Protein AF-0000000074451518 (afdb_homodimer)

Nearest PDB structures (foldseek):
  4xdj-assembly2_D  TM=7.785E-01  e=5.731E-07  Homo sapiens
  7ljb-assembly1_B  TM=7.697E-01  e=3.589E-07  Homo sapiens
  8uec-assembly1_B  TM=7.132E-01  e=6.293E-07  Mus musculus
  6w83-assembly1_B  TM=6.451E-01  e=1.935E-06  Mus musculus
  6w85-assembly1_B  TM=6.442E-01  e=3.725E-06  Mus musculus

Sequence (444 aa):
MVLLTEKAKLLLILFISWCGYLSLGMLVFTAVESKDKVEEYEAKWNYGDSLWFSFVLVTTVGYGDVTPWTGLGKGLCVLYATFGIPLTFLLLRLIGLEMLHGERRLINTIEERYLGRNGPPYHLHHKCFLLAISFWLLLFLVGAAVQMLVEDWEYGDSLYFYAITFMTVGFGDLIPLARYISVPFTMLGLAAVSNILHATASLPLIRRITAGSLRDEELAQVMVLLTEKAKLLLILFISWCGYLSLGMLVFTAVESKDKVEEYEAKWNYGDSLWFSFVLVTTVGYGDVTPWTGLGKGLCVLYATFGIPLTFLLLRLIGLEMLHGERRLINTIEERYLGRNGPPYHLHHKCFLLAISFWLLLFLVGAAVQMLVEDWEYGDSLYFYAITFMTVGFGDLIPLARYISVPFTMLGLAAVSNILHATASLPLIRRITAGSLRDEELAQV

Structure (mmCIF, N/CA/C/O backbone):
data_AF-0000000074451518-model_v1
#
loop_
_entity.id
_entity.type
_entity.pdbx_description
1 polymer 'Two pore potassium channel protein sup-9'
#
loop_
_atom_site.group_PDB
_atom_site.id
_atom_site.type_symbol
_atom_site.label_atom_id
_atom_site.label_alt_id
_atom_site.label_comp_id
_atom_site.label_asym_id
_atom_site.label_entity_id
_atom_site.label_seq_id
_atom_site.pdbx_PDB_ins_code
_atom_site.Cartn_x
_atom_site.Cartn_y
_atom_site.Cartn_z
_atom_site.occupancy
_atom_site.B_iso_or_equiv
_atom_site.auth_seq_id
_atom_site.auth_comp_id
_atom_site.auth_asym_id
_atom_site.auth_atom_id
_atom_site.pdbx_PDB_model_num
ATOM 1 N N . MET A 1 1 ? 21.609 21.016 14.242 1 47.72 1 MET A N 1
ATOM 2 C CA . MET A 1 1 ? 22.5 19.859 14.25 1 47.72 1 MET A CA 1
ATOM 3 C C . MET A 1 1 ? 21.938 18.734 15.117 1 47.72 1 MET A C 1
ATOM 5 O O . MET A 1 1 ? 21.938 17.578 14.703 1 47.72 1 MET A O 1
ATOM 9 N N . VAL A 1 2 ? 21.469 19.125 16.328 1 49.28 2 VAL A N 1
ATOM 10 C CA . VAL A 1 2 ? 20.953 18.172 17.297 1 49.28 2 VAL A CA 1
ATOM 11 C C . VAL A 1 2 ? 19.703 17.5 16.75 1 49.28 2 VAL A C 1
ATOM 13 O O . VAL A 1 2 ? 19.547 16.281 16.859 1 49.28 2 VAL A O 1
ATOM 16 N N . LEU A 1 3 ? 18.984 18.234 15.992 1 54.31 3 LEU A N 1
ATOM 17 C CA . LEU A 1 3 ? 17.75 17.703 15.43 1 54.31 3 LEU A CA 1
ATOM 18 C C . LEU A 1 3 ? 18.031 16.703 14.312 1 54.31 3 LEU A C 1
ATOM 20 O O . LEU A 1 3 ? 17.359 15.688 14.188 1 54.31 3 LEU A O 1
ATOM 24 N N . LEU A 1 4 ? 19.156 17.047 13.617 1 59.75 4 LEU A N 1
ATOM 25 C CA . LEU A 1 4 ? 19.547 16.141 12.547 1 59.75 4 LEU A CA 1
ATOM 26 C C . LEU A 1 4 ? 20.062 14.82 13.125 1 59.75 4 LEU A C 1
ATOM 28 O O . LEU A 1 4 ? 19.797 13.758 12.57 1 59.75 4 LEU A O 1
ATOM 32 N N . THR A 1 5 ? 20.531 15.07 14.141 1 68.44 5 THR A N 1
ATOM 33 C CA . THR A 1 5 ? 21.109 13.898 14.797 1 68.44 5 THR A CA 1
ATOM 34 C C . THR A 1 5 ? 20 13.023 15.391 1 68.44 5 THR A C 1
ATOM 36 O O . THR A 1 5 ? 20.078 11.797 15.328 1 68.44 5 THR A O 1
ATOM 39 N N . GLU A 1 6 ? 19.062 13.672 15.828 1 79.25 6 GLU A N 1
ATOM 40 C CA . GLU A 1 6 ? 17.969 12.922 16.438 1 79.25 6 GLU A CA 1
ATOM 41 C C . GLU A 1 6 ? 17.156 12.164 15.383 1 79.25 6 GLU A C 1
ATOM 43 O O . GLU A 1 6 ? 16.766 11.016 15.609 1 79.25 6 GLU A O 1
ATOM 48 N N . LYS A 1 7 ? 17.078 12.773 14.305 1 82.06 7 LYS A N 1
ATOM 49 C CA . LYS A 1 7 ? 16.344 12.125 13.219 1 82.06 7 LYS A CA 1
ATOM 50 C C . LYS A 1 7 ? 17.141 10.945 12.656 1 82.06 7 LYS A C 1
ATOM 52 O O . LYS A 1 7 ? 16.562 9.898 12.352 1 82.06 7 LYS A O 1
ATOM 57 N N . ALA A 1 8 ? 18.375 11.18 12.555 1 85.31 8 ALA A N 1
ATOM 58 C CA . ALA A 1 8 ? 19.25 10.125 12.055 1 85.31 8 ALA A CA 1
ATOM 59 C C . ALA A 1 8 ? 19.266 8.93 13.008 1 85.31 8 ALA A C 1
ATOM 61 O O . ALA A 1 8 ? 19.281 7.777 12.562 1 85.31 8 ALA A O 1
ATOM 62 N N . LYS A 1 9 ? 19.266 9.281 14.227 1 89.62 9 LYS A N 1
ATOM 63 C CA . LYS A 1 9 ? 19.219 8.211 15.227 1 89.62 9 LYS A CA 1
ATOM 64 C C . LYS A 1 9 ? 17.922 7.43 15.156 1 89.62 9 LYS A C 1
ATOM 66 O O . LYS A 1 9 ? 17.922 6.199 15.234 1 89.62 9 LYS A O 1
ATOM 71 N N . LEU A 1 10 ? 16.812 8.133 14.938 1 89.38 10 LEU A N 1
ATOM 72 C CA . LEU A 1 10 ? 15.508 7.492 14.82 1 89.38 10 LEU A CA 1
ATOM 73 C C . LEU A 1 10 ? 15.453 6.594 13.586 1 89.38 10 LEU A C 1
ATOM 75 O O . LEU A 1 10 ? 14.953 5.465 13.656 1 89.38 10 LEU A O 1
ATOM 79 N N . LEU A 1 11 ? 15.992 7.051 12.523 1 92.19 11 LEU A N 1
ATOM 80 C CA . LEU A 1 11 ? 16 6.281 11.281 1 92.19 11 LEU A CA 1
ATOM 81 C C . LEU A 1 11 ? 16.844 5.02 11.438 1 92.19 11 LEU A C 1
ATOM 83 O O . LEU A 1 11 ? 16.453 3.947 10.961 1 92.19 11 LEU A O 1
ATOM 87 N N . LEU A 1 12 ? 17.969 5.207 12.133 1 93.38 12 LEU A N 1
ATOM 88 C CA . LEU A 1 12 ? 18.844 4.062 12.344 1 93.38 12 LEU A CA 1
ATOM 89 C C . LEU A 1 12 ? 18.188 3.025 13.242 1 93.38 12 LEU A C 1
ATOM 91 O O . LEU A 1 12 ? 18.25 1.825 12.977 1 93.38 12 LEU A O 1
ATOM 95 N N . ILE A 1 13 ? 17.547 3.473 14.234 1 95 13 ILE A N 1
ATOM 96 C CA . ILE A 1 13 ? 16.859 2.58 15.164 1 95 13 ILE A CA 1
ATOM 97 C C . ILE A 1 13 ? 15.742 1.836 14.438 1 95 13 ILE A C 1
ATOM 99 O O . ILE A 1 13 ? 15.586 0.624 14.602 1 95 13 ILE A O 1
ATOM 103 N N . LEU A 1 14 ? 15.016 2.541 13.641 1 95.25 14 LEU A N 1
ATOM 104 C CA . LEU A 1 14 ? 13.914 1.935 12.891 1 95.25 14 LEU A CA 1
ATOM 105 C C . LEU A 1 14 ? 14.438 0.917 11.883 1 95.25 14 LEU A C 1
ATOM 107 O O . LEU A 1 14 ? 13.836 -0.144 11.703 1 95.25 14 LEU A O 1
ATOM 111 N N . PHE A 1 15 ? 15.523 1.262 11.266 1 96.25 15 PHE A N 1
ATOM 112 C CA . PHE A 1 15 ? 16.109 0.367 10.281 1 96.25 15 PHE A CA 1
ATOM 113 C C . PHE A 1 15 ? 16.625 -0.907 10.938 1 96.25 15 PHE A C 1
ATOM 115 O O . PHE A 1 15 ? 16.406 -2.01 10.438 1 96.25 15 PHE A O 1
ATOM 122 N N . ILE A 1 16 ? 17.266 -0.784 12.039 1 97 16 ILE A N 1
ATOM 123 C CA . ILE A 1 16 ? 17.797 -1.936 12.766 1 97 16 ILE A CA 1
ATOM 124 C C . ILE A 1 16 ? 16.641 -2.801 13.266 1 97 16 ILE A C 1
ATOM 126 O O . ILE A 1 16 ? 16.688 -4.031 13.172 1 97 16 ILE A O 1
ATOM 130 N N . SER A 1 17 ? 15.633 -2.135 13.805 1 97.88 17 SER A N 1
ATOM 131 C CA . SER A 1 17 ? 14.453 -2.867 14.242 1 97.88 17 SER A CA 1
ATOM 132 C C . SER A 1 17 ? 13.805 -3.617 13.086 1 97.88 17 SER A C 1
ATOM 134 O O . SER A 1 17 ? 13.32 -4.738 13.258 1 97.88 17 SER A O 1
ATOM 136 N N . TRP A 1 18 ? 13.75 -2.977 11.977 1 98 18 TRP A N 1
ATOM 137 C CA . TRP A 1 18 ? 13.172 -3.586 10.781 1 98 18 TRP A CA 1
ATOM 138 C C . TRP A 1 18 ? 13.977 -4.809 10.352 1 98 18 TRP A C 1
ATOM 140 O O . TRP A 1 18 ? 13.406 -5.852 10.031 1 98 18 TRP A O 1
ATOM 150 N N . CYS A 1 19 ? 15.312 -4.73 10.367 1 97.88 19 CYS A N 1
ATOM 151 C CA . CYS A 1 19 ? 16.188 -5.859 10.039 1 97.88 19 CYS A CA 1
ATOM 152 C C . CYS A 1 19 ? 16.016 -6.988 11.047 1 97.88 19 CYS A C 1
ATOM 154 O O . CYS A 1 19 ? 15.977 -8.164 10.672 1 97.88 19 CYS A O 1
ATOM 156 N N . GLY A 1 20 ? 15.961 -6.594 12.281 1 98.31 20 GLY A N 1
ATOM 157 C CA . GLY A 1 20 ? 15.695 -7.59 13.305 1 98.31 20 GLY A CA 1
ATOM 158 C C . GLY A 1 20 ? 14.367 -8.289 13.125 1 98.31 20 GLY A C 1
ATOM 159 O O . GLY A 1 20 ? 14.266 -9.5 13.312 1 98.31 20 GLY A O 1
ATOM 160 N N . TYR A 1 21 ? 13.383 -7.5 12.805 1 98.5 21 TYR A N 1
ATOM 161 C CA . TYR A 1 21 ? 12.055 -8.062 12.57 1 98.5 21 TYR A CA 1
ATOM 162 C C . TYR A 1 21 ? 12.07 -9.039 11.406 1 98.5 21 TYR A C 1
ATOM 164 O O . TYR A 1 21 ? 11.414 -10.086 11.461 1 98.5 21 TYR A O 1
ATOM 172 N N . LEU A 1 22 ? 12.773 -8.719 10.32 1 98.31 22 LEU A N 1
ATOM 173 C CA . LEU A 1 22 ? 12.914 -9.625 9.188 1 98.31 22 LEU A CA 1
ATOM 174 C C . LEU A 1 22 ? 13.609 -10.922 9.609 1 98.31 22 LEU A C 1
ATOM 176 O O . LEU A 1 22 ? 13.211 -12.008 9.195 1 98.31 22 LEU A O 1
ATOM 180 N N . SER A 1 23 ? 14.641 -10.797 10.43 1 98.12 23 SER A N 1
ATOM 181 C CA . SER A 1 23 ? 15.367 -11.961 10.914 1 98.12 23 SER A CA 1
ATOM 182 C C . SER A 1 23 ? 14.477 -12.852 11.773 1 98.12 23 SER A C 1
ATOM 184 O O . SER A 1 23 ? 14.578 -14.078 11.719 1 98.12 23 SER A O 1
ATOM 186 N N . LEU A 1 24 ? 13.672 -12.219 12.555 1 98.25 24 LEU A N 1
ATOM 187 C CA . LEU A 1 24 ? 12.719 -12.977 13.359 1 98.25 24 LEU A CA 1
ATOM 188 C C . LEU A 1 24 ? 11.781 -13.773 12.469 1 98.25 24 LEU A C 1
ATOM 190 O O . LEU A 1 24 ? 11.469 -14.93 12.766 1 98.25 24 LEU A O 1
ATOM 194 N N . GLY A 1 25 ? 11.25 -13.125 11.422 1 98.06 25 GLY A N 1
ATOM 195 C CA . GLY A 1 25 ? 10.414 -13.852 10.484 1 98.06 25 GLY A CA 1
ATOM 196 C C . GLY A 1 25 ? 11.125 -15.016 9.82 1 98.06 25 GLY A C 1
ATOM 197 O O . GLY A 1 25 ? 10.547 -16.078 9.633 1 98.06 25 GLY A O 1
ATOM 198 N N . MET A 1 26 ? 12.391 -14.781 9.422 1 97.06 26 MET A N 1
ATOM 199 C CA . MET A 1 26 ? 13.195 -15.836 8.82 1 97.06 26 MET A CA 1
ATOM 200 C C . MET A 1 26 ? 13.266 -17.062 9.727 1 97.06 26 MET A C 1
ATOM 202 O O . MET A 1 26 ? 13.039 -18.188 9.273 1 97.06 26 MET A O 1
ATOM 206 N N . LEU A 1 27 ? 13.5 -16.875 11 1 96.62 27 LEU A N 1
ATOM 207 C CA . LEU A 1 27 ? 13.664 -17.969 11.961 1 96.62 27 LEU A CA 1
ATOM 208 C C . LEU A 1 27 ? 12.328 -18.641 12.242 1 96.62 27 LEU A C 1
ATOM 210 O O . LEU A 1 27 ? 12.234 -19.875 12.234 1 96.62 27 LEU A O 1
ATOM 214 N N . VAL A 1 28 ? 11.32 -17.875 12.445 1 96.06 28 VAL A N 1
ATOM 215 C CA . VAL A 1 28 ? 10.016 -18.391 12.836 1 96.06 28 VAL A CA 1
ATOM 216 C C . VAL A 1 28 ? 9.422 -19.203 11.688 1 96.06 28 VAL A C 1
ATOM 218 O O . VAL A 1 28 ? 8.961 -20.328 11.898 1 96.06 28 VAL A O 1
ATOM 221 N N . PHE A 1 29 ? 9.461 -18.703 10.477 1 96 29 PHE A N 1
ATOM 222 C CA . PHE A 1 29 ? 8.805 -19.375 9.367 1 96 29 PHE A CA 1
ATOM 223 C C . PHE A 1 29 ? 9.609 -20.594 8.922 1 96 29 PHE A C 1
ATOM 225 O O . PHE A 1 29 ? 9.047 -21.578 8.445 1 96 29 PHE A O 1
ATOM 232 N N . THR A 1 30 ? 10.961 -20.516 9.062 1 94.19 30 THR A N 1
ATOM 233 C CA . THR A 1 30 ? 11.75 -21.703 8.789 1 94.19 30 THR A CA 1
ATOM 234 C C . THR A 1 30 ? 11.422 -22.812 9.773 1 94.19 30 THR A C 1
ATOM 236 O O . THR A 1 30 ? 11.297 -23.984 9.391 1 94.19 30 THR A O 1
ATOM 239 N N . ALA A 1 31 ? 11.25 -22.5 11.039 1 92.62 31 ALA A N 1
ATOM 240 C CA . ALA A 1 31 ? 10.961 -23.469 12.078 1 92.62 31 ALA A CA 1
ATOM 241 C C . ALA A 1 31 ? 9.586 -24.109 11.875 1 92.62 31 ALA A C 1
ATOM 243 O O . ALA A 1 31 ? 9.406 -25.297 12.094 1 92.62 31 ALA A O 1
ATOM 244 N N . VAL A 1 32 ? 8.617 -23.344 11.43 1 92 32 VAL A N 1
ATOM 245 C CA . VAL A 1 32 ? 7.23 -23.797 11.352 1 92 32 VAL A CA 1
ATOM 246 C C . VAL A 1 32 ? 6.996 -24.516 10.023 1 92 32 VAL A C 1
ATOM 248 O O . VAL A 1 32 ? 6.285 -25.516 9.961 1 92 32 VAL A O 1
ATOM 251 N N . GLU A 1 33 ? 7.531 -23.953 8.977 1 88.31 33 GLU A N 1
ATOM 252 C CA . GLU A 1 33 ? 7.211 -24.438 7.645 1 88.31 33 GLU A CA 1
ATOM 253 C C . GLU A 1 33 ? 8.258 -25.438 7.152 1 88.31 33 GLU A C 1
ATOM 255 O O . GLU A 1 33 ? 8.102 -26.031 6.09 1 88.31 33 GLU A O 1
ATOM 260 N N . SER A 1 34 ? 9.359 -25.656 7.879 1 80.31 34 SER A N 1
ATOM 261 C CA . SER A 1 34 ? 10.383 -26.625 7.484 1 80.31 34 SER A CA 1
ATOM 262 C C . SER A 1 34 ? 10.008 -28.031 7.934 1 80.31 34 SER A C 1
ATOM 264 O O . SER A 1 34 ? 10.562 -29.016 7.438 1 80.31 34 SER A O 1
ATOM 266 N N . LYS A 1 35 ? 9.305 -28.234 9.047 1 66.69 35 LYS A N 1
ATOM 267 C CA . LYS A 1 35 ? 9.07 -29.547 9.656 1 66.69 35 LYS A CA 1
ATOM 268 C C . LYS A 1 35 ? 8.164 -30.406 8.773 1 66.69 35 LYS A C 1
ATOM 270 O O . LYS A 1 35 ? 8.352 -31.625 8.688 1 66.69 35 LYS A O 1
ATOM 275 N N . ASP A 1 36 ? 6.965 -29.938 8.547 1 54.12 36 ASP A N 1
ATOM 276 C CA . ASP A 1 36 ? 5.934 -30.859 8.07 1 54.12 36 ASP A CA 1
ATOM 277 C C . ASP A 1 36 ? 6.133 -31.172 6.59 1 54.12 36 ASP A C 1
ATOM 279 O O . ASP A 1 36 ? 6.156 -30.281 5.75 1 54.12 36 ASP A O 1
ATOM 283 N N . LYS A 1 37 ? 7.016 -32.281 6.434 1 51.03 37 LYS A N 1
ATOM 284 C CA . LYS A 1 37 ? 7.043 -32.906 5.109 1 51.03 37 LYS A CA 1
ATOM 285 C C . LYS A 1 37 ? 5.633 -33.125 4.57 1 51.03 37 LYS A C 1
ATOM 287 O O . LYS A 1 37 ? 4.848 -33.875 5.141 1 51.03 37 LYS A O 1
ATOM 292 N N . VAL A 1 38 ? 4.844 -32.219 4.371 1 48.78 38 VAL A N 1
ATOM 293 C CA . VAL A 1 38 ? 3.662 -32.75 3.709 1 48.78 38 VAL A CA 1
ATOM 294 C C . VAL A 1 38 ? 4.082 -33.562 2.479 1 48.78 38 VAL A C 1
ATOM 296 O O . VAL A 1 38 ? 5.047 -33.188 1.797 1 48.78 38 VAL A O 1
ATOM 299 N N . GLU A 1 39 ? 3.779 -34.75 2.32 1 46.28 39 GLU A N 1
ATOM 300 C CA . GLU A 1 39 ? 4.098 -35.719 1.25 1 46.28 39 GLU A CA 1
ATOM 301 C C . GLU A 1 39 ? 4.473 -34.969 -0.034 1 46.28 39 GLU A C 1
ATOM 303 O O . GLU A 1 39 ? 5.508 -35.25 -0.638 1 46.28 39 GLU A O 1
ATOM 308 N N . GLU A 1 40 ? 3.463 -34.781 -0.927 1 45.91 40 GLU A N 1
ATOM 309 C CA . GLU A 1 40 ? 3.551 -34.531 -2.365 1 45.91 40 GLU A CA 1
ATOM 310 C C . GLU A 1 40 ? 4.328 -33.25 -2.664 1 45.91 40 GLU A C 1
ATOM 312 O O . GLU A 1 40 ? 5.023 -33.188 -3.678 1 45.91 40 GLU A O 1
ATOM 317 N N . TYR A 1 41 ? 3.893 -31.969 -2.516 1 45.59 41 TYR A N 1
ATOM 318 C CA . TYR A 1 41 ? 4.23 -30.781 -3.281 1 45.59 41 TYR A CA 1
ATOM 319 C C . TYR A 1 41 ? 5.367 -30 -2.621 1 45.59 41 TYR A C 1
ATOM 321 O O . TYR A 1 41 ? 6.277 -29.531 -3.301 1 45.59 41 TYR A O 1
ATOM 329 N N . GLU A 1 42 ? 5.191 -29.266 -1.362 1 52.06 42 GLU A N 1
ATOM 330 C CA . GLU A 1 42 ? 5.824 -27.969 -1.112 1 52.06 42 GLU A CA 1
ATOM 331 C C . GLU A 1 42 ? 7.168 -28.141 -0.409 1 52.06 42 GLU A C 1
ATOM 333 O O . GLU A 1 42 ? 7.277 -28.891 0.563 1 52.06 42 GLU A O 1
ATOM 338 N N . ALA A 1 43 ? 8.297 -27.969 -1.191 1 57.78 43 ALA A N 1
ATOM 339 C CA . ALA A 1 43 ? 9.703 -27.859 -0.803 1 57.78 43 ALA A CA 1
ATOM 340 C C . ALA A 1 43 ? 9.852 -27.141 0.532 1 57.78 43 ALA A C 1
ATOM 342 O O . ALA A 1 43 ? 9.094 -26.219 0.832 1 57.78 43 ALA A O 1
ATOM 343 N N . LYS A 1 44 ? 10.539 -27.781 1.531 1 74.06 44 LYS A N 1
ATOM 344 C CA . LYS A 1 44 ? 10.977 -27.203 2.803 1 74.06 44 LYS A CA 1
ATOM 345 C C . LYS A 1 44 ? 11.562 -25.812 2.604 1 74.06 44 LYS A C 1
ATOM 347 O O . LYS A 1 44 ? 12.359 -25.594 1.694 1 74.06 44 LYS A O 1
ATOM 352 N N . TRP A 1 45 ? 10.914 -24.906 3.326 1 86.94 45 TRP A N 1
ATOM 353 C CA . TRP A 1 45 ? 11.453 -23.547 3.271 1 86.94 45 TRP A CA 1
ATOM 354 C C . TRP A 1 45 ? 12.875 -23.516 3.82 1 86.94 45 TRP A C 1
ATOM 356 O O . TRP A 1 45 ? 13.156 -24.078 4.879 1 86.94 45 TRP A O 1
ATOM 366 N N . ASN A 1 46 ? 13.82 -23.062 3.059 1 90.12 46 ASN A N 1
ATOM 367 C CA . ASN A 1 46 ? 15.141 -22.734 3.6 1 90.12 46 ASN A CA 1
ATOM 368 C C . ASN A 1 46 ? 15.164 -21.312 4.18 1 90.12 46 ASN A C 1
ATOM 370 O O . ASN A 1 46 ? 14.164 -20.609 4.141 1 90.12 46 ASN A O 1
ATOM 374 N N . TYR A 1 47 ? 16.25 -20.938 4.82 1 93.19 47 TYR A N 1
ATOM 375 C CA . TYR A 1 47 ? 16.391 -19.641 5.449 1 93.19 47 TYR A CA 1
ATOM 376 C C . TYR A 1 47 ? 16.203 -18.516 4.43 1 93.19 47 TYR A C 1
ATOM 378 O O . TYR A 1 47 ? 15.602 -17.484 4.73 1 93.19 47 TYR A O 1
ATOM 386 N N . GLY A 1 48 ? 16.734 -18.734 3.242 1 93.12 48 GLY A N 1
ATOM 387 C CA . GLY A 1 48 ? 16.594 -17.75 2.188 1 93.12 48 GLY A CA 1
ATOM 388 C C . GLY A 1 48 ? 15.156 -17.547 1.745 1 93.12 48 GLY A C 1
ATOM 389 O O . GLY A 1 48 ? 14.719 -16.422 1.528 1 93.12 48 GLY A O 1
ATOM 390 N N . ASP A 1 49 ? 14.453 -18.609 1.647 1 93.12 49 ASP A N 1
ATOM 391 C CA . ASP A 1 49 ? 13.039 -18.562 1.272 1 93.12 49 ASP A CA 1
ATOM 392 C C . ASP A 1 49 ? 12.227 -17.828 2.332 1 93.12 49 ASP A C 1
ATOM 394 O O . ASP A 1 49 ? 11.359 -17.016 2 1 93.12 49 ASP A O 1
ATOM 398 N N . SER A 1 50 ? 12.555 -18.156 3.553 1 95.69 50 SER A N 1
ATOM 399 C CA . SER A 1 50 ? 11.82 -17.547 4.656 1 95.69 50 SER A CA 1
ATOM 400 C C . SER A 1 50 ? 12.102 -16.047 4.742 1 95.69 50 SER A C 1
ATOM 402 O O . SER A 1 50 ? 11.195 -15.258 5.031 1 95.69 50 SER A O 1
ATOM 404 N N . LEU A 1 51 ? 13.328 -15.688 4.512 1 96.69 51 LEU A N 1
ATOM 405 C CA . LEU A 1 51 ? 13.68 -14.273 4.516 1 96.69 51 LEU A CA 1
ATOM 406 C C . LEU A 1 51 ? 13 -13.539 3.361 1 96.69 51 LEU A C 1
ATOM 408 O O . LEU A 1 51 ? 12.469 -12.445 3.543 1 96.69 51 LEU A O 1
ATOM 412 N N . TRP A 1 52 ? 13.039 -14.172 2.225 1 96.56 52 TRP A N 1
ATOM 413 C CA . TRP A 1 52 ? 12.367 -13.633 1.048 1 96.56 52 TRP A CA 1
ATOM 414 C C . TRP A 1 52 ? 10.867 -13.477 1.298 1 96.56 52 TRP A C 1
ATOM 416 O O . TRP A 1 52 ? 10.305 -12.406 1.039 1 96.56 52 TRP A O 1
ATOM 426 N N . PHE A 1 53 ? 10.312 -14.422 1.916 1 97.19 53 PHE A N 1
ATOM 427 C CA . PHE A 1 53 ? 8.891 -14.398 2.248 1 97.19 53 PHE A CA 1
ATOM 428 C C . PHE A 1 53 ? 8.578 -13.25 3.197 1 97.19 53 PHE A C 1
ATOM 430 O O . PHE A 1 53 ? 7.609 -12.508 2.988 1 97.19 53 PHE A O 1
ATOM 437 N N . SER A 1 54 ? 9.344 -13.141 4.191 1 98.06 54 SER A N 1
ATOM 438 C CA . SER A 1 54 ? 9.141 -12.094 5.18 1 98.06 54 SE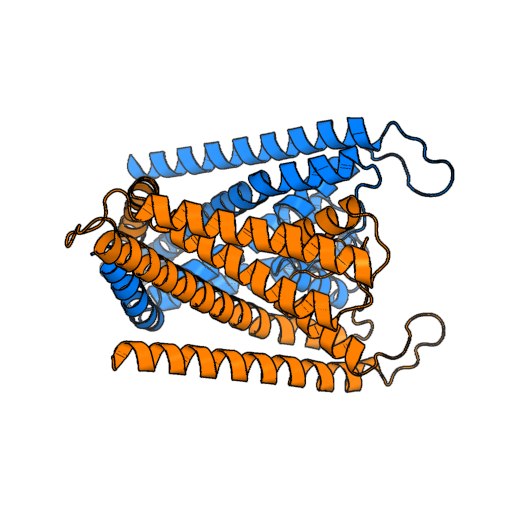R A CA 1
ATOM 439 C C . SER A 1 54 ? 9.242 -10.711 4.547 1 98.06 54 SER A C 1
ATOM 441 O O . SER A 1 54 ? 8.438 -9.82 4.836 1 98.06 54 SER A O 1
ATOM 443 N N . PHE A 1 55 ? 10.227 -10.57 3.68 1 98.25 55 PHE A N 1
ATOM 444 C CA . PHE A 1 55 ? 10.438 -9.297 3.002 1 98.25 55 PHE A CA 1
ATOM 445 C C . PHE A 1 55 ? 9.25 -8.953 2.117 1 98.25 55 PHE A C 1
ATOM 447 O O . PHE A 1 55 ? 8.711 -7.84 2.193 1 98.25 55 PHE A O 1
ATOM 454 N N . VAL A 1 56 ? 8.805 -9.852 1.338 1 97.62 56 VAL A N 1
ATOM 455 C CA . VAL A 1 56 ? 7.707 -9.648 0.395 1 97.62 56 VAL A CA 1
ATOM 456 C C . VAL A 1 56 ? 6.402 -9.422 1.157 1 97.62 56 VAL A C 1
ATOM 458 O O . VAL A 1 56 ? 5.559 -8.625 0.732 1 97.62 56 VAL A O 1
ATOM 461 N N . LEU A 1 57 ? 6.281 -10.008 2.293 1 98.19 57 LEU A N 1
ATOM 462 C CA . LEU A 1 57 ? 5.094 -9.875 3.131 1 98.19 57 LEU A CA 1
ATOM 463 C C . LEU A 1 57 ? 5.012 -8.484 3.748 1 98.19 57 LEU A C 1
ATOM 465 O O . LEU A 1 57 ? 3.994 -7.801 3.609 1 98.19 57 LEU A O 1
ATOM 469 N N . VAL A 1 58 ? 6.098 -8.055 4.297 1 98.25 58 VAL A N 1
ATOM 470 C CA . VAL A 1 58 ? 6.023 -6.824 5.074 1 98.25 58 VAL A CA 1
ATOM 471 C C . VAL A 1 58 ? 6.035 -5.617 4.137 1 98.25 58 VAL A C 1
ATOM 473 O O . VAL A 1 58 ? 5.637 -4.52 4.527 1 98.25 58 VAL A O 1
ATOM 476 N N . THR A 1 59 ? 6.477 -5.766 2.928 1 97.75 59 THR A N 1
ATOM 477 C CA . THR A 1 59 ? 6.426 -4.691 1.941 1 97.75 59 THR A CA 1
ATOM 478 C C . THR A 1 59 ? 5.113 -4.727 1.168 1 97.75 59 THR A C 1
ATOM 480 O O . THR A 1 59 ? 4.875 -3.885 0.297 1 97.75 59 THR A O 1
ATOM 483 N N . THR A 1 60 ? 4.25 -5.754 1.358 1 97.5 60 THR A N 1
ATOM 484 C CA . THR A 1 60 ? 2.918 -5.969 0.801 1 97.5 60 THR A CA 1
ATOM 485 C C . THR A 1 60 ? 2.998 -6.242 -0.699 1 97.5 60 THR A C 1
ATOM 487 O O . THR A 1 60 ? 2.029 -6.016 -1.428 1 97.5 60 THR A O 1
ATOM 490 N N . VAL A 1 61 ? 4.207 -6.566 -1.196 1 97.06 61 VAL A N 1
ATOM 491 C CA . VAL A 1 61 ? 4.348 -6.934 -2.602 1 97.06 61 VAL A CA 1
ATOM 492 C C . VAL A 1 61 ? 3.635 -8.258 -2.863 1 97.06 61 VAL A C 1
ATOM 494 O O . VAL A 1 61 ? 2.789 -8.352 -3.756 1 97.06 61 VAL A O 1
ATOM 497 N N . GLY A 1 62 ? 3.916 -9.344 -2.125 1 96.12 62 GLY A N 1
ATOM 498 C CA . GLY A 1 62 ? 3.15 -10.578 -2.104 1 96.12 62 GLY A CA 1
ATOM 499 C C . GLY A 1 62 ? 3.197 -11.328 -3.42 1 96.12 62 GLY A C 1
ATOM 500 O O . GLY A 1 62 ? 2.156 -11.617 -4.016 1 96.12 62 GLY A O 1
ATOM 501 N N . TYR A 1 63 ? 4.328 -11.859 -3.846 1 96 63 TYR A N 1
ATOM 502 C CA . TYR A 1 63 ? 4.469 -12.57 -5.109 1 96 63 TYR A CA 1
ATOM 503 C C . TYR A 1 63 ? 3.682 -13.875 -5.086 1 96 63 TYR A C 1
ATOM 505 O O . TYR A 1 63 ? 3.229 -14.359 -6.129 1 96 63 TYR A O 1
ATOM 513 N N . GLY A 1 64 ? 3.623 -14.539 -3.961 1 95 64 GLY A N 1
ATOM 514 C CA . GLY A 1 64 ? 2.859 -15.766 -3.811 1 95 64 GLY A CA 1
ATOM 515 C C . GLY A 1 64 ? 3.652 -17.016 -4.168 1 95 64 GLY A C 1
ATOM 516 O O . GLY A 1 64 ? 3.094 -18.109 -4.254 1 95 64 GLY A O 1
ATOM 517 N N . ASP A 1 65 ? 4.984 -16.875 -4.461 1 93.56 65 ASP A N 1
ATOM 518 C CA . ASP A 1 65 ? 5.82 -18.016 -4.797 1 93.56 65 ASP A CA 1
ATOM 519 C C . ASP A 1 65 ? 6.098 -18.875 -3.561 1 93.56 65 ASP A C 1
ATOM 521 O O . ASP A 1 65 ? 6.203 -20.109 -3.66 1 93.56 65 ASP A O 1
ATOM 525 N N . VAL A 1 66 ? 6.25 -18.266 -2.424 1 92.25 66 VAL A N 1
ATOM 526 C CA . VAL A 1 66 ? 6.406 -18.922 -1.134 1 92.25 66 VAL A CA 1
ATOM 527 C C . VAL A 1 66 ? 5.289 -18.484 -0.188 1 92.25 66 VAL A C 1
ATOM 529 O O . VAL A 1 66 ? 5.191 -17.312 0.161 1 92.25 66 VAL A O 1
ATOM 532 N N . THR A 1 67 ? 4.391 -19.406 0.136 1 94 67 THR A N 1
ATOM 533 C CA . THR A 1 67 ? 3.273 -19.094 1.019 1 94 67 THR A CA 1
ATOM 534 C C . THR A 1 67 ? 3.104 -20.172 2.084 1 94 67 THR A C 1
ATOM 536 O O . THR A 1 67 ? 3.43 -21.328 1.853 1 94 67 THR A O 1
ATOM 539 N N . PRO A 1 68 ? 2.631 -19.766 3.199 1 92.5 68 PRO A N 1
ATOM 540 C CA . PRO A 1 68 ? 2.445 -20.766 4.25 1 92.5 68 PRO A CA 1
ATOM 541 C C . PRO A 1 68 ? 1.356 -21.781 3.91 1 92.5 68 PRO A C 1
ATOM 543 O O . PRO A 1 68 ? 0.316 -21.422 3.357 1 92.5 68 PRO A O 1
ATOM 546 N N . TRP A 1 69 ? 1.6 -23 4.312 1 88 69 TRP A N 1
ATOM 547 C CA . TRP A 1 69 ? 0.635 -24.062 4.008 1 88 69 TRP A CA 1
ATOM 548 C C . TRP A 1 69 ? 0.068 -24.656 5.285 1 88 69 TRP A C 1
ATOM 550 O O . TRP A 1 69 ? -1.011 -25.266 5.273 1 88 69 TRP A O 1
ATOM 560 N N . THR A 1 70 ? 0.785 -24.422 6.41 1 89.69 70 THR A N 1
ATOM 561 C CA . THR A 1 70 ? 0.302 -24.953 7.684 1 89.69 70 THR A CA 1
ATOM 562 C C . THR A 1 70 ? -0.642 -23.953 8.352 1 89.69 70 THR A C 1
ATOM 564 O O . THR A 1 70 ? -0.566 -22.75 8.094 1 89.69 70 THR A O 1
ATOM 567 N N . GLY A 1 71 ? -1.563 -24.516 9.125 1 91.56 71 GLY A N 1
ATOM 568 C CA . GLY A 1 71 ? -2.455 -23.641 9.867 1 91.56 71 GLY A CA 1
ATOM 569 C C . GLY A 1 71 ? -1.721 -22.672 10.773 1 91.56 71 GLY A C 1
ATOM 570 O O . GLY A 1 71 ? -2.045 -21.484 10.805 1 91.56 71 GLY A O 1
ATOM 571 N N . LEU A 1 72 ? -0.753 -23.219 11.5 1 92.81 72 LEU A N 1
ATOM 572 C CA . LEU A 1 72 ? 0.056 -22.359 12.367 1 92.81 72 LEU A CA 1
ATOM 573 C C . LEU A 1 72 ? 0.797 -21.312 11.555 1 92.81 72 LEU A C 1
ATOM 575 O O . LEU A 1 72 ? 0.888 -20.156 11.977 1 92.81 72 LEU A O 1
ATOM 579 N N . GLY A 1 73 ? 1.363 -21.688 10.414 1 93.69 73 GLY A N 1
ATOM 580 C CA . GLY A 1 73 ? 2.059 -20.75 9.547 1 93.69 73 GLY A CA 1
ATOM 581 C C . GLY A 1 73 ? 1.174 -19.609 9.062 1 93.69 73 GLY A C 1
ATOM 582 O O . GLY A 1 73 ? 1.593 -18.453 9.047 1 93.69 73 GLY A O 1
ATOM 583 N N . LYS A 1 74 ? -0.07 -19.953 8.711 1 95.88 74 LYS A N 1
ATOM 584 C CA . LYS A 1 74 ? -1.024 -18.953 8.25 1 95.88 74 LYS A CA 1
ATOM 585 C C . LYS A 1 74 ? -1.388 -17.984 9.375 1 95.88 74 LYS A C 1
ATOM 587 O O . LYS A 1 74 ? -1.472 -16.781 9.156 1 95.88 74 LYS A O 1
ATOM 592 N N . GLY A 1 75 ? -1.6 -18.547 10.484 1 96.38 75 GLY A N 1
ATOM 593 C CA . GLY A 1 75 ? -1.882 -17.703 11.625 1 96.38 75 GLY A CA 1
ATOM 594 C C . GLY A 1 75 ? -0.74 -16.75 11.969 1 96.38 75 GLY A C 1
ATOM 595 O O . GLY A 1 75 ? -0.959 -15.57 12.211 1 96.38 75 GLY A O 1
ATOM 596 N N . LEU A 1 76 ? 0.464 -17.266 12.016 1 96.94 76 LEU A N 1
ATOM 597 C CA . LEU A 1 76 ? 1.646 -16.469 12.312 1 96.94 76 LEU A CA 1
ATOM 598 C C . LEU A 1 76 ? 1.873 -15.414 11.227 1 96.94 76 LEU A C 1
ATOM 600 O O . LEU A 1 76 ? 2.35 -14.312 11.508 1 96.94 76 LEU A O 1
ATOM 604 N N . CYS A 1 77 ? 1.573 -15.836 10.023 1 97 77 CYS A N 1
ATOM 605 C CA . CYS A 1 77 ? 1.688 -14.906 8.898 1 97 77 CYS A CA 1
ATOM 606 C C . CYS A 1 77 ? 0.828 -13.672 9.125 1 97 77 CYS A C 1
ATOM 608 O O . CYS A 1 77 ? 1.295 -12.547 8.945 1 97 77 CYS A O 1
ATOM 610 N N . VAL A 1 78 ? -0.39 -13.891 9.555 1 96.94 78 VAL A N 1
ATOM 611 C CA . VAL A 1 78 ? -1.321 -12.797 9.805 1 96.94 78 VAL A CA 1
ATOM 612 C C . VAL A 1 78 ? -0.801 -11.922 10.938 1 96.94 78 VAL A C 1
ATOM 614 O O . VAL A 1 78 ? -0.753 -10.695 10.82 1 96.94 78 VAL A O 1
ATOM 617 N N . LEU A 1 79 ? -0.419 -12.555 11.953 1 97.19 79 LEU A N 1
ATOM 618 C CA . LEU A 1 79 ? 0.108 -11.836 13.109 1 97.19 79 LEU A CA 1
ATOM 619 C C . LEU A 1 79 ? 1.369 -11.062 12.734 1 97.19 79 LEU A C 1
ATOM 621 O O . LEU A 1 79 ? 1.515 -9.891 13.102 1 97.19 79 LEU A O 1
ATOM 625 N N . TYR A 1 80 ? 2.27 -11.703 12.086 1 98.12 80 TYR A N 1
ATOM 626 C CA . TYR A 1 80 ? 3.529 -11.102 11.656 1 98.12 80 TYR A CA 1
ATOM 627 C C . TYR A 1 80 ? 3.285 -9.906 10.75 1 98.12 80 TYR A C 1
ATOM 629 O O . TYR A 1 80 ? 3.939 -8.867 10.891 1 98.12 80 TYR A O 1
ATOM 637 N N . ALA A 1 81 ? 2.348 -10.023 9.867 1 97.62 81 ALA A N 1
ATOM 638 C CA . ALA A 1 81 ? 2.035 -8.953 8.93 1 97.62 81 ALA A CA 1
ATOM 639 C C . ALA A 1 81 ? 1.432 -7.75 9.648 1 97.62 81 ALA A C 1
ATOM 641 O O . ALA A 1 81 ? 1.71 -6.605 9.289 1 97.62 81 ALA A O 1
ATOM 642 N N . THR A 1 82 ? 0.628 -7.949 10.633 1 95.62 82 THR A N 1
ATOM 643 C CA . THR A 1 82 ? -0.086 -6.902 11.359 1 95.62 82 THR A CA 1
ATOM 644 C C . THR A 1 82 ? 0.893 -5.91 11.977 1 95.62 82 THR A C 1
ATOM 646 O O . THR A 1 82 ? 0.637 -4.707 11.992 1 95.62 82 THR A O 1
ATOM 649 N N . PHE A 1 83 ? 2.023 -6.391 12.352 1 96.25 83 PHE A N 1
ATOM 650 C CA . PHE A 1 83 ? 2.996 -5.508 12.984 1 96.25 83 PHE A CA 1
ATOM 651 C C . PHE A 1 83 ? 4.094 -5.117 12.008 1 96.25 83 PHE A C 1
ATOM 653 O O . PHE A 1 83 ? 4.648 -4.02 12.086 1 96.25 83 PHE A O 1
ATOM 660 N N . GLY A 1 84 ? 4.418 -5.992 11.188 1 98 84 GLY A N 1
ATOM 661 C CA . GLY A 1 84 ? 5.52 -5.766 10.266 1 98 84 GLY A CA 1
ATOM 662 C C . GLY A 1 84 ? 5.207 -4.727 9.203 1 98 84 GLY A C 1
ATOM 663 O O . GLY A 1 84 ? 6.078 -3.941 8.828 1 98 84 GLY A O 1
ATOM 664 N N . ILE A 1 85 ? 3.979 -4.699 8.711 1 97.12 85 ILE A N 1
ATOM 665 C CA . ILE A 1 85 ? 3.611 -3.807 7.613 1 97.12 85 ILE A CA 1
ATOM 666 C C . ILE A 1 85 ? 3.629 -2.359 8.102 1 97.12 85 ILE A C 1
ATOM 668 O O . ILE A 1 85 ? 4.27 -1.5 7.492 1 97.12 85 ILE A O 1
ATOM 672 N N . PRO A 1 86 ? 3.008 -2.029 9.234 1 94.81 86 PRO A N 1
ATOM 673 C CA . PRO A 1 86 ? 3.117 -0.658 9.742 1 94.81 86 PRO A CA 1
ATOM 674 C C . PRO A 1 86 ? 4.562 -0.246 10.023 1 94.81 86 PRO A C 1
ATOM 676 O O . PRO A 1 86 ? 4.934 0.907 9.789 1 94.81 86 PRO A O 1
ATOM 679 N N . LEU A 1 87 ? 5.309 -1.131 10.508 1 96.31 87 LEU A N 1
ATOM 680 C CA . LEU A 1 87 ? 6.715 -0.844 10.758 1 96.31 87 LEU A CA 1
ATOM 681 C C . LEU A 1 87 ? 7.434 -0.483 9.461 1 96.31 87 LEU A C 1
ATOM 683 O O . LEU A 1 87 ? 8.195 0.486 9.414 1 96.31 87 LEU A O 1
ATOM 687 N N . THR A 1 88 ? 7.23 -1.266 8.492 1 97.56 88 THR A N 1
ATOM 688 C CA . THR A 1 88 ? 7.848 -1.014 7.195 1 97.56 88 THR A CA 1
ATOM 689 C C . THR A 1 88 ? 7.359 0.31 6.609 1 97.56 88 THR A C 1
ATOM 691 O O . THR A 1 88 ? 8.156 1.089 6.078 1 97.56 88 THR A O 1
ATOM 694 N N . PHE A 1 89 ? 6.094 0.5 6.75 1 95.06 89 PHE A N 1
ATOM 695 C CA . PHE A 1 89 ? 5.508 1.739 6.25 1 95.06 89 PHE A CA 1
ATOM 696 C C . PHE A 1 89 ? 6.141 2.947 6.934 1 95.06 89 PHE A C 1
ATOM 698 O O . PHE A 1 89 ? 6.473 3.936 6.273 1 95.06 89 PHE A O 1
ATOM 705 N N . LEU A 1 90 ? 6.266 2.895 8.203 1 93.31 90 LEU A N 1
ATOM 706 C CA . LEU A 1 90 ? 6.875 3.982 8.961 1 93.31 90 LEU A CA 1
ATOM 707 C C . LEU A 1 90 ? 8.32 4.211 8.516 1 93.31 90 LEU A C 1
ATOM 709 O O . LEU A 1 90 ? 8.75 5.355 8.359 1 93.31 90 LEU A O 1
ATOM 713 N N . LEU A 1 91 ? 9 3.176 8.328 1 96.19 91 LEU A N 1
ATOM 714 C CA . LEU A 1 91 ? 10.391 3.268 7.883 1 96.19 91 LEU A CA 1
ATOM 715 C C . LEU A 1 91 ? 10.477 3.943 6.52 1 96.19 91 LEU A C 1
ATOM 717 O O . LEU A 1 91 ? 11.258 4.879 6.336 1 96.19 91 LEU A O 1
ATOM 721 N N . LEU A 1 92 ? 9.672 3.502 5.605 1 96.69 92 LEU A N 1
ATOM 722 C CA . LEU A 1 92 ? 9.703 4.043 4.254 1 96.69 92 LEU A CA 1
ATOM 723 C C . LEU A 1 92 ? 9.266 5.508 4.242 1 96.69 92 LEU A C 1
ATOM 725 O O . LEU A 1 92 ? 9.812 6.312 3.482 1 96.69 92 LEU A O 1
ATOM 729 N N . ARG A 1 93 ? 8.32 5.742 5.027 1 92.44 93 ARG A N 1
ATOM 730 C CA . ARG A 1 93 ? 7.863 7.125 5.148 1 92.44 93 ARG A CA 1
ATOM 731 C C . ARG A 1 93 ? 9 8.039 5.605 1 92.44 93 ARG A C 1
ATOM 733 O O . ARG A 1 93 ? 9.195 9.117 5.043 1 92.44 93 ARG A O 1
ATOM 740 N N . LEU A 1 94 ? 9.719 7.633 6.613 1 92.69 94 LEU A N 1
ATOM 741 C CA . LEU A 1 94 ? 10.797 8.445 7.164 1 92.69 94 LEU A CA 1
ATOM 742 C C . LEU A 1 94 ? 11.945 8.562 6.172 1 92.69 94 LEU A C 1
ATOM 744 O O . LEU A 1 94 ? 12.547 9.633 6.039 1 92.69 94 LEU A O 1
ATOM 748 N N . ILE A 1 95 ? 12.242 7.512 5.523 1 95.38 95 ILE A N 1
ATOM 749 C CA . ILE A 1 95 ? 13.289 7.566 4.508 1 95.38 95 ILE A CA 1
ATOM 750 C C . ILE A 1 95 ? 12.883 8.547 3.408 1 95.38 95 ILE A C 1
ATOM 752 O O . ILE A 1 95 ? 13.695 9.367 2.969 1 95.38 95 ILE A O 1
ATOM 756 N N . GLY A 1 96 ? 11.656 8.438 2.957 1 94.44 96 GLY A N 1
ATOM 757 C CA . GLY A 1 96 ? 11.164 9.352 1.936 1 94.44 96 GLY A CA 1
ATOM 758 C C . GLY A 1 96 ? 11.25 10.805 2.344 1 94.44 96 GLY A C 1
ATOM 759 O O . GLY A 1 96 ? 11.594 11.664 1.526 1 94.44 96 GLY A O 1
ATOM 760 N N . LEU A 1 97 ? 10.938 11.055 3.582 1 91.38 97 LEU A N 1
ATOM 761 C CA . LEU A 1 97 ? 11.008 12.414 4.098 1 91.38 97 LEU A CA 1
ATOM 762 C C . LEU A 1 97 ? 12.453 12.922 4.094 1 91.38 97 LEU A C 1
ATOM 764 O O . LEU A 1 97 ? 12.711 14.07 3.725 1 91.38 97 LEU A O 1
ATOM 768 N N . GLU A 1 98 ? 13.352 12.086 4.5 1 92.44 98 GLU A N 1
ATOM 769 C CA . GLU A 1 98 ? 14.758 12.461 4.523 1 92.44 98 GLU A CA 1
ATOM 770 C C . GLU A 1 98 ? 15.289 12.695 3.111 1 92.44 98 GLU A C 1
ATOM 772 O O . GLU A 1 98 ? 16.156 13.547 2.898 1 92.44 98 GLU A O 1
ATOM 777 N N . MET A 1 99 ? 14.82 11.922 2.221 1 94.12 99 MET A N 1
ATOM 778 C CA . MET A 1 99 ? 15.188 12.133 0.826 1 94.12 99 MET A CA 1
ATOM 779 C C . MET A 1 99 ? 14.734 13.508 0.342 1 94.12 99 MET A C 1
ATOM 781 O O . MET A 1 99 ? 15.469 14.195 -0.368 1 94.12 99 MET A O 1
ATOM 785 N N . LEU A 1 100 ? 13.57 13.852 0.696 1 92.19 100 LEU A N 1
ATOM 786 C CA . LEU A 1 100 ? 13.047 15.156 0.33 1 92.19 100 LEU A CA 1
ATOM 787 C C . LEU A 1 100 ? 13.906 16.281 0.916 1 92.19 100 LEU A C 1
ATOM 789 O O . LEU A 1 100 ? 14.234 17.234 0.223 1 92.19 100 LEU A O 1
ATOM 793 N N . HIS A 1 101 ? 14.273 16.125 2.164 1 90.62 101 HIS A N 1
ATOM 794 C CA . HIS A 1 101 ? 15.148 17.109 2.807 1 90.62 101 HIS A CA 1
ATOM 795 C C . HIS A 1 101 ? 16.484 17.203 2.084 1 90.62 101 HIS A C 1
ATOM 797 O O . HIS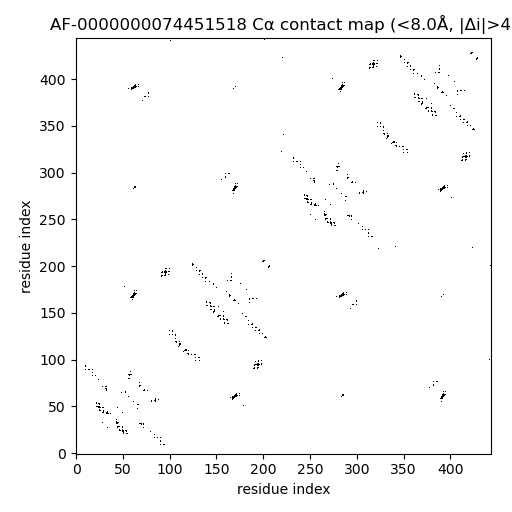 A 1 101 ? 17.031 18.297 1.923 1 90.62 101 HIS A O 1
ATOM 803 N N . GLY A 1 102 ? 16.969 16.078 1.739 1 91.38 102 GLY A N 1
ATOM 804 C CA . GLY A 1 102 ? 18.203 16.062 0.979 1 91.38 102 GLY A CA 1
ATOM 805 C C . GLY A 1 102 ? 18.094 16.766 -0.357 1 91.38 102 GLY A C 1
ATOM 806 O O . GLY A 1 102 ? 19.031 17.469 -0.774 1 91.38 102 GLY A O 1
ATOM 807 N N . GLU A 1 103 ? 17.016 16.578 -1.003 1 92.25 103 GLU A N 1
ATOM 808 C CA . GLU A 1 103 ? 16.781 17.25 -2.279 1 92.25 103 GLU A CA 1
ATOM 809 C C . GLU A 1 103 ? 16.719 18.766 -2.105 1 92.25 103 GLU A C 1
ATOM 811 O O . GLU A 1 103 ? 17.266 19.516 -2.924 1 92.25 103 GLU A O 1
ATOM 816 N N . ARG A 1 104 ? 16.062 19.172 -1.112 1 89 104 ARG A N 1
ATOM 817 C CA . ARG A 1 104 ? 15.961 20.594 -0.821 1 89 104 ARG A CA 1
ATOM 818 C C . ARG A 1 104 ? 17.344 21.203 -0.574 1 89 104 ARG A C 1
ATOM 820 O O . ARG A 1 104 ? 17.656 22.281 -1.09 1 89 104 ARG A O 1
ATOM 827 N N . ARG A 1 105 ? 18.094 20.516 0.161 1 88.56 105 ARG A N 1
ATOM 828 C CA . ARG A 1 105 ? 19.453 20.969 0.452 1 88.56 105 ARG A CA 1
ATOM 829 C C . ARG A 1 105 ? 20.297 21.031 -0.818 1 88.56 105 ARG A C 1
ATOM 831 O O . ARG A 1 105 ? 21.062 21.969 -1.01 1 88.56 105 ARG A O 1
ATOM 838 N N . LEU A 1 106 ? 20.141 20.031 -1.559 1 90.06 106 LEU A N 1
ATOM 839 C CA . LEU A 1 106 ? 20.891 19.969 -2.805 1 90.06 106 LEU A CA 1
ATOM 840 C C . LEU A 1 106 ? 20.531 21.141 -3.719 1 90.06 106 LEU A C 1
ATOM 842 O O . LEU A 1 106 ? 21.422 21.781 -4.285 1 90.06 106 LEU A O 1
ATOM 846 N N . ILE A 1 107 ? 19.266 21.406 -3.861 1 89.56 107 ILE A N 1
ATOM 847 C CA . ILE A 1 107 ? 18.797 22.484 -4.73 1 89.56 107 ILE A CA 1
ATOM 848 C C . ILE A 1 107 ? 19.266 23.828 -4.188 1 89.56 107 ILE A C 1
ATOM 850 O O . ILE A 1 107 ? 19.734 24.688 -4.949 1 89.56 107 ILE A O 1
ATOM 854 N N . ASN A 1 108 ? 19.188 24.031 -2.938 1 86.38 108 ASN A N 1
ATOM 855 C CA . ASN A 1 108 ? 19.641 25.266 -2.312 1 86.38 108 ASN A CA 1
ATOM 856 C C . ASN A 1 108 ? 21.141 25.484 -2.521 1 86.38 108 ASN A C 1
ATOM 858 O O . ASN A 1 108 ? 21.578 26.594 -2.822 1 86.38 108 ASN A O 1
ATOM 862 N N . THR A 1 109 ? 21.891 24.406 -2.387 1 86.5 109 THR A N 1
ATOM 863 C CA . THR A 1 109 ? 23.328 24.484 -2.549 1 86.5 109 THR A CA 1
ATOM 864 C C . THR A 1 109 ? 23.703 24.828 -3.992 1 86.5 109 THR A C 1
ATOM 866 O O . THR A 1 109 ? 24.594 25.641 -4.234 1 86.5 109 THR A O 1
ATOM 869 N N . ILE A 1 110 ? 22.969 24.234 -4.859 1 85.88 110 ILE A N 1
ATOM 870 C CA . ILE A 1 110 ? 23.25 24.484 -6.27 1 85.88 110 ILE A CA 1
ATOM 871 C C . ILE A 1 110 ? 22.891 25.922 -6.621 1 85.88 110 ILE A C 1
ATOM 873 O O . ILE A 1 110 ? 23.625 26.594 -7.328 1 85.88 110 ILE A O 1
ATOM 877 N N . GLU A 1 111 ? 21.75 26.344 -6.09 1 84.5 111 GLU A N 1
ATOM 878 C CA . GLU A 1 111 ? 21.328 27.703 -6.375 1 84.5 111 GLU A CA 1
ATOM 879 C C . GLU A 1 111 ? 22.25 28.719 -5.703 1 84.5 111 GLU A C 1
ATOM 881 O O . GLU A 1 111 ? 22.547 29.766 -6.281 1 84.5 111 GLU A O 1
ATOM 886 N N . GLU A 1 112 ? 22.641 28.453 -4.539 1 83.75 112 GLU A N 1
ATOM 887 C CA . GLU A 1 112 ? 23.547 29.344 -3.83 1 83.75 112 GLU A CA 1
ATOM 888 C C . GLU A 1 112 ? 24.922 29.391 -4.504 1 83.75 112 GLU A C 1
ATOM 890 O O . GLU A 1 112 ? 25.5 30.469 -4.656 1 83.75 112 GLU A O 1
ATOM 895 N N . ARG A 1 113 ? 25.375 28.312 -4.871 1 83.06 113 ARG A N 1
ATOM 896 C CA . ARG A 1 113 ? 26.734 28.203 -5.402 1 83.06 113 ARG A CA 1
ATOM 897 C C . ARG A 1 113 ? 26.781 28.688 -6.852 1 83.06 113 ARG A C 1
ATOM 899 O O . ARG A 1 113 ? 27.734 29.359 -7.25 1 83.06 113 ARG A O 1
ATOM 906 N N . TYR A 1 114 ? 25.75 28.312 -7.547 1 78.62 114 TYR A N 1
ATOM 907 C CA . TYR A 1 114 ? 25.859 28.562 -8.977 1 78.62 114 TYR A CA 1
ATOM 908 C C . TYR A 1 114 ? 25.062 29.812 -9.359 1 78.62 114 TYR A C 1
ATOM 910 O O . TYR A 1 114 ? 25.391 30.484 -10.344 1 78.62 114 TYR A O 1
ATOM 918 N N . LEU A 1 115 ? 23.938 30.047 -8.578 1 73.31 115 LEU A N 1
ATOM 919 C CA . LEU A 1 115 ? 23.109 31.172 -8.984 1 73.31 115 LEU A CA 1
ATOM 920 C C . LEU A 1 115 ? 23.25 32.344 -8.016 1 73.31 115 LEU A C 1
ATOM 922 O O . LEU A 1 115 ? 22.75 33.438 -8.273 1 73.31 115 LEU A O 1
ATOM 926 N N . GLY A 1 116 ? 24.047 32.25 -7.012 1 67.94 116 GLY A N 1
ATOM 927 C CA . GLY A 1 116 ? 24.281 33.312 -6.059 1 67.94 116 GLY A CA 1
ATOM 928 C C . GLY A 1 116 ? 23.016 33.781 -5.363 1 67.94 116 GLY A C 1
ATOM 929 O O . GLY A 1 116 ? 22.922 34.938 -4.961 1 67.94 116 GLY A O 1
ATOM 930 N N . ARG A 1 117 ? 21.906 32.969 -5.531 1 65.31 117 ARG A N 1
ATOM 931 C CA . ARG A 1 117 ? 20.641 33.406 -4.934 1 65.31 117 ARG A CA 1
ATOM 932 C C . ARG A 1 117 ? 20.547 32.938 -3.484 1 65.31 117 ARG A C 1
ATOM 934 O O . ARG A 1 117 ? 20.688 31.734 -3.199 1 65.31 117 ARG A O 1
ATOM 941 N N . ASN A 1 118 ? 20.828 33.781 -2.494 1 62.09 118 ASN A N 1
ATOM 942 C CA . ASN A 1 118 ? 20.781 33.469 -1.073 1 62.09 118 ASN A CA 1
ATOM 943 C C . ASN A 1 118 ? 19.344 33.312 -0.58 1 62.09 118 ASN A C 1
ATOM 945 O O . ASN A 1 118 ? 19.109 33.031 0.601 1 62.09 118 ASN A O 1
ATOM 949 N N . GLY A 1 119 ? 18.281 33.5 -1.452 1 60.12 119 GLY A N 1
ATOM 950 C CA . GLY A 1 119 ? 16.922 33.469 -0.954 1 60.12 119 GLY A CA 1
ATOM 951 C C . GLY A 1 119 ? 16.203 32.156 -1.237 1 60.12 119 GLY A C 1
ATOM 952 O O . GLY A 1 119 ? 16.812 31.203 -1.729 1 60.12 119 GLY A O 1
ATOM 953 N N . PRO A 1 120 ? 15.031 32.062 -0.604 1 64.5 120 PRO A N 1
ATOM 954 C CA . PRO A 1 120 ? 14.242 30.859 -0.871 1 64.5 120 PRO A CA 1
ATOM 955 C C . PRO A 1 120 ? 14.055 30.594 -2.363 1 64.5 120 PRO A C 1
ATOM 957 O O . PRO A 1 120 ? 13.711 31.516 -3.115 1 64.5 120 PRO A O 1
ATOM 960 N N . PRO A 1 121 ? 14.695 29.547 -2.822 1 63.31 121 PRO A N 1
ATOM 961 C CA . PRO A 1 121 ? 14.609 29.25 -4.254 1 63.31 121 PRO A CA 1
ATOM 962 C C . PRO A 1 121 ? 13.188 29.344 -4.801 1 63.31 121 PRO A C 1
ATOM 964 O O . PRO A 1 121 ? 12.227 29.062 -4.082 1 63.31 121 PRO A O 1
ATOM 967 N N . TYR A 1 122 ? 13.086 29.922 -5.91 1 67.81 122 TYR A N 1
ATOM 968 C CA . TYR A 1 122 ? 11.812 30 -6.625 1 67.81 122 TYR A CA 1
ATOM 969 C C . TYR A 1 122 ? 11.32 28.594 -6.996 1 67.81 122 TYR A C 1
ATOM 971 O O . TYR A 1 122 ? 12.102 27.766 -7.453 1 67.81 122 TYR A O 1
ATOM 979 N N . HIS A 1 123 ? 10.133 28.266 -6.719 1 83.31 123 HIS A N 1
ATOM 980 C CA . HIS A 1 123 ? 9.453 27.031 -7.098 1 83.31 123 HIS A CA 1
ATOM 981 C C . HIS A 1 123 ? 10.148 25.812 -6.504 1 83.31 123 HIS A C 1
ATOM 983 O O . HIS A 1 123 ? 10.312 24.797 -7.184 1 83.31 123 HIS A O 1
ATOM 989 N N . LEU A 1 124 ? 10.742 25.969 -5.414 1 83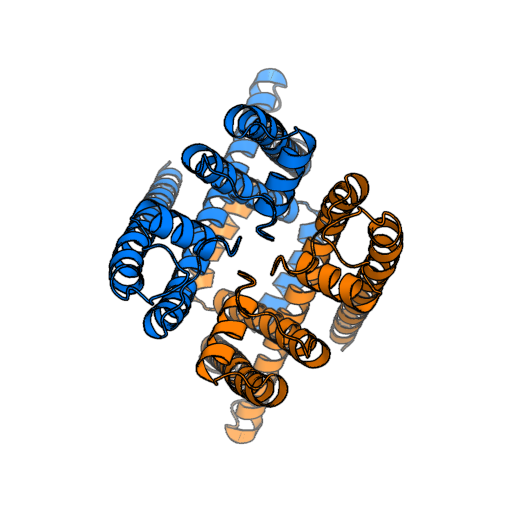.12 124 LEU A N 1
ATOM 990 C CA . LEU A 1 124 ? 11.477 24.906 -4.715 1 83.12 124 LEU A CA 1
ATOM 991 C C . LEU A 1 124 ? 10.672 23.625 -4.68 1 83.12 124 LEU A C 1
ATOM 993 O O . LEU A 1 124 ? 11.211 22.547 -4.957 1 83.12 124 LEU A O 1
ATOM 997 N N . HIS A 1 125 ? 9.391 23.734 -4.5 1 85.81 125 HIS A N 1
ATOM 998 C CA . HIS A 1 125 ? 8.547 22.547 -4.367 1 85.81 125 HIS A CA 1
ATOM 999 C C . HIS A 1 125 ? 8.414 21.812 -5.691 1 85.81 125 HIS A C 1
ATOM 1001 O O . HIS A 1 125 ? 8.43 20.578 -5.723 1 85.81 125 HIS A O 1
ATOM 1007 N N . HIS A 1 126 ? 8.375 22.547 -6.73 1 90.25 126 HIS A N 1
ATOM 1008 C CA . HIS A 1 126 ? 8.289 21.938 -8.055 1 90.25 126 HIS A CA 1
ATOM 1009 C C . HIS A 1 126 ? 9.602 21.266 -8.43 1 90.25 126 HIS A C 1
ATOM 1011 O O . HIS A 1 126 ? 9.602 20.203 -9.055 1 90.25 126 HIS A O 1
ATOM 1017 N N . LYS A 1 127 ? 10.703 21.953 -8.055 1 91.56 127 LYS A N 1
ATOM 1018 C CA . LYS A 1 127 ? 12.008 21.391 -8.367 1 91.56 127 LYS A CA 1
ATOM 1019 C C . LYS A 1 127 ? 12.25 20.109 -7.598 1 91.56 127 LYS A C 1
ATOM 1021 O O . LYS A 1 127 ? 12.797 19.141 -8.141 1 91.56 127 LYS A O 1
ATOM 1026 N N . CYS A 1 128 ? 11.828 20.062 -6.387 1 91.94 128 CYS A N 1
ATOM 1027 C CA . CYS A 1 128 ? 11.961 18.859 -5.57 1 91.94 128 CYS A CA 1
ATOM 1028 C C . CYS A 1 128 ? 11.125 17.719 -6.137 1 91.94 128 CYS A C 1
ATOM 1030 O O . CYS A 1 128 ? 11.578 16.578 -6.164 1 91.94 128 CYS A O 1
ATOM 1032 N N . PHE A 1 129 ? 9.953 18.016 -6.566 1 93.62 129 PHE A N 1
ATOM 1033 C CA . PHE A 1 129 ? 9.062 17.031 -7.16 1 93.62 129 PHE A CA 1
ATOM 1034 C C . PHE A 1 129 ? 9.68 16.438 -8.422 1 93.62 129 PHE A C 1
ATOM 1036 O O . PHE A 1 129 ? 9.68 15.211 -8.602 1 93.62 129 PHE A O 1
ATOM 1043 N N . LEU A 1 130 ? 10.242 17.297 -9.227 1 94.56 130 LEU A N 1
ATOM 1044 C CA . LEU A 1 130 ? 10.867 16.844 -10.461 1 94.56 130 LEU A CA 1
ATOM 1045 C C . LEU A 1 130 ? 12.094 15.984 -10.172 1 94.56 130 LEU A C 1
ATOM 1047 O O . LEU A 1 130 ? 12.336 14.984 -10.852 1 94.56 130 LEU A O 1
ATOM 1051 N N . LEU A 1 131 ? 12.82 16.406 -9.203 1 95.12 131 LEU A N 1
ATOM 1052 C CA . LEU A 1 131 ? 14.008 15.641 -8.828 1 95.12 131 LEU A CA 1
ATOM 1053 C C . LEU A 1 131 ? 13.617 14.266 -8.281 1 95.12 131 LEU A C 1
ATOM 1055 O O . LEU A 1 131 ? 14.289 13.273 -8.57 1 95.12 131 LEU A O 1
ATOM 1059 N N . ALA A 1 132 ? 12.57 14.242 -7.5 1 96.12 132 ALA A N 1
ATOM 1060 C CA . ALA A 1 132 ? 12.094 12.977 -6.945 1 96.12 132 ALA A CA 1
ATOM 1061 C C . ALA A 1 132 ? 11.672 12.016 -8.055 1 96.12 132 ALA A C 1
ATOM 1063 O O . ALA A 1 132 ? 12.031 10.836 -8.031 1 96.12 132 ALA A O 1
ATOM 1064 N N . ILE A 1 133 ? 10.93 12.484 -9.008 1 96.62 133 ILE A N 1
ATOM 1065 C CA . ILE A 1 133 ? 10.461 11.672 -10.125 1 96.62 133 ILE A CA 1
ATOM 1066 C C . ILE A 1 133 ? 11.656 11.18 -10.945 1 96.62 133 ILE A C 1
ATOM 1068 O O . ILE A 1 133 ? 11.703 10.016 -11.344 1 96.62 133 ILE A O 1
ATOM 1072 N N . SER A 1 134 ? 12.609 12.07 -11.203 1 96.69 134 SER A N 1
ATOM 1073 C CA . SER A 1 134 ? 13.797 11.711 -11.969 1 96.69 134 SER A CA 1
ATOM 1074 C C . SER A 1 134 ? 14.602 10.625 -11.258 1 96.69 134 SER A C 1
ATOM 1076 O O . SER A 1 134 ? 15.109 9.703 -11.906 1 96.69 134 SER A O 1
ATOM 1078 N N . PHE A 1 135 ? 14.711 10.805 -9.961 1 96.31 135 PHE A N 1
ATOM 1079 C CA . PHE A 1 135 ? 15.422 9.797 -9.188 1 96.31 135 PHE A CA 1
ATOM 1080 C C . PHE A 1 135 ? 14.719 8.445 -9.281 1 96.31 135 PHE A C 1
ATOM 1082 O O . PHE A 1 135 ? 15.367 7.414 -9.461 1 96.31 135 PHE A O 1
ATOM 1089 N N . TRP A 1 136 ? 13.406 8.414 -9.078 1 96.88 136 TRP A N 1
ATOM 1090 C CA . TRP A 1 136 ? 12.625 7.188 -9.18 1 96.88 136 TRP A CA 1
ATOM 1091 C C . TRP A 1 136 ? 12.773 6.559 -10.562 1 96.88 136 TRP A C 1
ATOM 1093 O O . TRP A 1 136 ? 12.945 5.344 -10.68 1 96.88 136 TRP A O 1
ATOM 1103 N N . LEU A 1 137 ? 12.719 7.375 -11.641 1 96.94 137 LEU A N 1
ATOM 1104 C CA . LEU A 1 137 ? 12.844 6.895 -13.008 1 96.94 137 LEU A CA 1
ATOM 1105 C C . LEU A 1 137 ? 14.227 6.305 -13.258 1 96.94 137 LEU A C 1
ATOM 1107 O O . LEU A 1 137 ? 14.359 5.27 -13.914 1 96.94 137 LEU A O 1
ATOM 1111 N N . LEU A 1 138 ? 15.219 6.961 -12.734 1 97.5 138 LEU A N 1
ATOM 1112 C CA . LEU A 1 138 ? 16.578 6.461 -12.883 1 97.5 138 LEU A CA 1
ATOM 1113 C C . LEU A 1 138 ? 16.734 5.113 -12.188 1 97.5 138 LEU A C 1
ATOM 1115 O O . LEU A 1 138 ? 17.312 4.184 -12.766 1 97.5 138 LEU A O 1
ATOM 1119 N N . LEU A 1 139 ? 16.25 5.074 -11.008 1 97.31 139 LEU A N 1
ATOM 1120 C CA . LEU A 1 139 ? 16.312 3.818 -10.273 1 97.31 139 LEU A CA 1
ATOM 1121 C C . LEU A 1 139 ? 15.555 2.717 -11.008 1 97.31 139 LEU A C 1
ATOM 1123 O O . LEU A 1 139 ? 16.016 1.573 -11.062 1 97.31 139 LEU A O 1
ATOM 1127 N N . PHE A 1 140 ? 14.414 3.111 -11.547 1 97.44 140 PHE A N 1
ATOM 1128 C CA . PHE A 1 140 ? 13.547 2.207 -12.289 1 97.44 140 PHE A CA 1
ATOM 1129 C C . PHE A 1 140 ? 14.258 1.662 -13.523 1 97.44 140 PHE A C 1
ATOM 1131 O O . PHE A 1 140 ? 14.297 0.449 -13.742 1 97.44 140 PHE A O 1
ATOM 1138 N N . LEU A 1 141 ? 14.922 2.486 -14.312 1 97.88 141 LEU A N 1
ATOM 1139 C CA . LEU A 1 141 ? 15.594 2.105 -15.547 1 97.88 141 LEU A CA 1
ATOM 1140 C C . LEU A 1 141 ? 16.875 1.326 -15.25 1 97.88 141 LEU A C 1
ATOM 1142 O O . LEU A 1 141 ? 17.141 0.3 -15.883 1 97.88 141 LEU A O 1
ATOM 1146 N N . VAL A 1 142 ? 17.641 1.78 -14.289 1 98.06 142 VAL A N 1
ATOM 1147 C CA . VAL A 1 142 ? 18.891 1.122 -13.945 1 98.06 142 VAL A CA 1
ATOM 1148 C C . VAL A 1 142 ? 18.609 -0.233 -13.305 1 98.06 142 VAL A C 1
ATOM 1150 O O . VAL A 1 142 ? 19.266 -1.226 -13.602 1 98.06 142 VAL A O 1
ATOM 1153 N N . GLY A 1 143 ? 17.625 -0.21 -12.391 1 97.62 143 GLY A N 1
ATOM 1154 C CA . GLY A 1 143 ? 17.25 -1.481 -11.797 1 97.62 143 GLY A CA 1
ATOM 1155 C C . GLY A 1 143 ? 16.828 -2.52 -12.828 1 97.62 143 GLY A C 1
ATOM 1156 O O . GLY A 1 143 ? 17.234 -3.684 -12.734 1 97.62 143 GLY A O 1
ATOM 1157 N N . ALA A 1 144 ? 16.031 -2.107 -13.781 1 97.94 144 ALA A N 1
ATOM 1158 C CA . ALA A 1 144 ? 15.594 -3.016 -14.836 1 97.94 144 ALA A CA 1
ATOM 1159 C C . ALA A 1 144 ? 16.766 -3.535 -15.648 1 97.94 144 ALA A C 1
ATOM 1161 O O . ALA A 1 144 ? 16.812 -4.711 -16.016 1 97.94 144 ALA A O 1
ATOM 1162 N N . ALA A 1 145 ? 17.719 -2.674 -15.945 1 98.06 145 ALA A N 1
ATOM 1163 C CA . ALA A 1 145 ? 18.906 -3.076 -16.703 1 98.06 145 ALA A CA 1
ATOM 1164 C C . ALA A 1 145 ? 19.734 -4.102 -15.945 1 98.06 145 ALA A C 1
ATOM 1166 O O . ALA A 1 145 ? 20.172 -5.102 -16.516 1 98.06 145 ALA A O 1
ATOM 1167 N N . VAL A 1 146 ? 19.938 -3.857 -14.695 1 97.94 146 VAL A N 1
ATOM 1168 C CA . VAL A 1 146 ? 20.703 -4.773 -13.867 1 97.94 146 VAL A CA 1
ATOM 1169 C C . VAL A 1 146 ? 19.984 -6.117 -13.766 1 97.94 146 VAL A C 1
ATOM 1171 O O . VAL A 1 146 ? 20.609 -7.176 -13.891 1 97.94 146 VAL A O 1
ATOM 1174 N N . GLN A 1 147 ? 18.641 -6.016 -13.562 1 97.31 147 GLN A N 1
ATOM 1175 C CA . GLN A 1 147 ? 17.859 -7.238 -13.422 1 97.31 147 GLN A CA 1
ATOM 1176 C C . GLN A 1 147 ? 17.875 -8.055 -14.711 1 97.31 147 GLN A C 1
ATOM 1178 O O . GLN A 1 147 ? 17.891 -9.289 -14.672 1 97.31 147 GLN A O 1
ATOM 1183 N N . MET A 1 148 ? 17.812 -7.363 -15.828 1 96.94 148 MET A N 1
ATOM 1184 C CA . MET A 1 148 ? 17.906 -8.016 -17.125 1 96.94 148 MET A CA 1
ATOM 1185 C C . MET A 1 148 ? 19.203 -8.828 -17.234 1 96.94 148 MET A C 1
ATOM 1187 O O . MET A 1 148 ? 19.172 -9.984 -17.672 1 96.94 148 MET A O 1
ATOM 1191 N N . LEU A 1 149 ? 20.266 -8.297 -16.812 1 96.06 149 LEU A N 1
ATOM 1192 C CA . LEU A 1 149 ? 21.594 -8.906 -16.953 1 96.06 149 LEU A CA 1
ATOM 1193 C C . LEU A 1 149 ? 21.734 -10.102 -16.016 1 96.06 149 LEU A C 1
ATOM 1195 O O . LEU A 1 149 ? 22.266 -11.141 -16.391 1 96.06 149 LEU A O 1
ATOM 1199 N N . VAL A 1 150 ? 21.156 -9.953 -14.836 1 95.56 150 VAL A N 1
ATOM 1200 C CA . VAL A 1 150 ? 21.375 -10.984 -13.828 1 95.56 150 VAL A CA 1
ATOM 1201 C C . VAL A 1 150 ? 20.406 -12.141 -14.047 1 95.56 150 VAL A C 1
ATOM 1203 O O . VAL A 1 150 ? 20.734 -13.297 -13.766 1 95.56 150 VAL A O 1
ATOM 1206 N N . GLU A 1 151 ? 19.156 -11.984 -14.461 1 95.12 151 GLU A N 1
ATOM 1207 C CA . GLU A 1 151 ? 18.125 -13.008 -14.609 1 95.12 151 GLU A CA 1
ATOM 1208 C C . GLU A 1 151 ? 18.031 -13.484 -16.047 1 95.12 151 GLU A C 1
ATOM 1210 O O . GLU A 1 151 ? 17.328 -14.461 -16.344 1 95.12 151 GLU A O 1
ATOM 1215 N N . ASP A 1 152 ? 18.688 -12.82 -17.031 1 93.56 152 ASP A N 1
ATOM 1216 C CA . ASP A 1 152 ? 18.562 -13.094 -18.453 1 93.56 152 ASP A CA 1
ATOM 1217 C C . ASP A 1 152 ? 17.141 -12.852 -18.953 1 93.56 152 ASP A C 1
ATOM 1219 O O . ASP A 1 152 ? 16.547 -13.703 -19.609 1 93.56 152 ASP A O 1
ATOM 1223 N N . TRP A 1 153 ? 16.469 -11.883 -18.391 1 94.81 153 TRP A N 1
ATOM 1224 C CA . TRP A 1 153 ? 15.156 -11.43 -18.828 1 94.81 153 TRP A CA 1
ATOM 1225 C C . TRP A 1 153 ? 15.273 -10.438 -19.969 1 94.81 153 TRP A C 1
ATOM 1227 O O . TRP A 1 153 ? 16.359 -9.883 -20.219 1 94.81 153 TRP A O 1
ATOM 1237 N N . GLU A 1 154 ? 14.219 -10.312 -20.75 1 96.06 154 GLU A N 1
ATOM 1238 C CA . GLU A 1 154 ? 14.141 -9.164 -21.641 1 96.06 154 GLU A CA 1
ATOM 1239 C C . GLU A 1 154 ? 14 -7.863 -20.859 1 96.06 154 GLU A C 1
ATOM 1241 O O . GLU A 1 154 ? 13.438 -7.852 -19.766 1 96.06 154 GLU A O 1
ATOM 1246 N N . TYR A 1 155 ? 14.523 -6.824 -21.406 1 96.94 155 TYR A N 1
ATOM 1247 C CA . TYR A 1 155 ? 14.461 -5.539 -20.719 1 96.94 155 TYR A CA 1
ATOM 1248 C C . TYR A 1 155 ? 13.016 -5.148 -20.422 1 96.94 155 TYR A C 1
ATOM 1250 O O . TYR A 1 155 ? 12.719 -4.617 -19.344 1 96.94 155 TYR A O 1
ATOM 1258 N N . GLY A 1 156 ? 12.094 -5.414 -21.375 1 96.38 156 GLY A N 1
ATOM 1259 C CA . GLY A 1 156 ? 10.688 -5.113 -21.156 1 96.38 156 GLY A CA 1
ATOM 1260 C C . GLY A 1 156 ? 10.102 -5.852 -19.969 1 96.38 156 GLY A C 1
ATOM 1261 O O . GLY A 1 156 ? 9.32 -5.281 -19.203 1 96.38 156 GLY A O 1
ATOM 1262 N N . ASP A 1 157 ? 10.484 -7.055 -19.828 1 96.25 157 ASP A N 1
ATOM 1263 C CA . ASP A 1 157 ? 10.016 -7.859 -18.703 1 96.25 157 ASP A CA 1
ATOM 1264 C C . ASP A 1 157 ? 10.57 -7.324 -17.375 1 96.25 157 ASP A C 1
ATOM 1266 O O . ASP A 1 157 ? 9.875 -7.324 -16.359 1 96.25 157 ASP A O 1
ATOM 1270 N N . SER A 1 158 ? 11.82 -6.91 -17.469 1 97.5 158 SER A N 1
ATOM 1271 C CA . SER A 1 158 ? 12.43 -6.34 -16.266 1 97.5 158 SER A CA 1
ATOM 1272 C C . SER A 1 158 ? 11.742 -5.039 -15.867 1 97.5 158 SER A C 1
ATOM 1274 O O . SER A 1 158 ? 11.531 -4.785 -14.68 1 97.5 158 SER A O 1
ATOM 1276 N N . LEU A 1 159 ? 11.414 -4.262 -16.844 1 97.62 159 LEU A N 1
ATOM 1277 C CA . LEU A 1 159 ? 10.672 -3.031 -16.578 1 97.62 159 LEU A CA 1
ATOM 1278 C C . LEU A 1 159 ? 9.312 -3.336 -15.977 1 97.62 159 LEU A C 1
ATOM 1280 O O . LEU A 1 159 ? 8.906 -2.709 -14.992 1 97.62 159 LEU A O 1
ATOM 1284 N N . TYR A 1 160 ? 8.664 -4.281 -16.594 1 97.38 160 TYR A N 1
ATOM 1285 C CA . TYR A 1 160 ? 7.363 -4.715 -16.094 1 97.38 160 TYR A CA 1
ATOM 1286 C C . TYR A 1 160 ? 7.469 -5.211 -14.664 1 97.38 160 TYR A C 1
ATOM 1288 O O . TYR A 1 160 ? 6.664 -4.832 -13.805 1 97.38 160 TYR A O 1
ATOM 1296 N N . PHE A 1 161 ? 8.477 -5.93 -14.398 1 97.44 161 PHE A N 1
ATOM 1297 C CA . PHE A 1 161 ? 8.711 -6.492 -13.07 1 97.44 161 PHE A CA 1
ATOM 1298 C C . PHE A 1 161 ? 8.859 -5.387 -12.031 1 97.44 161 PHE A C 1
ATOM 1300 O O . PHE A 1 161 ? 8.188 -5.406 -11 1 97.44 161 PHE A O 1
ATOM 1307 N N . TYR A 1 162 ? 9.664 -4.457 -12.273 1 97.94 162 TYR A N 1
ATOM 1308 C CA . TYR A 1 162 ? 9.93 -3.422 -11.273 1 97.94 162 TYR A CA 1
ATOM 1309 C C . TYR A 1 162 ? 8.758 -2.447 -11.172 1 97.94 162 TYR A C 1
ATOM 1311 O O . TYR A 1 162 ? 8.469 -1.925 -10.094 1 97.94 162 TYR A O 1
ATOM 1319 N N . ALA A 1 163 ? 8.086 -2.205 -12.25 1 97.31 163 ALA A N 1
ATOM 1320 C CA . ALA A 1 163 ? 6.914 -1.343 -12.172 1 97.31 163 ALA A CA 1
ATOM 1321 C C . ALA A 1 163 ? 5.867 -1.93 -11.227 1 97.31 163 ALA A C 1
ATOM 1323 O O . ALA A 1 163 ? 5.379 -1.243 -10.328 1 97.31 163 ALA A O 1
ATOM 1324 N N . ILE A 1 164 ? 5.605 -3.168 -11.391 1 96.94 164 ILE A N 1
ATOM 1325 C CA . ILE A 1 164 ? 4.605 -3.867 -10.586 1 96.94 164 ILE A CA 1
ATOM 1326 C C . ILE A 1 164 ? 5.09 -3.98 -9.148 1 96.94 164 ILE A C 1
ATOM 1328 O O . ILE A 1 164 ? 4.301 -3.832 -8.203 1 96.94 164 ILE A O 1
ATOM 1332 N N . THR A 1 165 ? 6.371 -4.137 -9 1 97.62 165 THR A N 1
ATOM 1333 C CA . THR A 1 165 ? 6.953 -4.293 -7.676 1 97.62 165 THR A CA 1
ATOM 1334 C C . THR A 1 165 ? 6.988 -2.955 -6.941 1 97.62 165 THR A C 1
ATOM 1336 O O . THR A 1 165 ? 6.633 -2.879 -5.762 1 97.62 165 THR A O 1
ATOM 1339 N N . PHE A 1 166 ? 7.379 -1.887 -7.656 1 97.5 166 PHE A N 1
ATOM 1340 C CA . PHE A 1 166 ? 7.473 -0.569 -7.039 1 97.5 166 PHE A CA 1
ATOM 1341 C C . PHE A 1 166 ? 6.09 -0.062 -6.641 1 97.5 166 PHE A C 1
ATOM 1343 O O . PHE A 1 166 ? 5.969 0.778 -5.746 1 97.5 166 PHE A O 1
ATOM 1350 N N . MET A 1 167 ? 5.09 -0.563 -7.242 1 96.5 167 MET A N 1
ATOM 1351 C CA . MET A 1 167 ? 3.727 -0.171 -6.906 1 96.5 167 MET A CA 1
ATOM 1352 C C . MET A 1 167 ? 3.096 -1.17 -5.941 1 96.5 167 MET A C 1
ATOM 1354 O O . MET A 1 167 ? 1.905 -1.077 -5.633 1 96.5 167 MET A O 1
ATOM 1358 N N . THR A 1 168 ? 3.82 -2.182 -5.434 1 96.44 168 THR A N 1
ATOM 1359 C CA . THR A 1 168 ? 3.555 -3.188 -4.41 1 96.44 168 THR A CA 1
ATOM 1360 C C . THR A 1 168 ? 2.402 -4.098 -4.832 1 96.44 168 THR A C 1
ATOM 1362 O O . THR A 1 168 ? 1.631 -4.562 -3.992 1 96.44 168 THR A O 1
ATOM 1365 N N . VAL A 1 169 ? 2.162 -4.246 -6.098 1 96.81 169 VAL A N 1
ATOM 1366 C CA . VAL A 1 169 ? 1.134 -5.148 -6.609 1 96.81 169 VAL A CA 1
ATOM 1367 C C . VAL A 1 169 ? 1.63 -6.59 -6.543 1 96.81 169 VAL A C 1
ATOM 1369 O O . VAL A 1 169 ? 1.002 -7.441 -5.91 1 96.81 169 VAL A O 1
ATOM 1372 N N . GLY A 1 170 ? 2.734 -6.992 -7.098 1 95.56 170 GLY A N 1
ATOM 1373 C CA . GLY A 1 170 ? 3.41 -8.273 -7.008 1 95.56 170 GLY A CA 1
ATOM 1374 C C . GLY A 1 170 ? 2.559 -9.43 -7.496 1 95.56 170 GLY A C 1
ATOM 1375 O O . GLY A 1 170 ? 2.193 -10.312 -6.715 1 95.56 170 GLY A O 1
ATOM 1376 N N . PHE A 1 171 ? 2.379 -9.641 -8.742 1 95.38 171 PHE A N 1
ATOM 1377 C CA . PHE A 1 171 ? 1.566 -10.703 -9.32 1 95.38 171 PHE A CA 1
ATOM 1378 C C . PHE A 1 171 ? 2.227 -12.062 -9.117 1 95.38 171 PHE A C 1
ATOM 1380 O O . PHE A 1 171 ? 1.545 -13.086 -9.062 1 95.38 171 PHE A O 1
ATOM 1387 N N . GLY A 1 172 ? 3.52 -12.078 -9.141 1 95.19 172 GLY A N 1
ATOM 1388 C CA . GLY A 1 172 ? 4.246 -13.328 -8.984 1 95.19 172 GLY A CA 1
ATOM 1389 C C . GLY A 1 172 ? 4.449 -14.07 -10.297 1 95.19 172 GLY A C 1
ATOM 1390 O O . GLY A 1 172 ? 4.824 -15.242 -10.305 1 95.19 172 GLY A O 1
ATOM 1391 N N . ASP A 1 173 ? 4.086 -13.438 -11.445 1 93.62 173 ASP A N 1
ATOM 1392 C CA . ASP A 1 173 ? 4.312 -14.047 -12.75 1 93.62 173 ASP A CA 1
ATOM 1393 C C . ASP A 1 173 ? 5.793 -14.031 -13.109 1 93.62 173 ASP A C 1
ATOM 1395 O O . ASP A 1 173 ? 6.281 -14.922 -13.812 1 93.62 173 ASP A O 1
ATOM 1399 N N . LEU A 1 174 ? 6.5 -13.008 -12.68 1 94.31 174 LEU A N 1
ATOM 1400 C CA . LEU A 1 174 ? 7.957 -12.945 -12.766 1 94.31 174 LEU A CA 1
ATOM 1401 C C . LEU A 1 174 ? 8.578 -12.898 -11.367 1 94.31 174 LEU A C 1
ATOM 1403 O O . LEU A 1 174 ? 8.328 -11.969 -10.602 1 94.31 174 LEU A O 1
ATOM 1407 N N . ILE A 1 175 ? 9.312 -13.945 -11.07 1 95.19 175 ILE A N 1
ATOM 1408 C CA . ILE A 1 175 ? 9.93 -14.055 -9.75 1 95.19 175 ILE A CA 1
ATOM 1409 C C . ILE A 1 175 ? 11.453 -14 -9.883 1 95.19 175 ILE A C 1
ATOM 1411 O O . ILE A 1 175 ? 12.047 -14.805 -10.609 1 95.19 175 ILE A O 1
ATOM 1415 N N . PRO A 1 176 ? 12.062 -13.133 -9.234 1 95.56 176 PRO A N 1
ATOM 1416 C CA . PRO A 1 176 ? 13.516 -13.023 -9.375 1 95.56 176 PRO A CA 1
ATOM 1417 C C . PRO A 1 176 ? 14.266 -14.141 -8.648 1 95.56 176 PRO A C 1
ATOM 1419 O O . PRO A 1 176 ? 13.883 -14.523 -7.539 1 95.56 176 PRO A O 1
ATOM 1422 N N . LEU A 1 177 ? 15.289 -14.633 -9.211 1 94.44 177 LEU A N 1
ATOM 1423 C CA . LEU A 1 177 ? 16.203 -15.586 -8.594 1 94.44 177 LEU A CA 1
ATOM 1424 C C . LEU A 1 177 ? 17.312 -14.859 -7.828 1 94.44 177 LEU A C 1
ATOM 1426 O O . LEU A 1 177 ? 17.703 -15.281 -6.738 1 94.44 177 LEU A O 1
ATOM 1430 N N . ALA A 1 178 ? 17.766 -13.758 -8.445 1 95.69 178 ALA A N 1
ATOM 1431 C CA . ALA A 1 178 ? 18.781 -12.93 -7.797 1 95.69 178 ALA A CA 1
ATOM 1432 C C . ALA A 1 178 ? 18.141 -11.969 -6.793 1 95.69 178 ALA A C 1
ATOM 1434 O O . ALA A 1 178 ? 18.219 -10.75 -6.957 1 95.69 178 ALA A O 1
ATOM 1435 N N . ARG A 1 179 ? 17.734 -12.508 -5.684 1 95.75 179 ARG A N 1
ATOM 1436 C CA . ARG A 1 179 ? 16.969 -11.766 -4.691 1 95.75 179 ARG A CA 1
ATOM 1437 C C . ARG A 1 179 ? 17.859 -10.742 -3.975 1 95.75 179 ARG A C 1
ATOM 1439 O O . ARG A 1 179 ? 17.375 -9.703 -3.527 1 95.75 179 ARG A O 1
ATOM 1446 N N . TYR A 1 180 ? 19.156 -11.023 -3.938 1 94 180 TYR A N 1
ATOM 1447 C CA . TYR A 1 180 ? 20.078 -10.102 -3.295 1 94 180 TYR A CA 1
ATOM 1448 C C . TYR A 1 180 ? 20.172 -8.789 -4.066 1 94 180 TYR A C 1
ATOM 1450 O O . TYR A 1 180 ? 20.562 -7.762 -3.514 1 94 180 TYR A O 1
ATOM 1458 N N . ILE A 1 181 ? 19.812 -8.773 -5.316 1 95.94 181 ILE A N 1
ATOM 1459 C CA . ILE A 1 181 ? 19.781 -7.57 -6.133 1 95.94 181 ILE A CA 1
ATOM 1460 C C . ILE A 1 181 ? 18.406 -6.93 -6.055 1 95.94 181 ILE A C 1
ATOM 1462 O O . ILE A 1 181 ? 18.281 -5.715 -5.863 1 95.94 181 ILE A O 1
ATOM 1466 N N . SER A 1 182 ? 17.359 -7.766 -6.152 1 96.75 182 SER A N 1
ATOM 1467 C CA . SER A 1 182 ? 15.992 -7.25 -6.238 1 96.75 182 SER A CA 1
ATOM 1468 C C . SER A 1 182 ? 15.562 -6.605 -4.922 1 96.75 182 SER A C 1
ATOM 1470 O O . SER A 1 182 ? 14.805 -5.633 -4.922 1 96.75 182 SER A O 1
ATOM 1472 N N . VAL A 1 183 ? 16.062 -7.133 -3.773 1 97.25 183 VAL A N 1
ATOM 1473 C CA . VAL A 1 183 ? 15.633 -6.664 -2.461 1 97.25 183 VAL A CA 1
ATOM 1474 C C . VAL A 1 183 ? 16.078 -5.219 -2.258 1 97.25 183 VAL A C 1
ATOM 1476 O O . VAL A 1 183 ? 15.25 -4.344 -1.985 1 97.25 183 VAL A O 1
ATOM 1479 N N . PRO A 1 184 ? 17.344 -4.906 -2.482 1 96.5 184 PRO A N 1
ATOM 1480 C CA . PRO A 1 184 ? 17.75 -3.508 -2.299 1 96.5 184 PRO A CA 1
ATOM 1481 C C . PRO A 1 184 ? 17.078 -2.568 -3.297 1 96.5 184 PRO A C 1
ATOM 1483 O O . PRO A 1 184 ? 16.703 -1.449 -2.938 1 96.5 184 PRO A O 1
ATOM 1486 N N . PHE A 1 185 ? 16.953 -2.957 -4.5 1 97.69 185 PHE A N 1
ATOM 1487 C CA . PHE A 1 185 ? 16.297 -2.105 -5.492 1 97.69 185 PHE A CA 1
ATOM 1488 C C . PHE A 1 185 ? 14.844 -1.871 -5.133 1 97.69 185 PHE A C 1
ATOM 1490 O O . PHE A 1 185 ? 14.312 -0.776 -5.336 1 97.69 185 PHE A O 1
ATOM 1497 N N . THR A 1 186 ? 14.164 -2.896 -4.609 1 97.69 186 THR A N 1
ATOM 1498 C CA . THR A 1 186 ? 12.773 -2.762 -4.195 1 97.69 186 THR A CA 1
ATOM 1499 C C . THR A 1 186 ? 12.648 -1.782 -3.033 1 97.69 186 THR A C 1
ATOM 1501 O O . THR A 1 186 ? 11.773 -0.912 -3.037 1 97.69 186 THR A O 1
ATOM 1504 N N . MET A 1 187 ? 13.516 -1.901 -2.076 1 97.19 187 MET A N 1
ATOM 1505 C CA . MET A 1 187 ? 13.477 -1.006 -0.923 1 97.19 187 MET A CA 1
ATOM 1506 C C . MET A 1 187 ? 13.703 0.44 -1.349 1 97.19 187 MET A C 1
ATOM 1508 O O . MET A 1 187 ? 12.984 1.342 -0.914 1 97.19 187 MET A O 1
ATOM 1512 N N . LEU A 1 188 ? 14.664 0.593 -2.213 1 96.94 188 LEU A N 1
ATOM 1513 C CA . LEU A 1 188 ? 14.977 1.932 -2.703 1 96.94 188 LEU A CA 1
ATOM 1514 C C . LEU A 1 188 ? 13.828 2.479 -3.549 1 96.94 188 LEU A C 1
ATOM 1516 O O . LEU A 1 188 ? 13.508 3.668 -3.479 1 96.94 188 LEU A O 1
ATOM 1520 N N . GLY A 1 189 ? 13.289 1.608 -4.352 1 97.75 189 GLY A N 1
ATOM 1521 C CA . GLY A 1 189 ? 12.156 2.016 -5.168 1 97.75 189 GLY A CA 1
ATOM 1522 C C . GLY A 1 189 ? 10.953 2.451 -4.348 1 97.75 189 GLY A C 1
ATOM 1523 O O . GLY A 1 189 ? 10.344 3.482 -4.633 1 97.75 189 GLY A O 1
ATOM 1524 N N . LEU A 1 190 ? 10.641 1.688 -3.314 1 97.5 190 LEU A N 1
ATOM 1525 C CA . LEU A 1 190 ? 9.516 2.018 -2.438 1 97.5 190 LEU A CA 1
ATOM 1526 C C . LEU A 1 190 ? 9.789 3.307 -1.668 1 97.5 190 LEU A C 1
ATOM 1528 O O . LEU A 1 190 ? 8.891 4.121 -1.472 1 97.5 190 LEU A O 1
ATOM 1532 N N . ALA A 1 191 ? 11 3.459 -1.249 1 96.94 191 ALA A N 1
ATOM 1533 C CA . ALA A 1 191 ? 11.391 4.699 -0.582 1 96.94 191 ALA A CA 1
ATOM 1534 C C . ALA A 1 191 ? 11.242 5.895 -1.521 1 96.94 191 ALA A C 1
ATOM 1536 O O . ALA A 1 191 ? 10.812 6.973 -1.104 1 96.94 191 ALA A O 1
ATOM 1537 N N . ALA A 1 192 ? 11.625 5.684 -2.746 1 97.38 192 ALA A N 1
ATOM 1538 C CA . ALA A 1 192 ? 11.508 6.746 -3.742 1 97.38 192 ALA A CA 1
ATOM 1539 C C . ALA A 1 192 ? 10.047 7.121 -3.98 1 97.38 192 ALA A C 1
ATOM 1541 O O . ALA A 1 192 ? 9.727 8.289 -4.211 1 97.38 192 ALA A O 1
ATOM 1542 N N . VAL A 1 193 ? 9.188 6.148 -3.998 1 96.38 193 VAL A N 1
ATOM 1543 C CA . VAL A 1 193 ? 7.758 6.434 -4.125 1 96.38 193 VAL A CA 1
ATOM 1544 C C . VAL A 1 193 ? 7.293 7.273 -2.936 1 96.38 193 VAL A C 1
ATOM 1546 O O . VAL A 1 193 ? 6.547 8.242 -3.107 1 96.38 193 VAL A O 1
ATOM 1549 N N . SER A 1 194 ? 7.707 6.891 -1.776 1 94.94 194 SER A N 1
ATOM 1550 C CA . SER A 1 194 ? 7.398 7.676 -0.584 1 94.94 194 SER A CA 1
ATOM 1551 C C . SER A 1 194 ? 7.895 9.109 -0.719 1 94.94 194 SER A C 1
ATOM 1553 O O . SER A 1 194 ? 7.195 10.055 -0.346 1 94.94 194 SER A O 1
ATOM 1555 N N . ASN A 1 195 ? 9.07 9.281 -1.259 1 95.69 195 ASN A N 1
ATOM 1556 C CA . ASN A 1 195 ? 9.633 10.602 -1.518 1 95.69 195 ASN A CA 1
ATOM 1557 C C . ASN A 1 195 ? 8.75 11.422 -2.453 1 95.69 195 ASN A C 1
ATOM 1559 O O . ASN A 1 195 ? 8.484 12.594 -2.197 1 95.69 195 ASN A O 1
ATOM 1563 N N . ILE A 1 196 ? 8.32 10.797 -3.457 1 95.25 196 ILE A N 1
ATOM 1564 C CA . ILE A 1 196 ? 7.445 11.469 -4.414 1 95.25 196 ILE A CA 1
ATOM 1565 C C . ILE A 1 196 ? 6.152 11.891 -3.719 1 95.25 196 ILE A C 1
ATOM 1567 O O . ILE A 1 196 ? 5.645 12.992 -3.961 1 95.25 196 ILE A O 1
ATOM 1571 N N . LEU A 1 197 ? 5.637 11.062 -2.879 1 91.19 197 LEU A N 1
ATOM 1572 C CA . LEU A 1 197 ? 4.406 11.375 -2.158 1 91.19 197 LEU A CA 1
ATOM 1573 C C . LEU A 1 197 ? 4.609 12.578 -1.243 1 91.19 197 LEU A C 1
ATOM 1575 O O . LEU A 1 197 ? 3.746 13.453 -1.166 1 91.19 197 LEU A O 1
ATOM 1579 N N . HIS A 1 198 ? 5.707 12.656 -0.627 1 88.69 198 HIS A N 1
ATOM 1580 C CA . HIS A 1 198 ? 6.012 13.805 0.22 1 88.69 198 HIS A CA 1
ATOM 1581 C C . HIS A 1 198 ? 6.168 15.078 -0.607 1 88.69 198 HIS A C 1
ATOM 1583 O O . HIS A 1 198 ? 5.66 16.125 -0.231 1 88.69 198 HIS A O 1
ATOM 1589 N N . ALA A 1 199 ? 6.891 14.891 -1.675 1 91 199 ALA A N 1
ATOM 1590 C CA . ALA A 1 199 ? 7.117 16.047 -2.549 1 91 199 ALA A CA 1
ATOM 1591 C C . ALA A 1 199 ? 5.805 16.547 -3.135 1 91 199 ALA A C 1
ATOM 1593 O O . ALA A 1 199 ? 5.602 17.766 -3.26 1 91 199 ALA A O 1
ATOM 1594 N N . THR A 1 200 ? 4.973 15.656 -3.488 1 88 200 THR A N 1
ATOM 1595 C CA . THR A 1 200 ? 3.666 16.016 -4.027 1 88 200 THR A CA 1
ATOM 1596 C C . THR A 1 200 ? 2.828 16.734 -2.979 1 88 200 THR A C 1
ATOM 1598 O O . THR A 1 200 ? 2.15 17.719 -3.287 1 88 200 THR A O 1
ATOM 1601 N N . ALA A 1 201 ? 2.887 16.281 -1.775 1 80.75 201 ALA A N 1
ATOM 1602 C CA . ALA A 1 201 ? 2.117 16.859 -0.681 1 80.75 201 ALA A CA 1
ATOM 1603 C C . ALA A 1 201 ? 2.586 18.281 -0.378 1 80.75 201 ALA A C 1
ATOM 1605 O O . ALA A 1 201 ? 1.833 19.094 0.177 1 80.75 201 ALA A O 1
ATOM 1606 N N . SER A 1 202 ? 3.76 18.562 -0.772 1 80.31 202 SER A N 1
ATOM 1607 C CA . SER A 1 202 ? 4.336 19.859 -0.471 1 80.31 202 SER A CA 1
ATOM 1608 C C . SER A 1 202 ? 3.988 20.891 -1.55 1 80.31 202 SER A C 1
ATOM 1610 O O . SER A 1 202 ? 4.18 22.078 -1.36 1 80.31 202 SER A O 1
ATOM 1612 N N . LEU A 1 203 ? 3.443 20.406 -2.592 1 81.31 203 LEU A N 1
ATOM 1613 C CA . LEU A 1 203 ? 3.061 21.312 -3.662 1 81.31 203 LEU A CA 1
ATOM 1614 C C . LEU A 1 203 ? 1.908 22.219 -3.223 1 81.31 203 LEU A C 1
ATOM 1616 O O . LEU A 1 203 ? 0.954 21.75 -2.598 1 81.31 203 LEU A O 1
ATOM 1620 N N . PRO A 1 204 ? 2.004 23.453 -3.48 1 70.38 204 PRO A N 1
ATOM 1621 C CA . PRO A 1 204 ? 1.021 24.422 -2.996 1 70.38 204 PRO A CA 1
ATOM 1622 C C . PRO A 1 204 ? -0.412 24.047 -3.361 1 70.38 204 PRO A C 1
ATOM 1624 O O . PRO A 1 204 ? -1.324 24.219 -2.549 1 70.38 204 PRO A O 1
ATOM 1627 N N . LEU A 1 205 ? -0.594 23.609 -4.496 1 65.25 205 LEU A N 1
ATOM 1628 C CA . LEU A 1 205 ? -1.936 23.219 -4.918 1 65.25 205 LEU A CA 1
ATOM 1629 C C . LEU A 1 205 ? -2.484 22.109 -4.043 1 65.25 205 LEU A C 1
ATOM 1631 O O . LEU A 1 205 ? -3.641 22.156 -3.611 1 65.25 205 LEU A O 1
ATOM 1635 N N . ILE A 1 206 ? -1.678 21.281 -3.77 1 70.25 206 ILE A N 1
ATOM 1636 C CA . ILE A 1 206 ? -2.094 20.109 -2.994 1 70.25 206 ILE A CA 1
ATOM 1637 C C . ILE A 1 206 ? -2.229 20.5 -1.521 1 70.25 206 ILE A C 1
ATOM 1639 O O . ILE A 1 206 ? -3.139 20.031 -0.833 1 70.25 206 ILE A O 1
ATOM 1643 N N . ARG A 1 207 ? -1.41 21.297 -1.176 1 65.12 207 ARG A N 1
ATOM 1644 C CA . ARG A 1 207 ? -1.478 21.781 0.2 1 65.12 207 ARG A CA 1
ATOM 1645 C C . ARG A 1 207 ? -2.793 22.516 0.462 1 65.12 207 ARG A C 1
ATOM 1647 O O . ARG A 1 207 ? -3.391 22.359 1.53 1 65.12 207 ARG A O 1
ATOM 1654 N N . ARG A 1 208 ? -3.178 23.219 -0.524 1 61.94 208 ARG A N 1
ATOM 1655 C CA . ARG A 1 208 ? -4.434 23.953 -0.392 1 61.94 208 ARG A CA 1
ATOM 1656 C C . ARG A 1 208 ? -5.617 22.984 -0.302 1 61.94 208 ARG A C 1
ATOM 1658 O O . ARG A 1 208 ? -6.523 23.188 0.508 1 61.94 208 ARG A O 1
ATOM 1665 N N . ILE A 1 209 ? -5.438 21.922 -0.971 1 59.59 209 ILE A N 1
ATOM 1666 C CA . ILE A 1 209 ? -6.512 20.938 -0.997 1 59.59 209 ILE A CA 1
ATOM 1667 C C . ILE A 1 209 ? -6.5 20.125 0.297 1 59.59 209 ILE A C 1
ATOM 1669 O O . ILE A 1 209 ? -7.551 19.875 0.89 1 59.59 209 ILE A O 1
ATOM 1673 N N . THR A 1 210 ? -5.285 19.891 0.76 1 57.03 210 THR A N 1
ATOM 1674 C CA . THR A 1 210 ? -5.145 19.062 1.957 1 57.03 210 THR A CA 1
ATOM 1675 C C . THR A 1 210 ? -5.359 19.906 3.215 1 57.03 210 THR A C 1
ATOM 1677 O O . THR A 1 210 ? -5.832 19.391 4.234 1 57.03 210 THR A O 1
ATOM 1680 N N . ALA A 1 211 ? -4.91 21.172 3.125 1 54.09 211 ALA A N 1
ATOM 1681 C CA . ALA A 1 211 ? -5.168 22.078 4.238 1 54.09 211 ALA A CA 1
ATOM 1682 C C . ALA A 1 211 ? -6.66 22.156 4.543 1 54.09 211 ALA A C 1
ATOM 1684 O O . ALA A 1 211 ? -7.062 22.219 5.707 1 54.09 211 ALA A O 1
ATOM 1685 N N . GLY A 1 212 ? -7.363 22.125 3.455 1 50.12 212 GLY A N 1
ATOM 1686 C CA . GLY A 1 212 ? -8.797 22.078 3.684 1 50.12 212 GLY A CA 1
ATOM 1687 C C . GLY A 1 212 ? -9.258 20.812 4.379 1 50.12 212 GLY A C 1
ATOM 1688 O O . GLY A 1 212 ? -10.094 20.859 5.285 1 50.12 212 GLY A O 1
ATOM 1689 N N . SER A 1 213 ? -8.578 19.781 4.012 1 52.84 213 SER A N 1
ATOM 1690 C CA . SER A 1 213 ? -8.922 18.516 4.637 1 52.84 213 SER A CA 1
ATOM 1691 C C . SER A 1 213 ? -8.438 18.469 6.082 1 52.84 213 SER A C 1
ATOM 1693 O O . SER A 1 213 ? -9.133 17.953 6.961 1 52.84 213 SER A O 1
ATOM 1695 N N . LEU A 1 214 ? -7.184 18.969 6.273 1 52.75 214 LEU A N 1
ATOM 1696 C CA . LEU A 1 214 ? -6.613 19.047 7.617 1 52.75 214 LEU A CA 1
ATOM 1697 C C . LEU A 1 214 ? -7.453 19.953 8.508 1 52.75 214 LEU A C 1
ATOM 1699 O O . LEU A 1 214 ? -7.641 19.672 9.695 1 52.75 214 LEU A O 1
ATOM 1703 N N . ARG A 1 215 ? -7.824 21.094 7.953 1 51.62 215 ARG A N 1
ATOM 1704 C CA . ARG A 1 215 ? -8.75 21.938 8.703 1 51.62 215 ARG A CA 1
ATOM 1705 C C . ARG A 1 215 ? -10.016 21.172 9.078 1 51.62 215 ARG A C 1
ATOM 1707 O O . ARG A 1 215 ? -10.523 21.312 10.188 1 51.62 215 ARG A O 1
ATOM 1714 N N . ASP A 1 216 ? -10.367 20.328 8.227 1 52.09 216 ASP A N 1
ATOM 1715 C CA . ASP A 1 216 ? -11.523 19.484 8.531 1 52.09 216 ASP A CA 1
ATOM 1716 C C . ASP A 1 216 ? -11.195 18.469 9.625 1 52.09 216 ASP A C 1
ATOM 1718 O O . ASP A 1 216 ? -12.016 18.203 10.5 1 52.09 216 ASP A O 1
ATOM 1722 N N . GLU A 1 217 ? -9.992 17.922 9.531 1 53.78 217 GLU A N 1
ATOM 1723 C CA . GLU A 1 217 ? -9.523 17.031 10.586 1 53.78 217 GLU A CA 1
ATOM 1724 C C . GLU A 1 217 ? -9.414 17.766 11.922 1 53.78 217 GLU A C 1
ATOM 1726 O O . GLU A 1 217 ? -9.758 17.203 12.961 1 53.78 217 GLU A O 1
ATOM 1731 N N . GLU A 1 218 ? -8.852 19 11.828 1 50.84 218 GLU A N 1
ATOM 1732 C CA . GLU A 1 218 ? -8.75 19.828 13.023 1 50.84 218 GLU A CA 1
ATOM 1733 C C . GLU A 1 218 ? -10.133 20.188 13.562 1 50.84 218 GLU A C 1
ATOM 1735 O O . GLU A 1 218 ? -10.344 20.219 14.781 1 50.84 218 GLU A O 1
ATOM 1740 N N . LEU A 1 219 ? -10.992 20.391 12.703 1 49.72 219 LEU A N 1
ATOM 1741 C CA . LEU A 1 219 ? -12.344 20.734 13.125 1 49.72 219 LEU A CA 1
ATOM 1742 C C . LEU A 1 219 ? -13.047 19.531 13.734 1 49.72 219 LEU A C 1
ATOM 1744 O O . LEU A 1 219 ? -13.898 19.672 14.609 1 49.72 219 LEU A O 1
ATOM 1748 N N . ALA A 1 220 ? -12.633 18.469 13.227 1 51.5 220 ALA A N 1
ATOM 1749 C CA . ALA A 1 220 ? -13.148 17.25 13.844 1 51.5 220 ALA A CA 1
ATOM 1750 C C . ALA A 1 220 ? -12.602 17.094 15.258 1 51.5 220 ALA A C 1
ATOM 1752 O O . ALA A 1 220 ? -13.164 16.344 16.062 1 51.5 220 ALA A O 1
ATOM 1753 N N . GLN A 1 221 ? -11.484 17.641 15.562 1 47 221 GLN A N 1
ATOM 1754 C CA . GLN A 1 221 ? -10.805 17.609 16.859 1 47 221 GLN A CA 1
ATOM 1755 C C . GLN A 1 221 ? -11.516 18.516 17.859 1 47 221 GLN A C 1
ATOM 1757 O O . GLN A 1 221 ? -11.242 18.453 19.062 1 47 221 GLN A O 1
ATOM 1762 N N . VAL A 1 222 ? -12.383 19.578 17.391 1 44.09 222 VAL A N 1
ATOM 1763 C CA . VAL A 1 222 ? -13.133 20.453 18.297 1 44.09 222 VAL A CA 1
ATOM 1764 C C . VAL A 1 222 ? -14.547 19.891 18.484 1 44.09 222 VAL A C 1
ATOM 1766 O O . VAL A 1 222 ? -15.188 19.484 17.516 1 44.09 222 VAL A O 1
ATOM 1769 N N . MET B 1 1 ? -23.594 22.562 6.484 1 47.22 1 MET B N 1
ATOM 1770 C CA . MET B 1 1 ? -24.391 21.781 5.562 1 47.22 1 MET B CA 1
ATOM 1771 C C . MET B 1 1 ? -23.797 21.781 4.164 1 47.22 1 MET B C 1
ATOM 1773 O O . MET B 1 1 ? -23.672 20.734 3.527 1 47.22 1 MET B O 1
ATOM 1777 N N . VAL B 1 2 ? -23.406 23.016 3.719 1 49.25 2 VAL B N 1
ATOM 1778 C CA . VAL B 1 2 ? -22.875 23.203 2.375 1 49.25 2 VAL B CA 1
ATOM 1779 C C . VAL B 1 2 ? -21.547 22.453 2.234 1 49.25 2 VAL B C 1
ATOM 1781 O O . VAL B 1 2 ? -21.312 21.797 1.223 1 49.25 2 VAL B O 1
ATOM 1784 N N . LEU B 1 3 ? -20.828 22.391 3.309 1 53.5 3 LEU B N 1
ATOM 1785 C CA . LEU B 1 3 ? -19.531 21.734 3.289 1 53.5 3 LEU B CA 1
ATOM 1786 C C . LEU B 1 3 ? -19.703 20.219 3.219 1 53.5 3 LEU B C 1
ATOM 1788 O O . LEU B 1 3 ? -18.938 19.531 2.527 1 53.5 3 LEU B O 1
ATOM 1792 N N . LEU B 1 4 ? -20.797 19.797 3.9 1 59.41 4 LEU B N 1
ATOM 1793 C CA . LEU B 1 4 ? -21.078 18.375 3.852 1 59.41 4 LEU B CA 1
ATOM 1794 C C . LEU B 1 4 ? -21.516 17.953 2.453 1 59.41 4 LEU B C 1
ATOM 1796 O O . LEU B 1 4 ? -21.172 16.859 1.988 1 59.41 4 LEU B O 1
ATOM 1800 N N . THR B 1 5 ? -22.062 18.859 1.975 1 68.12 5 THR B N 1
ATOM 1801 C CA . THR B 1 5 ? -22.578 18.578 0.636 1 68.12 5 THR B CA 1
ATOM 1802 C C . THR B 1 5 ? -21.438 18.578 -0.383 1 68.12 5 THR B C 1
ATOM 1804 O O . THR B 1 5 ? -21.422 17.75 -1.298 1 68.12 5 THR B O 1
ATOM 1807 N N . GLU B 1 6 ? -20.547 19.391 -0.129 1 79.06 6 GLU B N 1
ATOM 1808 C CA . GLU B 1 6 ? -19.438 19.469 -1.064 1 79.06 6 GLU B CA 1
ATOM 1809 C C . GLU B 1 6 ? -18.531 18.25 -0.962 1 79.06 6 GLU B C 1
ATOM 1811 O O . GLU B 1 6 ? -18.078 17.719 -1.979 1 79.06 6 GLU B O 1
ATOM 1816 N N . LYS B 1 7 ? -18.453 17.812 0.209 1 81.81 7 LYS B N 1
ATOM 1817 C CA . LYS B 1 7 ? -17.641 16.625 0.415 1 81.81 7 LYS B CA 1
ATOM 1818 C C . LYS B 1 7 ? -18.312 15.383 -0.165 1 81.81 7 LYS B C 1
ATOM 1820 O O . LYS B 1 7 ? -17.656 14.531 -0.766 1 81.81 7 LYS B O 1
ATOM 1825 N N . ALA B 1 8 ? -19.562 15.352 0.052 1 85.19 8 ALA B N 1
ATOM 1826 C CA . ALA B 1 8 ? -20.328 14.234 -0.482 1 85.19 8 ALA B CA 1
ATOM 1827 C C . ALA B 1 8 ? -20.281 14.219 -2.008 1 85.19 8 ALA B C 1
ATOM 1829 O O . ALA B 1 8 ? -20.203 13.148 -2.621 1 85.19 8 ALA B O 1
ATOM 1830 N N . LYS B 1 9 ? -20.359 15.383 -2.514 1 89.56 9 LYS B N 1
ATOM 1831 C CA . LYS B 1 9 ? -20.297 15.484 -3.969 1 89.56 9 LYS B CA 1
ATOM 1832 C C . LYS B 1 9 ? -18.922 15.039 -4.484 1 89.56 9 LYS B C 1
ATOM 1834 O O . LYS B 1 9 ? -18.844 14.328 -5.492 1 89.56 9 LYS B O 1
ATOM 1839 N N . LEU B 1 10 ? -17.875 15.391 -3.768 1 89.25 10 LEU B N 1
ATOM 1840 C CA . LEU B 1 10 ? -16.516 15 -4.152 1 89.25 10 LEU B CA 1
ATOM 1841 C C . LEU B 1 10 ? -16.344 13.492 -4.062 1 89.25 10 LEU B C 1
ATOM 1843 O O . LEU B 1 10 ? -15.773 12.875 -4.961 1 89.25 10 LEU B O 1
ATOM 1847 N N . LEU B 1 11 ? -16.875 12.922 -3.051 1 92 11 LEU B N 1
ATOM 1848 C CA . LEU B 1 11 ? -16.797 11.477 -2.859 1 92 11 LEU B CA 1
ATOM 1849 C C . LEU B 1 11 ? -17.531 10.734 -3.963 1 92 11 LEU B C 1
ATOM 1851 O O . LEU B 1 11 ? -17.047 9.727 -4.477 1 92 11 LEU B O 1
ATOM 1855 N N . LEU B 1 12 ? -18.688 11.305 -4.297 1 93.38 12 LEU B N 1
ATOM 1856 C CA . LEU B 1 12 ? -19.5 10.688 -5.348 1 93.38 12 LEU B CA 1
ATOM 1857 C C . LEU B 1 12 ? -18.781 10.781 -6.695 1 93.38 12 LEU B C 1
ATOM 1859 O O . LEU B 1 12 ? -18.75 9.805 -7.453 1 93.38 12 LEU B O 1
ATOM 1863 N N . ILE B 1 13 ? -18.219 11.867 -6.961 1 94.94 13 ILE B N 1
ATOM 1864 C CA . ILE B 1 13 ? -17.516 12.078 -8.219 1 94.94 13 ILE B CA 1
ATOM 1865 C C . ILE B 1 13 ? -16.312 11.141 -8.289 1 94.94 13 ILE B C 1
ATOM 1867 O O . ILE B 1 13 ? -16.062 10.516 -9.328 1 94.94 13 ILE B O 1
ATOM 1871 N N . LEU B 1 14 ? -15.609 11.016 -7.211 1 95.25 14 LEU B N 1
ATOM 1872 C CA . LEU B 1 14 ? -14.438 10.141 -7.168 1 95.25 14 LEU B CA 1
ATOM 1873 C C . LEU B 1 14 ? -14.844 8.68 -7.332 1 95.25 14 LEU B C 1
ATOM 1875 O O . LEU B 1 14 ? -14.156 7.914 -8.016 1 95.25 14 LEU B O 1
ATOM 1879 N N . PHE B 1 15 ? -15.93 8.344 -6.719 1 96.12 15 PHE B N 1
ATOM 1880 C CA . PHE B 1 15 ? -16.406 6.969 -6.805 1 96.12 15 PHE B CA 1
ATOM 1881 C C . PHE B 1 15 ? -16.859 6.637 -8.227 1 96.12 15 PHE B C 1
ATOM 1883 O O . PHE B 1 15 ? -16.516 5.574 -8.75 1 96.12 15 PHE B O 1
ATOM 1890 N N . ILE B 1 16 ? -17.547 7.508 -8.852 1 96.94 16 ILE B N 1
ATOM 1891 C CA . ILE B 1 16 ? -18 7.305 -10.219 1 96.94 16 ILE B CA 1
ATOM 1892 C C . ILE B 1 16 ? -16.812 7.23 -11.164 1 96.94 16 ILE B C 1
ATOM 1894 O O . ILE B 1 16 ? -16.766 6.379 -12.055 1 96.94 16 ILE B O 1
ATOM 1898 N N . SER B 1 17 ? -15.875 8.148 -10.953 1 97.81 17 SER B N 1
ATOM 1899 C CA . SER B 1 17 ? -14.656 8.117 -11.758 1 97.81 17 SER B CA 1
ATOM 1900 C C . SER B 1 17 ? -13.906 6.797 -11.586 1 97.81 17 SER B C 1
ATOM 1902 O O . SER B 1 17 ? -13.352 6.262 -12.539 1 97.81 17 SER B O 1
ATOM 1904 N N . TRP B 1 18 ? -13.875 6.348 -10.383 1 98 18 TRP B N 1
ATOM 1905 C CA . TRP B 1 18 ? -13.211 5.082 -10.078 1 98 18 TRP B CA 1
ATOM 1906 C C . TRP B 1 18 ? -13.906 3.92 -10.773 1 98 18 TRP B C 1
ATOM 1908 O O . TRP B 1 18 ? -13.25 3.057 -11.359 1 98 18 TRP B O 1
ATOM 1918 N N . CYS B 1 19 ? -15.242 3.879 -10.773 1 97.88 19 CYS B N 1
ATOM 1919 C CA . CYS B 1 19 ? -16.016 2.852 -11.469 1 97.88 19 CYS B CA 1
ATOM 1920 C C . CYS B 1 19 ? -15.789 2.93 -12.969 1 97.88 19 CYS B C 1
ATOM 1922 O O . CYS B 1 19 ? -15.641 1.902 -13.633 1 97.88 19 CYS B O 1
ATOM 1924 N N . GLY B 1 20 ? -15.812 4.129 -13.461 1 98.31 20 GLY B N 1
ATOM 1925 C CA . GLY B 1 20 ? -15.508 4.312 -14.867 1 98.31 20 GLY B CA 1
ATOM 1926 C C . GLY B 1 20 ? -14.117 3.836 -15.25 1 98.31 20 GLY B C 1
ATOM 1927 O O . GLY B 1 20 ? -13.938 3.217 -16.297 1 98.31 20 GLY B O 1
ATOM 1928 N N . TYR B 1 21 ? -13.18 4.148 -14.391 1 98.5 21 TYR B N 1
ATOM 1929 C CA . TYR B 1 21 ? -11.805 3.719 -14.625 1 98.5 21 TYR B CA 1
ATOM 1930 C C . TYR B 1 21 ? -11.711 2.199 -14.648 1 98.5 21 TYR B C 1
ATOM 1932 O O . TYR B 1 21 ? -10.984 1.628 -15.461 1 98.5 21 TYR B O 1
ATOM 1940 N N . LEU B 1 22 ? -12.398 1.516 -13.742 1 98.31 22 LEU B N 1
ATOM 1941 C CA . LEU B 1 22 ? -12.438 0.057 -13.727 1 98.31 22 LEU B CA 1
ATOM 1942 C C . LEU B 1 22 ? -13.047 -0.482 -15.016 1 98.31 22 LEU B C 1
ATOM 1944 O O . LEU B 1 22 ? -12.547 -1.461 -15.578 1 98.31 22 LEU B O 1
ATOM 1948 N N . SER B 1 23 ? -14.109 0.144 -15.477 1 98.12 23 SER B N 1
ATOM 1949 C CA . SER B 1 23 ? -14.766 -0.271 -16.703 1 98.12 23 SER B CA 1
ATOM 1950 C C . SER B 1 23 ? -13.844 -0.099 -17.906 1 98.12 23 SER B C 1
ATOM 1952 O O . SER B 1 23 ? -13.844 -0.926 -18.828 1 98.12 23 SER B O 1
ATOM 1954 N N . LEU B 1 24 ? -13.117 0.963 -17.891 1 98.25 24 LEU B N 1
ATOM 1955 C CA . LEU B 1 24 ? -12.141 1.177 -18.953 1 98.25 24 LEU B CA 1
ATOM 1956 C C . LEU B 1 24 ? -11.109 0.054 -18.969 1 98.25 24 LEU B C 1
ATOM 1958 O O . LEU B 1 24 ? -10.727 -0.426 -20.047 1 98.25 24 LEU B O 1
ATOM 1962 N N . GLY B 1 25 ? -10.594 -0.302 -17.781 1 98.06 25 GLY B N 1
ATOM 1963 C CA . GLY B 1 25 ? -9.672 -1.424 -17.719 1 98.06 25 GLY B CA 1
ATOM 1964 C C . GLY B 1 25 ? -10.273 -2.723 -18.219 1 98.06 25 GLY B C 1
ATOM 1965 O O . GLY B 1 25 ? -9.602 -3.496 -18.906 1 98.06 25 GLY B O 1
ATOM 1966 N N . MET B 1 26 ? -11.531 -2.971 -17.844 1 97.06 26 MET B N 1
ATOM 1967 C CA . MET B 1 26 ? -12.242 -4.164 -18.312 1 97.06 26 MET B CA 1
ATOM 1968 C C . MET B 1 26 ? -12.25 -4.238 -19.828 1 97.06 26 MET B C 1
ATOM 1970 O O . MET B 1 26 ? -11.922 -5.277 -20.406 1 97.06 26 MET B O 1
ATOM 1974 N N . LEU B 1 27 ? -12.531 -3.16 -20.5 1 96.62 27 LEU B N 1
ATOM 1975 C CA . LEU B 1 27 ? -12.648 -3.117 -21.953 1 96.62 27 LEU B CA 1
ATOM 1976 C C . LEU B 1 27 ? -11.273 -3.229 -22.609 1 96.62 27 LEU B C 1
ATOM 1978 O O . LEU B 1 27 ? -11.094 -4 -23.547 1 96.62 27 LEU B O 1
ATOM 1982 N N . VAL B 1 28 ? -10.336 -2.508 -22.094 1 96.12 28 VAL B N 1
ATOM 1983 C CA . VAL B 1 28 ? -9.016 -2.438 -22.703 1 96.12 28 VAL B CA 1
ATOM 1984 C C . VAL B 1 28 ? -8.32 -3.793 -22.594 1 96.12 28 VAL B C 1
ATOM 1986 O O . VAL B 1 28 ? -7.781 -4.305 -23.578 1 96.12 28 VAL B O 1
ATOM 1989 N N . PHE B 1 29 ? -8.352 -4.41 -21.438 1 96 29 PHE B N 1
ATOM 1990 C CA . PHE B 1 29 ? -7.609 -5.648 -21.234 1 96 29 PHE B CA 1
ATOM 1991 C C . PHE B 1 29 ? -8.312 -6.82 -21.906 1 96 29 PHE B C 1
ATOM 1993 O O . PHE B 1 29 ? -7.66 -7.766 -22.359 1 96 29 PHE B O 1
ATOM 2000 N N . THR B 1 30 ? -9.672 -6.758 -22 1 94.25 30 THR B N 1
ATOM 2001 C CA . THR B 1 30 ? -10.359 -7.781 -22.766 1 94.25 30 THR B CA 1
ATOM 2002 C C . THR B 1 30 ? -9.984 -7.691 -24.25 1 94.25 30 THR B C 1
ATOM 2004 O O . THR B 1 30 ? -9.766 -8.711 -24.891 1 94.25 30 THR B O 1
ATOM 2007 N N . ALA B 1 31 ? -9.875 -6.508 -24.781 1 92.75 31 ALA B N 1
ATOM 2008 C CA . ALA B 1 31 ? -9.547 -6.297 -26.188 1 92.75 31 ALA B CA 1
ATOM 2009 C C . ALA B 1 31 ? -8.125 -6.746 -26.5 1 92.75 31 ALA B C 1
ATOM 2011 O O . ALA B 1 31 ? -7.859 -7.316 -27.562 1 92.75 31 ALA B O 1
ATOM 2012 N N . VAL B 1 32 ? -7.203 -6.555 -25.594 1 92 32 VAL B N 1
ATOM 2013 C CA . VAL B 1 32 ? -5.785 -6.801 -25.844 1 92 32 VAL B CA 1
ATOM 2014 C C . VAL B 1 32 ? -5.449 -8.258 -25.531 1 92 32 VAL B C 1
ATOM 2016 O O . VAL B 1 32 ? -4.672 -8.891 -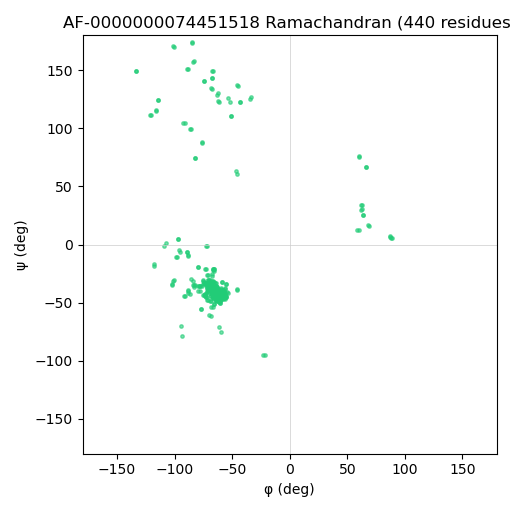26.266 1 92 32 VAL B O 1
ATOM 2019 N N . GLU B 1 33 ? -5.988 -8.734 -24.469 1 88.44 33 GLU B N 1
ATOM 2020 C CA . GLU B 1 33 ? -5.582 -10.055 -23.984 1 88.44 33 GLU B CA 1
ATOM 2021 C C . GLU B 1 33 ? -6.535 -11.141 -24.469 1 88.44 33 GLU B C 1
ATOM 2023 O O . GLU B 1 33 ? -6.297 -12.328 -24.266 1 88.44 33 GLU B O 1
ATOM 2028 N N . SER B 1 34 ? -7.645 -10.797 -25.172 1 80.31 34 SER B N 1
ATOM 2029 C CA . SER B 1 34 ? -8.57 -11.797 -25.688 1 80.31 34 SER B CA 1
ATOM 2030 C C . SER B 1 34 ? -8.102 -12.312 -27.047 1 80.31 34 SER B C 1
ATOM 2032 O O . SER B 1 34 ? -8.57 -13.359 -27.516 1 80.31 34 SER B O 1
ATOM 2034 N N . LYS B 1 35 ? -7.41 -11.555 -27.859 1 67.5 35 LYS B N 1
ATOM 2035 C CA . LYS B 1 35 ? -7.094 -11.898 -29.234 1 67.5 35 LYS B CA 1
ATOM 2036 C C . LYS B 1 35 ? -6.086 -13.039 -29.312 1 67.5 35 LYS B C 1
ATOM 2038 O O . LYS B 1 35 ? -6.18 -13.914 -30.172 1 67.5 35 LYS B O 1
ATOM 2043 N N . ASP B 1 36 ? -4.949 -12.781 -28.75 1 54.88 36 ASP B N 1
ATOM 2044 C CA . ASP B 1 36 ? -3.822 -13.633 -29.125 1 54.88 36 ASP B CA 1
ATOM 2045 C C . ASP B 1 36 ? -3.904 -14.992 -28.438 1 54.88 36 ASP B C 1
ATOM 2047 O O . ASP B 1 36 ? -3.986 -15.062 -27.203 1 54.88 36 ASP B O 1
ATOM 2051 N N . LYS B 1 37 ? -4.711 -15.945 -29.234 1 52.12 37 LYS B N 1
ATOM 2052 C CA . LYS B 1 37 ? -4.629 -17.344 -28.828 1 52.12 37 LYS B CA 1
ATOM 2053 C C . LYS B 1 37 ? -3.182 -17.781 -28.609 1 52.12 37 LYS B C 1
ATOM 2055 O O . LYS B 1 37 ? -2.389 -17.781 -29.562 1 52.12 37 LYS B O 1
ATOM 2060 N N . VAL B 1 38 ? -2.451 -17.297 -27.75 1 49.09 38 VAL B N 1
ATOM 2061 C CA . VAL B 1 38 ? -1.208 -18.062 -27.734 1 49.09 38 VAL B CA 1
ATOM 2062 C C . VAL B 1 38 ? -1.516 -19.547 -27.562 1 49.09 38 VAL B C 1
ATOM 2064 O O . VAL B 1 38 ? -2.488 -19.922 -26.891 1 49.09 38 VAL B O 1
ATOM 2067 N N . GLU B 1 39 ? -1.085 -20.422 -28.359 1 46.12 39 GLU B N 1
ATOM 2068 C CA . GLU B 1 39 ? -1.277 -21.875 -28.391 1 46.12 39 GLU B CA 1
ATOM 2069 C C . GLU B 1 39 ? -1.644 -22.406 -27 1 46.12 39 GLU B C 1
ATOM 2071 O O . GLU B 1 39 ? -2.629 -23.141 -26.859 1 46.12 39 GLU B O 1
ATOM 2076 N N . GLU B 1 40 ? -0.603 -22.875 -26.25 1 45.84 40 GLU B N 1
ATOM 2077 C CA . GLU B 1 40 ? -0.625 -23.828 -25.141 1 45.84 40 GLU B CA 1
ATOM 2078 C C . GLU B 1 40 ? -1.474 -23.297 -23.984 1 45.84 40 GLU B C 1
ATOM 2080 O O . GLU B 1 40 ? -2.105 -24.078 -23.266 1 45.84 40 GLU B O 1
ATOM 2085 N N . TYR B 1 41 ? -1.168 -22.266 -23.141 1 46.09 41 TYR B N 1
ATOM 2086 C CA . TYR B 1 41 ? -1.556 -22.078 -21.734 1 46.09 41 TYR B CA 1
ATOM 2087 C C . TYR B 1 41 ? -2.832 -21.25 -21.625 1 46.09 41 TYR B C 1
ATOM 2089 O O . TYR B 1 41 ? -3.746 -21.609 -20.891 1 46.09 41 TYR B O 1
ATOM 2097 N N . GLU B 1 42 ? -2.793 -19.766 -21.781 1 52.28 42 GLU B N 1
ATOM 2098 C CA . GLU B 1 42 ? -3.598 -18.859 -20.984 1 52.28 42 GLU B CA 1
ATOM 2099 C C . GLU B 1 42 ? -4.938 -18.562 -21.641 1 52.28 42 GLU B C 1
ATOM 2101 O O . GLU B 1 42 ? -4.996 -18.297 -22.844 1 52.28 42 GLU B O 1
ATOM 2106 N N . ALA B 1 43 ? -6.035 -19.188 -21.094 1 58.22 43 ALA B N 1
ATOM 2107 C CA . ALA B 1 43 ? -7.457 -18.938 -21.344 1 58.22 43 ALA B CA 1
ATOM 2108 C C . ALA B 1 43 ? -7.719 -17.469 -21.625 1 58.22 43 ALA B C 1
ATOM 2110 O O . ALA B 1 43 ? -7.066 -16.594 -21.062 1 58.22 43 ALA B O 1
ATOM 2111 N N . LYS B 1 44 ? -8.406 -17.141 -22.797 1 74.31 44 LYS B N 1
ATOM 2112 C CA . LYS B 1 44 ? -8.93 -15.844 -23.172 1 74.31 44 LYS B CA 1
ATOM 2113 C C . LYS B 1 44 ? -9.617 -15.156 -22 1 74.31 44 LYS B C 1
ATOM 2115 O O . LYS B 1 44 ? -10.398 -15.781 -21.281 1 74.31 44 LYS B O 1
ATOM 2120 N N . TRP B 1 45 ? -9.07 -13.969 -21.734 1 87.12 45 TRP B N 1
ATOM 2121 C CA . TRP B 1 45 ? -9.711 -13.195 -20.688 1 87.12 45 TRP B CA 1
ATOM 2122 C C . TRP B 1 45 ? -11.148 -12.852 -21.047 1 87.12 45 TRP B C 1
ATOM 2124 O O . TRP B 1 45 ? -11.422 -12.43 -22.172 1 87.12 45 TRP B O 1
ATOM 2134 N N . ASN B 1 46 ? -12.102 -13.211 -20.25 1 90.12 46 ASN B N 1
ATOM 2135 C CA . ASN B 1 46 ? -13.453 -12.68 -20.391 1 90.12 46 ASN B CA 1
ATOM 2136 C C . ASN B 1 46 ? -13.609 -11.344 -19.672 1 90.12 46 ASN B C 1
ATOM 2138 O O . ASN B 1 46 ? -12.664 -10.852 -19.047 1 90.12 46 ASN B O 1
ATOM 2142 N N . TYR B 1 47 ? -14.75 -10.703 -19.812 1 93.19 47 TYR B N 1
ATOM 2143 C CA . TYR B 1 47 ? -15 -9.398 -19.219 1 93.19 47 TYR B CA 1
ATOM 2144 C C . TYR B 1 47 ? -14.867 -9.477 -17.688 1 93.19 47 TYR B C 1
ATOM 2146 O O . TYR B 1 47 ? -14.352 -8.547 -17.062 1 93.19 47 TYR B O 1
ATOM 2154 N N . GLY B 1 48 ? -15.352 -10.57 -17.141 1 93.06 48 GLY B N 1
ATOM 2155 C CA . GLY B 1 48 ? -15.242 -10.75 -15.695 1 93.06 48 GLY B CA 1
ATOM 2156 C C . GLY B 1 48 ? -13.812 -10.859 -15.211 1 93.06 48 GLY B C 1
ATOM 2157 O O . GLY B 1 48 ? -13.453 -10.281 -14.188 1 93.06 48 GLY B O 1
ATOM 2158 N N . ASP B 1 49 ? -13.023 -11.547 -15.938 1 93.19 49 ASP B N 1
ATOM 2159 C CA . ASP B 1 49 ? -11.609 -11.695 -15.602 1 93.19 49 ASP B CA 1
ATOM 2160 C C . ASP B 1 49 ? -10.883 -10.352 -15.68 1 93.19 49 ASP B C 1
ATOM 2162 O O . ASP B 1 49 ? -10.07 -10.031 -14.812 1 93.19 49 ASP B O 1
ATOM 2166 N N . SER B 1 50 ? -11.227 -9.648 -16.734 1 95.69 50 SER B N 1
ATOM 2167 C CA . SER B 1 50 ? -10.586 -8.359 -16.938 1 95.69 50 SER B CA 1
ATOM 2168 C C . SER B 1 50 ? -10.977 -7.367 -15.844 1 95.69 50 SER B C 1
ATOM 2170 O O . SER B 1 50 ? -10.141 -6.582 -15.383 1 95.69 50 SER B O 1
ATOM 2172 N N . LEU B 1 51 ? -12.219 -7.41 -15.453 1 96.69 51 LEU B N 1
ATOM 2173 C CA . LEU B 1 51 ? -12.672 -6.543 -14.375 1 96.69 51 LEU B CA 1
ATOM 2174 C C . LEU B 1 51 ? -12.008 -6.918 -13.055 1 96.69 51 LEU B C 1
ATOM 2176 O O . LEU B 1 51 ? -11.562 -6.047 -12.305 1 96.69 51 LEU B O 1
ATOM 2180 N N . TRP B 1 52 ? -11.969 -8.203 -12.828 1 96.56 52 TRP B N 1
ATOM 2181 C CA . TRP B 1 52 ? -11.297 -8.719 -11.641 1 96.56 52 TRP B CA 1
ATOM 2182 C C . TRP B 1 52 ? -9.828 -8.312 -11.625 1 96.56 52 TRP B C 1
ATOM 2184 O O . TRP B 1 52 ? -9.328 -7.801 -10.625 1 96.56 52 TRP B O 1
ATOM 2194 N N . PHE B 1 53 ? -9.211 -8.391 -12.734 1 97.19 53 PHE B N 1
ATOM 2195 C CA . PHE B 1 53 ? -7.809 -8.008 -12.875 1 97.19 53 PHE B CA 1
ATOM 2196 C C . PHE B 1 53 ? -7.613 -6.531 -12.578 1 97.19 53 PHE B C 1
ATOM 2198 O O . PHE B 1 53 ? -6.699 -6.152 -11.844 1 97.19 53 PHE B O 1
ATOM 2205 N N . SER B 1 54 ? -8.43 -5.75 -13.148 1 98.06 54 SER B N 1
ATOM 2206 C CA . SER B 1 54 ? -8.336 -4.305 -12.953 1 98.06 54 SER B CA 1
ATOM 2207 C C . SER B 1 54 ? -8.523 -3.932 -11.492 1 98.06 54 SER B C 1
ATOM 2209 O O . SER B 1 54 ? -7.789 -3.094 -10.961 1 98.06 54 SER B O 1
ATOM 2211 N N . PHE B 1 55 ? -9.469 -4.586 -10.867 1 98.19 55 PHE B N 1
ATOM 2212 C CA . PHE B 1 55 ? -9.758 -4.324 -9.461 1 98.19 55 PHE B CA 1
ATOM 2213 C C . PHE B 1 55 ? -8.562 -4.695 -8.586 1 98.19 55 PHE B C 1
ATOM 2215 O O . PHE B 1 55 ? -8.117 -3.896 -7.762 1 98.19 55 PHE B O 1
ATOM 2222 N N . VAL B 1 56 ? -8.031 -5.836 -8.773 1 97.62 56 VAL B N 1
ATOM 2223 C CA . VAL B 1 56 ? -6.922 -6.352 -7.98 1 97.62 56 VAL B CA 1
ATOM 2224 C C . VAL B 1 56 ? -5.668 -5.52 -8.242 1 97.62 56 VAL B C 1
ATOM 2226 O O . VAL B 1 56 ? -4.875 -5.281 -7.332 1 97.62 56 VAL B O 1
ATOM 2229 N N . LEU B 1 57 ? -5.539 -5.008 -9.414 1 98.19 57 LEU B N 1
ATOM 2230 C CA . LEU B 1 57 ? -4.395 -4.188 -9.805 1 98.19 57 LEU B CA 1
ATOM 2231 C C . LEU B 1 57 ? -4.441 -2.828 -9.117 1 98.19 57 LEU B C 1
ATOM 2233 O O . LEU B 1 57 ? -3.475 -2.426 -8.461 1 98.19 57 LEU B O 1
ATOM 2237 N N . VAL B 1 58 ? -5.578 -2.211 -9.172 1 98.25 58 VAL B N 1
ATOM 2238 C CA . VAL B 1 58 ? -5.621 -0.827 -8.711 1 98.25 58 VAL B CA 1
ATOM 2239 C C . VAL B 1 58 ? -5.691 -0.794 -7.184 1 98.25 58 VAL B C 1
ATOM 2241 O O . VAL B 1 58 ? -5.395 0.231 -6.566 1 98.25 58 VAL B O 1
ATOM 2244 N N . THR B 1 59 ? -6.078 -1.853 -6.539 1 97.75 59 THR B N 1
ATOM 2245 C CA . THR B 1 59 ? -6.07 -1.935 -5.086 1 97.75 59 THR B CA 1
ATOM 2246 C C . THR B 1 59 ? -4.73 -2.457 -4.578 1 97.75 59 THR B C 1
ATOM 2248 O O . THR B 1 59 ? -4.527 -2.588 -3.367 1 97.75 59 THR B O 1
ATOM 2251 N N . THR B 1 60 ? -3.797 -2.885 -5.461 1 97.56 60 THR B N 1
ATOM 2252 C CA . THR B 1 60 ? -2.434 -3.352 -5.227 1 97.56 60 THR B CA 1
ATOM 2253 C C . THR B 1 60 ? -2.439 -4.688 -4.484 1 97.56 60 THR B C 1
ATOM 2255 O O . THR B 1 60 ? -1.467 -5.035 -3.814 1 97.56 60 THR B O 1
ATOM 2258 N N . VAL B 1 61 ? -3.602 -5.371 -4.477 1 97.12 61 VAL B N 1
ATOM 2259 C CA . VAL B 1 61 ? -3.664 -6.699 -3.873 1 97.12 61 VAL B CA 1
ATOM 2260 C C . VAL B 1 61 ? -2.852 -7.684 -4.707 1 97.12 61 VAL B C 1
ATOM 2262 O O . VAL B 1 61 ? -1.978 -8.383 -4.184 1 97.12 61 VAL B O 1
ATOM 2265 N N . GLY B 1 62 ? -3.08 -7.816 -6.02 1 96.06 62 GLY B N 1
ATOM 2266 C CA . GLY B 1 62 ? -2.223 -8.523 -6.961 1 96.06 62 GLY B CA 1
ATOM 2267 C C . GLY B 1 62 ? -2.166 -10.016 -6.711 1 96.06 62 GLY B C 1
ATOM 2268 O O . GLY B 1 62 ? -1.086 -10.578 -6.527 1 96.06 62 GLY B O 1
ATOM 2269 N N . TYR B 1 63 ? -3.232 -10.766 -6.883 1 96.06 63 TYR B N 1
ATOM 2270 C CA . TYR B 1 63 ? -3.271 -12.203 -6.637 1 96.06 63 TYR B CA 1
ATOM 2271 C C . TYR B 1 63 ? -2.391 -12.953 -7.633 1 96.06 63 TYR B C 1
ATOM 2273 O O . TYR B 1 63 ? -1.865 -14.023 -7.32 1 96.06 63 TYR B O 1
ATOM 2281 N N . GLY B 1 64 ? -2.326 -12.5 -8.859 1 95.06 64 GLY B N 1
ATOM 2282 C CA . GLY B 1 64 ? -1.481 -13.109 -9.875 1 95.06 64 GLY B CA 1
ATOM 2283 C C . GLY B 1 64 ? -2.17 -14.227 -10.633 1 95.06 64 GLY B C 1
ATOM 2284 O O . GLY B 1 64 ? -1.532 -14.938 -11.406 1 95.06 64 GLY B O 1
ATOM 2285 N N . ASP B 1 65 ? -3.494 -14.469 -10.383 1 93.56 65 ASP B N 1
ATOM 2286 C CA . ASP B 1 65 ? -4.234 -15.508 -11.094 1 93.56 65 ASP B CA 1
ATOM 2287 C C . ASP B 1 65 ? -4.488 -15.117 -12.547 1 93.56 65 ASP B C 1
ATOM 2289 O O . ASP B 1 65 ? -4.5 -15.969 -13.43 1 93.56 65 ASP B O 1
ATOM 2293 N N . VAL B 1 66 ? -4.719 -13.859 -12.797 1 92.31 66 VAL B N 1
ATOM 2294 C CA . VAL B 1 66 ? -4.871 -13.289 -14.133 1 92.31 66 VAL B CA 1
ATOM 2295 C C . VAL B 1 66 ? -3.822 -12.203 -14.352 1 92.31 66 VAL B C 1
ATOM 2297 O O . VAL B 1 66 ? -3.816 -11.188 -13.656 1 92.31 66 VAL B O 1
ATOM 2300 N N . THR B 1 67 ? -2.875 -12.469 -15.242 1 94 67 THR B N 1
ATOM 2301 C CA . THR B 1 67 ? -1.814 -11.5 -15.516 1 94 67 THR B CA 1
ATOM 2302 C C . THR B 1 67 ? -1.605 -11.344 -17.016 1 94 67 THR B C 1
ATOM 2304 O O . THR B 1 67 ? -1.841 -12.273 -17.781 1 94 67 THR B O 1
ATOM 2307 N N . PRO B 1 68 ? -1.202 -10.188 -17.391 1 92.5 68 PRO B N 1
ATOM 2308 C CA . PRO B 1 68 ? -0.979 -9.992 -18.828 1 92.5 68 PRO B CA 1
ATOM 2309 C C . PRO B 1 68 ? 0.193 -10.812 -19.359 1 92.5 68 PRO B C 1
ATOM 2311 O O . PRO B 1 68 ? 1.227 -10.922 -18.688 1 92.5 68 PRO B O 1
ATOM 2314 N N . TRP B 1 69 ? 0.022 -11.297 -20.562 1 88.12 69 TRP B N 1
ATOM 2315 C CA . TRP B 1 69 ? 1.071 -12.125 -21.141 1 88.12 69 TRP B CA 1
ATOM 2316 C C . TRP B 1 69 ? 1.633 -11.484 -22.406 1 88.12 69 TRP B C 1
ATOM 2318 O O . TRP B 1 69 ? 2.752 -11.789 -22.828 1 88.12 69 TRP B O 1
ATOM 2328 N N . THR B 1 70 ? 0.874 -10.508 -22.969 1 89.75 70 THR B N 1
ATOM 2329 C CA . THR B 1 70 ? 1.348 -9.82 -24.172 1 89.75 70 THR B CA 1
ATOM 2330 C C . THR B 1 70 ? 2.189 -8.602 -23.781 1 89.75 70 THR B C 1
ATOM 2332 O O . THR B 1 70 ? 2.031 -8.047 -22.703 1 89.75 70 THR B O 1
ATOM 2335 N N . GLY B 1 71 ? 3.115 -8.289 -24.672 1 91.56 71 GLY B N 1
ATOM 2336 C CA . GLY B 1 71 ? 3.912 -7.09 -24.453 1 91.56 71 GLY B CA 1
ATOM 2337 C C . GLY B 1 71 ? 3.074 -5.836 -24.297 1 91.56 71 GLY B C 1
ATOM 2338 O O . GLY B 1 71 ? 3.312 -5.031 -23.391 1 91.56 71 GLY B O 1
ATOM 2339 N N . LEU B 1 72 ? 2.123 -5.707 -25.219 1 92.81 72 LEU B N 1
ATOM 2340 C CA . LEU B 1 72 ? 1.223 -4.562 -25.141 1 92.81 72 LEU B CA 1
ATOM 2341 C C . LEU B 1 72 ? 0.435 -4.574 -23.828 1 92.81 72 LEU B C 1
ATOM 2343 O O . LEU B 1 72 ? 0.241 -3.529 -23.203 1 92.81 72 LEU B O 1
ATOM 2347 N N . GLY B 1 73 ? -0.055 -5.73 -23.422 1 93.69 73 GLY B N 1
ATOM 2348 C CA . GLY B 1 73 ? -0.785 -5.859 -22.172 1 93.69 73 GLY B CA 1
ATOM 2349 C C . GLY B 1 73 ? 0.03 -5.449 -20.953 1 93.69 73 GLY B C 1
ATOM 2350 O O . GLY B 1 73 ? -0.472 -4.762 -20.062 1 93.69 73 GLY B O 1
ATOM 2351 N N . LYS B 1 74 ? 1.305 -5.844 -20.953 1 95.88 74 LYS B N 1
ATOM 2352 C CA . LYS B 1 74 ? 2.199 -5.492 -19.844 1 95.88 74 LYS B CA 1
ATOM 2353 C C . LYS B 1 74 ? 2.445 -3.988 -19.797 1 95.88 74 LYS B C 1
ATOM 2355 O O . LYS B 1 74 ? 2.449 -3.389 -18.719 1 95.88 74 LYS B O 1
ATOM 2360 N N . GLY B 1 75 ? 2.66 -3.479 -20.938 1 96.31 75 GLY B N 1
ATOM 2361 C CA . GLY B 1 75 ? 2.836 -2.035 -20.984 1 96.31 75 GLY B CA 1
ATOM 2362 C C . GLY B 1 75 ? 1.614 -1.269 -20.516 1 96.31 75 GLY B C 1
ATOM 2363 O O . GLY B 1 75 ? 1.735 -0.311 -19.75 1 96.31 75 GLY B O 1
ATOM 2364 N N . LEU B 1 76 ? 0.445 -1.646 -20.984 1 97 76 LEU B N 1
ATOM 2365 C CA . LEU B 1 76 ? -0.803 -1.002 -20.578 1 97 76 LEU B CA 1
ATOM 2366 C C . LEU B 1 76 ? -1.068 -1.197 -19.094 1 97 76 LEU B C 1
ATOM 2368 O O . LEU B 1 76 ? -1.637 -0.32 -18.438 1 97 76 LEU B O 1
ATOM 2372 N N . CYS B 1 77 ? -0.694 -2.369 -18.656 1 97.06 77 CYS B N 1
ATOM 2373 C CA . CYS B 1 77 ? -0.837 -2.658 -17.234 1 97.06 77 CYS B CA 1
ATOM 2374 C C . CYS B 1 77 ? -0.084 -1.635 -16.391 1 97.06 77 CYS B C 1
ATOM 2376 O O . CYS B 1 77 ? -0.63 -1.099 -15.422 1 97.06 77 CYS B O 1
ATOM 2378 N N . VAL B 1 78 ? 1.131 -1.344 -16.781 1 97 78 VAL B N 1
ATOM 2379 C CA . VAL B 1 78 ? 1.969 -0.393 -16.062 1 97 78 VAL B CA 1
ATOM 2380 C C . VAL B 1 78 ? 1.345 1 -16.125 1 97 78 VAL B C 1
ATOM 2382 O O . VAL B 1 78 ? 1.21 1.675 -15.094 1 97 78 VAL B O 1
ATOM 2385 N N . LEU B 1 79 ? 0.98 1.35 -17.266 1 97.25 79 LEU B N 1
ATOM 2386 C CA . LEU B 1 79 ? 0.36 2.656 -17.469 1 97.25 79 LEU B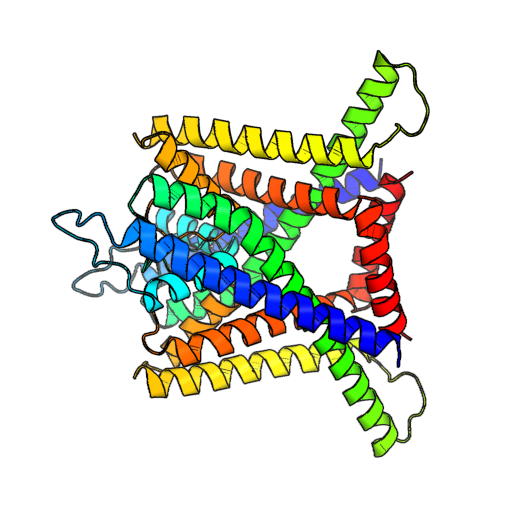 CA 1
ATOM 2387 C C . LEU B 1 79 ? -0.942 2.762 -16.672 1 97.25 79 LEU B C 1
ATOM 2389 O O . LEU B 1 79 ? -1.187 3.766 -16 1 97.25 79 LEU B O 1
ATOM 2393 N N . TYR B 1 80 ? -1.772 1.791 -16.797 1 98.19 80 TYR B N 1
ATOM 2394 C CA . TYR B 1 80 ? -3.059 1.738 -16.109 1 98.19 80 TYR B CA 1
ATOM 2395 C C . TYR B 1 80 ? -2.873 1.812 -14.594 1 98.19 80 TYR B C 1
ATOM 2397 O O . TYR B 1 80 ? -3.607 2.523 -13.906 1 98.19 80 TYR B O 1
ATOM 2405 N N . ALA B 1 81 ? -1.905 1.132 -14.094 1 97.69 81 ALA B N 1
ATOM 2406 C CA . ALA B 1 81 ? -1.643 1.101 -12.656 1 97.69 81 ALA B CA 1
ATOM 2407 C C . ALA B 1 81 ? -1.156 2.459 -12.164 1 97.69 81 ALA B C 1
ATOM 2409 O O . ALA B 1 81 ? -1.513 2.889 -11.062 1 97.69 81 ALA B O 1
ATOM 2410 N N . THR B 1 82 ? -0.366 3.156 -12.914 1 95.69 82 THR B N 1
ATOM 2411 C CA . THR B 1 82 ? 0.242 4.43 -12.539 1 95.69 82 THR B CA 1
ATOM 2412 C C . THR B 1 82 ? -0.83 5.461 -12.203 1 95.69 82 THR B C 1
ATOM 2414 O O . THR B 1 82 ? -0.667 6.254 -11.273 1 95.69 82 THR B O 1
ATOM 2417 N N . PHE B 1 83 ? -1.932 5.367 -12.859 1 96.31 83 PHE B N 1
ATOM 2418 C CA . PHE B 1 83 ? -2.988 6.34 -12.609 1 96.31 83 PHE B CA 1
ATOM 2419 C C . PHE B 1 83 ? -4.074 5.746 -11.727 1 96.31 83 PHE B C 1
ATOM 2421 O O . PHE B 1 83 ? -4.711 6.465 -10.945 1 96.31 83 PHE B O 1
ATOM 2428 N N . GLY B 1 84 ? -4.309 4.539 -11.883 1 98 84 GLY B N 1
ATOM 2429 C CA . GLY B 1 84 ? -5.391 3.889 -11.164 1 98 84 GLY B CA 1
ATOM 2430 C C . GLY B 1 84 ? -5.117 3.746 -9.68 1 98 84 GLY B C 1
ATOM 2431 O O . GLY B 1 84 ? -6.031 3.881 -8.859 1 98 84 GLY B O 1
ATOM 2432 N N . ILE B 1 85 ? -3.881 3.467 -9.297 1 97.12 85 ILE B N 1
ATOM 2433 C CA . ILE B 1 85 ? -3.541 3.211 -7.898 1 97.12 85 ILE B CA 1
ATOM 2434 C C . ILE B 1 85 ? -3.682 4.496 -7.09 1 97.12 85 ILE B C 1
ATOM 2436 O O . ILE B 1 85 ? -4.367 4.52 -6.062 1 97.12 85 ILE B O 1
ATOM 2440 N N . PRO B 1 86 ? -3.123 5.633 -7.535 1 94.81 86 PRO B N 1
ATOM 2441 C CA . PRO B 1 86 ? -3.352 6.879 -6.797 1 94.81 86 PRO B CA 1
ATOM 2442 C C . PRO B 1 86 ? -4.828 7.25 -6.707 1 94.81 86 PRO B C 1
ATOM 2444 O O . PRO B 1 86 ? -5.277 7.766 -5.684 1 94.81 86 PRO B O 1
ATOM 2447 N N . LEU B 1 87 ? -5.531 7.008 -7.73 1 96.38 87 LEU B N 1
ATOM 2448 C CA . LEU B 1 87 ? -6.965 7.281 -7.715 1 96.38 87 LEU B CA 1
ATOM 2449 C C . LEU B 1 87 ? -7.66 6.453 -6.641 1 96.38 87 LEU B C 1
ATOM 2451 O O . LEU B 1 87 ? -8.484 6.973 -5.891 1 96.38 87 LEU B O 1
ATOM 2455 N N . THR B 1 88 ? -7.367 5.223 -6.621 1 97.56 88 THR B N 1
ATOM 2456 C CA . THR B 1 88 ? -7.957 4.336 -5.625 1 97.56 88 THR B CA 1
ATOM 2457 C C . THR B 1 88 ? -7.547 4.75 -4.215 1 97.56 88 THR B C 1
ATOM 2459 O O . THR B 1 88 ? -8.375 4.77 -3.303 1 97.56 88 THR B O 1
ATOM 2462 N N . PHE B 1 89 ? -6.305 5.078 -4.113 1 95.06 89 PHE B N 1
ATOM 2463 C CA . PHE B 1 89 ? -5.797 5.516 -2.818 1 95.06 89 PHE B CA 1
ATOM 2464 C C . PHE B 1 89 ? -6.539 6.758 -2.336 1 95.06 89 PHE B C 1
ATOM 2466 O O . PHE B 1 89 ? -6.914 6.848 -1.165 1 95.06 89 PHE B O 1
ATOM 2473 N N . LEU B 1 90 ? -6.707 7.691 -3.191 1 93.25 90 LEU B N 1
ATOM 2474 C CA . LEU B 1 90 ? -7.422 8.914 -2.85 1 93.25 90 LEU B CA 1
ATOM 2475 C C . LEU B 1 90 ? -8.859 8.609 -2.445 1 93.25 90 LEU B C 1
ATOM 2477 O O . LEU B 1 90 ? -9.367 9.18 -1.474 1 93.25 90 LEU B O 1
ATOM 2481 N N . LEU B 1 91 ? -9.461 7.77 -3.152 1 96.19 91 LEU B N 1
ATOM 2482 C CA . LEU B 1 91 ? -10.836 7.379 -2.848 1 96.19 91 LEU B CA 1
ATOM 2483 C C . LEU B 1 91 ? -10.922 6.746 -1.464 1 96.19 91 LEU B C 1
ATOM 2485 O O . LEU B 1 91 ? -11.766 7.133 -0.651 1 96.19 91 LEU B O 1
ATOM 2489 N N . LEU B 1 92 ? -10.062 5.824 -1.193 1 96.69 92 LEU B N 1
ATOM 2490 C CA . LEU B 1 92 ? -10.086 5.117 0.083 1 96.69 92 LEU B CA 1
ATOM 2491 C C . LEU B 1 92 ? -9.766 6.066 1.234 1 96.69 92 LEU B C 1
ATOM 2493 O O . LEU B 1 92 ? -10.344 5.945 2.318 1 96.69 92 LEU B O 1
ATOM 2497 N N . ARG B 1 93 ? -8.859 6.887 0.954 1 92.38 93 ARG B N 1
ATOM 2498 C CA . ARG B 1 93 ? -8.508 7.887 1.962 1 92.38 93 ARG B CA 1
ATOM 2499 C C . ARG B 1 93 ? -9.727 8.727 2.338 1 92.38 93 ARG B C 1
ATOM 2501 O O . ARG B 1 93 ? -9.977 8.969 3.52 1 92.38 93 ARG B O 1
ATOM 2508 N N . LEU B 1 94 ? -10.445 9.195 1.355 1 92.56 94 LEU B N 1
ATOM 2509 C CA . LEU B 1 94 ? -11.609 10.047 1.594 1 92.56 94 LEU B CA 1
ATOM 2510 C C . LEU B 1 94 ? -12.727 9.273 2.277 1 92.56 94 LEU B C 1
ATOM 2512 O O . LEU B 1 94 ? -13.398 9.797 3.168 1 92.56 94 LEU B O 1
ATOM 2516 N N . ILE B 1 95 ? -12.914 8.086 1.87 1 95.31 95 ILE B N 1
ATOM 2517 C CA . ILE B 1 95 ? -13.922 7.258 2.521 1 95.31 95 ILE B CA 1
ATOM 2518 C C . ILE B 1 95 ? -13.555 7.059 3.99 1 95.31 95 ILE B C 1
ATOM 2520 O O . ILE B 1 95 ? -14.414 7.172 4.871 1 95.31 95 ILE B O 1
ATOM 2524 N N . GLY B 1 96 ? -12.312 6.742 4.23 1 94.44 96 GLY B N 1
ATOM 2525 C CA . GLY B 1 96 ? -11.852 6.562 5.598 1 94.44 96 GLY B CA 1
ATOM 2526 C C . GLY B 1 96 ? -12.07 7.789 6.465 1 94.44 96 GLY B C 1
ATOM 2527 O O . GLY B 1 96 ? -12.445 7.668 7.633 1 94.44 96 GLY B O 1
ATOM 2528 N N . LEU B 1 97 ? -11.805 8.922 5.887 1 91.44 97 LEU B N 1
ATOM 2529 C CA . LEU B 1 97 ? -12 10.172 6.613 1 91.44 97 LEU B CA 1
ATOM 2530 C C . LEU B 1 97 ? -13.477 10.375 6.953 1 91.44 97 LEU B C 1
ATOM 2532 O O . LEU B 1 97 ? -13.805 10.789 8.062 1 91.44 97 LEU B O 1
ATOM 2536 N N . GLU B 1 98 ? -14.328 10.094 6.02 1 92.38 98 GLU B N 1
ATOM 2537 C CA . GLU B 1 98 ? -15.758 10.242 6.25 1 92.38 98 GLU B CA 1
ATOM 2538 C C . GLU B 1 98 ? -16.25 9.258 7.305 1 92.38 98 GLU B C 1
ATOM 2540 O O . GLU B 1 98 ? -17.172 9.562 8.07 1 92.38 98 GLU B O 1
ATOM 2545 N N . MET B 1 99 ? -15.695 8.117 7.289 1 94.19 99 MET B N 1
ATOM 2546 C CA . MET B 1 99 ? -16.031 7.141 8.32 1 94.19 99 MET B CA 1
ATOM 2547 C C . MET B 1 99 ? -15.656 7.668 9.703 1 94.19 99 MET B C 1
ATOM 2549 O O . MET B 1 99 ? -16.422 7.496 10.664 1 94.19 99 MET B O 1
ATOM 2553 N N . LEU B 1 100 ? -14.547 8.25 9.789 1 92.19 100 LEU B N 1
ATOM 2554 C CA . LEU B 1 100 ? -14.102 8.836 11.055 1 92.19 100 LEU B CA 1
ATOM 2555 C C . LEU B 1 100 ? -15.07 9.922 11.516 1 92.19 100 LEU B C 1
ATOM 2557 O O . LEU B 1 100 ? -15.438 9.969 12.695 1 92.19 100 LEU B O 1
ATOM 2561 N N . HIS B 1 101 ? -15.461 10.773 10.594 1 90.56 101 HIS B N 1
ATOM 2562 C CA . HIS B 1 101 ? -16.422 11.82 10.914 1 90.56 101 HIS B CA 1
ATOM 2563 C C . HIS B 1 101 ? -17.75 11.219 11.398 1 90.56 101 HIS B C 1
ATOM 2565 O O . HIS B 1 101 ? -18.359 11.742 12.328 1 90.56 101 HIS B O 1
ATOM 2571 N N . GLY B 1 102 ? -18.125 10.203 10.742 1 91.38 102 GLY B N 1
ATOM 2572 C CA . GLY B 1 102 ? -19.344 9.516 11.164 1 91.38 102 GLY B CA 1
ATOM 2573 C C . GLY B 1 102 ? -19.234 8.938 12.562 1 91.38 102 GLY B C 1
ATOM 2574 O O . GLY B 1 102 ? -20.188 8.984 13.336 1 91.38 102 GLY B O 1
ATOM 2575 N N . GLU B 1 103 ? -18.125 8.398 12.867 1 92.19 103 GLU B N 1
ATOM 2576 C CA . GLU B 1 103 ? -17.891 7.852 14.195 1 92.19 103 GLU B CA 1
ATOM 2577 C C . GLU B 1 103 ? -17.938 8.945 15.266 1 92.19 103 GLU B C 1
ATOM 2579 O O . GLU B 1 103 ? -18.516 8.742 16.344 1 92.19 103 GLU B O 1
ATOM 2584 N N . ARG B 1 104 ? -17.344 10.016 14.969 1 88.88 104 ARG B N 1
ATOM 2585 C CA . ARG B 1 104 ? -17.375 11.141 15.891 1 88.88 104 ARG B CA 1
ATOM 2586 C C . ARG B 1 104 ? -18.797 11.617 16.156 1 88.88 104 ARG B C 1
ATOM 2588 O O . ARG B 1 104 ? -19.172 11.867 17.297 1 88.88 104 ARG B O 1
ATOM 2595 N N . ARG B 1 105 ? -19.531 11.695 15.133 1 88.44 105 ARG B N 1
ATOM 2596 C CA . ARG B 1 105 ? -20.922 12.109 15.25 1 88.44 105 ARG B CA 1
ATOM 2597 C C . ARG B 1 105 ? -21.719 11.102 16.078 1 88.44 105 ARG B C 1
ATOM 2599 O O . ARG B 1 105 ? -22.562 11.484 16.891 1 88.44 105 ARG B O 1
ATOM 2606 N N . LEU B 1 106 ? -21.469 9.914 15.773 1 89.94 106 LEU B N 1
ATOM 2607 C CA . LEU B 1 106 ? -22.172 8.852 16.484 1 89.94 106 LEU B CA 1
ATOM 2608 C C . LEU B 1 106 ? -21.875 8.906 17.984 1 89.94 106 LEU B C 1
ATOM 2610 O O . LEU B 1 106 ? -22.781 8.812 18.812 1 89.94 106 LEU B O 1
ATOM 2614 N N . ILE B 1 107 ? -20.609 9.062 18.328 1 89.5 107 ILE B N 1
ATOM 2615 C CA . ILE B 1 107 ? -20.203 9.094 19.719 1 89.5 107 ILE B CA 1
ATOM 2616 C C . ILE B 1 107 ? -20.781 10.328 20.406 1 89.5 107 ILE B C 1
ATOM 2618 O O . ILE B 1 107 ? -21.281 10.242 21.531 1 89.5 107 ILE B O 1
ATOM 2622 N N . ASN B 1 108 ? -20.766 11.438 19.766 1 86.38 108 ASN B N 1
ATOM 2623 C CA . ASN B 1 108 ? -21.328 12.664 20.312 1 86.38 108 ASN B CA 1
ATOM 2624 C C . ASN B 1 108 ? -22.828 12.531 20.562 1 86.38 108 ASN B C 1
ATOM 2626 O O . ASN B 1 108 ? -23.328 12.969 21.594 1 86.38 108 ASN B O 1
ATOM 2630 N N . THR B 1 109 ? -23.5 11.906 19.625 1 86.44 109 THR B N 1
ATOM 2631 C CA . THR B 1 109 ? -24.938 11.734 19.734 1 86.44 109 THR B CA 1
ATOM 2632 C C . THR B 1 109 ? -25.281 10.805 20.891 1 86.44 109 THR B C 1
ATOM 2634 O O . THR B 1 109 ? -26.234 11.062 21.641 1 86.44 109 THR B O 1
ATOM 2637 N N . ILE B 1 110 ? -24.5 9.805 21.016 1 85.75 110 ILE B N 1
ATOM 2638 C CA . ILE B 1 110 ? -24.734 8.852 22.078 1 85.75 110 ILE B CA 1
ATOM 2639 C C . ILE B 1 110 ? -24.469 9.508 23.438 1 85.75 110 ILE B C 1
ATOM 2641 O O . ILE B 1 110 ? -25.234 9.336 24.375 1 85.75 110 ILE B O 1
ATOM 2645 N N . GLU B 1 111 ? -23.391 10.258 23.469 1 84.5 111 GLU B N 1
ATOM 2646 C CA . GLU B 1 111 ? -23.062 10.922 24.719 1 84.5 111 GLU B CA 1
ATOM 2647 C C . GLU B 1 111 ? -24.062 12.016 25.062 1 84.5 111 GLU B C 1
ATOM 2649 O O . GLU B 1 111 ? -24.422 12.203 26.219 1 84.5 111 GLU B O 1
ATOM 2654 N N . GLU B 1 112 ? -24.484 12.727 24.094 1 83.62 112 GLU B N 1
ATOM 2655 C CA . GLU B 1 112 ? -25.469 13.773 24.312 1 83.62 112 GLU B CA 1
ATOM 2656 C C . GLU B 1 112 ? -26.812 13.188 24.719 1 83.62 112 GLU B C 1
ATOM 2658 O O . GLU B 1 112 ? -27.469 13.703 25.625 1 83.62 112 GLU B O 1
ATOM 2663 N N . ARG B 1 113 ? -27.172 12.195 24.094 1 82.88 113 ARG B N 1
ATOM 2664 C CA . ARG B 1 113 ? -28.516 11.633 24.297 1 82.88 113 ARG B CA 1
ATOM 2665 C C . ARG B 1 113 ? -28.562 10.797 25.562 1 82.88 113 ARG B C 1
ATOM 2667 O O . ARG B 1 113 ? -29.547 10.852 26.312 1 82.88 113 ARG B O 1
ATOM 2674 N N . TYR B 1 114 ? -27.484 10.078 25.734 1 78.44 114 TYR B N 1
ATOM 2675 C CA . TYR B 1 114 ? -27.562 9.117 26.828 1 78.44 114 TYR B CA 1
ATOM 2676 C C . TYR B 1 114 ? -26.859 9.641 28.062 1 78.44 114 TYR B C 1
ATOM 2678 O O . TYR B 1 114 ? -27.203 9.273 29.188 1 78.44 114 TYR B O 1
ATOM 2686 N N . LEU B 1 115 ? -25.797 10.484 27.812 1 73.31 115 LEU B N 1
ATOM 2687 C CA . LEU B 1 115 ? -25.031 10.914 28.969 1 73.31 115 LEU B CA 1
ATOM 2688 C C . LEU B 1 115 ? -25.281 12.391 29.266 1 73.31 115 LEU B C 1
ATOM 2690 O O . LEU B 1 115 ? -24.859 12.906 30.297 1 73.31 115 LEU B O 1
ATOM 2694 N N . GLY B 1 116 ? -26.078 13.062 28.5 1 68 116 GLY B N 1
ATOM 2695 C CA . GLY B 1 116 ? -26.422 14.461 28.734 1 68 116 GLY B CA 1
ATOM 2696 C C . GLY B 1 116 ? -25.219 15.383 28.719 1 68 116 GLY B C 1
ATOM 2697 O O . GLY B 1 116 ? -25.219 16.422 29.359 1 68 116 GLY B O 1
ATOM 2698 N N . ARG B 1 117 ? -24.047 14.82 28.234 1 65.25 117 ARG B N 1
ATOM 2699 C CA . ARG B 1 117 ? -22.844 15.633 28.234 1 65.25 117 ARG B CA 1
ATOM 2700 C C . ARG B 1 117 ? -22.766 16.484 26.969 1 65.25 117 ARG B C 1
ATOM 2702 O O . ARG B 1 117 ? -22.812 15.961 25.859 1 65.25 117 ARG B O 1
ATOM 2709 N N . ASN B 1 118 ? -23.141 17.766 27.031 1 62.22 118 ASN B N 1
ATOM 2710 C CA . ASN B 1 118 ? -23.109 18.672 25.891 1 62.22 118 ASN B CA 1
ATOM 2711 C C . ASN B 1 118 ? -21.688 19.062 25.516 1 62.22 118 ASN B C 1
ATOM 2713 O O . ASN B 1 118 ? -21.469 19.844 24.578 1 62.22 118 ASN B O 1
ATOM 2717 N N . GLY B 1 119 ? -20.625 18.578 26.266 1 60.28 119 GLY B N 1
ATOM 2718 C CA . GLY B 1 119 ? -19.281 19.047 25.984 1 60.28 119 GLY B CA 1
ATOM 2719 C C . GLY B 1 119 ? -18.469 18.062 25.156 1 60.28 119 GLY B C 1
ATOM 2720 O O . GLY B 1 119 ? -18.984 17.047 24.703 1 60.28 119 GLY B O 1
ATOM 2721 N N . PRO B 1 120 ? -17.312 18.609 24.719 1 64.44 120 PRO B N 1
ATOM 2722 C CA . PRO B 1 120 ? -16.422 17.703 23.969 1 64.44 120 PRO B CA 1
ATOM 2723 C C . PRO B 1 120 ? -16.156 16.391 24.703 1 64.44 120 PRO B C 1
ATOM 2725 O O . PRO B 1 120 ? -15.859 16.406 25.906 1 64.44 120 PRO B O 1
ATOM 2728 N N . PRO B 1 121 ? -16.703 15.336 24.156 1 63.28 121 PRO B N 1
ATOM 2729 C CA . PRO B 1 121 ? -16.547 14.039 24.812 1 63.28 121 PRO B CA 1
ATOM 2730 C C . PRO B 1 121 ? -15.125 13.781 25.281 1 63.28 121 PRO B C 1
ATOM 2732 O O . PRO B 1 121 ? -14.172 14.234 24.641 1 63.28 121 PRO B O 1
ATOM 2735 N N . TYR B 1 122 ? -15.016 13.289 26.422 1 67.69 122 TYR B N 1
ATOM 2736 C CA . TYR B 1 122 ? -13.734 12.875 26.984 1 67.69 122 TYR B CA 1
ATOM 2737 C C . TYR B 1 122 ? -13.125 11.742 26.156 1 67.69 122 TYR B C 1
ATOM 2739 O O . TYR B 1 122 ? -13.828 10.812 25.766 1 67.69 122 TYR B O 1
ATOM 2747 N N . HIS B 1 123 ? -11.93 11.844 25.75 1 83.38 123 HIS B N 1
ATOM 2748 C CA . HIS B 1 123 ? -11.148 10.828 25.062 1 83.38 123 HIS B CA 1
ATOM 2749 C C . HIS B 1 123 ? -11.773 10.461 23.719 1 83.38 123 HIS B C 1
ATOM 2751 O O . HIS B 1 123 ? -11.844 9.281 23.359 1 83.38 123 HIS B O 1
ATOM 2757 N N . LEU B 1 124 ? -12.414 11.359 23.125 1 83.25 124 LEU B N 1
ATOM 2758 C CA . LEU B 1 124 ? -13.086 11.18 21.844 1 83.25 124 LEU B CA 1
ATOM 2759 C C . LEU B 1 124 ? -12.195 10.453 20.844 1 83.25 124 LEU B C 1
ATOM 2761 O O . LEU B 1 124 ? -12.641 9.523 20.172 1 83.25 124 LEU B O 1
ATOM 2765 N N . HIS B 1 125 ? -10.938 10.766 20.859 1 85.94 125 HIS B N 1
ATOM 2766 C CA . HIS B 1 125 ? -10.008 10.188 19.906 1 85.94 125 HIS B CA 1
ATOM 2767 C C . HIS B 1 125 ? -9.781 8.711 20.172 1 85.94 125 HIS B C 1
ATOM 2769 O O . HIS B 1 125 ? -9.703 7.906 19.234 1 85.94 125 HIS B O 1
ATOM 2775 N N . HIS B 1 126 ? -9.75 8.375 21.406 1 90.25 126 HIS B N 1
ATOM 2776 C CA . HIS B 1 126 ? -9.578 6.973 21.766 1 90.25 126 HIS B CA 1
ATOM 2777 C C . HIS B 1 126 ? -10.82 6.156 21.438 1 90.25 126 HIS B C 1
ATOM 2779 O O . HIS B 1 126 ? -10.719 5.004 21 1 90.25 126 HIS B O 1
ATOM 2785 N N . LYS B 1 127 ? -11.977 6.797 21.703 1 91.5 127 LYS B N 1
ATOM 2786 C CA . LYS B 1 127 ? -13.227 6.105 21.422 1 91.5 127 LYS B CA 1
ATOM 2787 C C . LYS B 1 127 ? -13.398 5.871 19.922 1 91.5 127 LYS B C 1
ATOM 2789 O O . LYS B 1 127 ? -13.852 4.805 19.516 1 91.5 127 LYS B O 1
ATOM 2794 N N . CYS B 1 128 ? -13.023 6.816 19.141 1 91.88 128 CYS B N 1
ATOM 2795 C CA . CYS B 1 128 ? -13.094 6.68 17.688 1 91.88 128 CYS B CA 1
ATOM 2796 C C . CYS B 1 128 ? -12.156 5.586 17.188 1 91.88 128 CYS B C 1
ATOM 2798 O O . CYS B 1 128 ? -12.516 4.809 16.312 1 91.88 128 CYS B O 1
ATOM 2800 N N . PHE B 1 129 ? -10.992 5.535 17.75 1 93.62 129 PHE B N 1
ATOM 2801 C CA . PHE B 1 129 ? -10.008 4.52 17.375 1 93.62 129 PHE B CA 1
ATOM 2802 C C . PHE B 1 129 ? -10.531 3.125 17.688 1 93.62 129 PHE B C 1
ATOM 2804 O O . PHE B 1 129 ? -10.438 2.217 16.859 1 93.62 129 PHE B O 1
ATOM 2811 N N . LEU B 1 130 ? -11.125 2.998 18.859 1 94.56 130 LEU B N 1
ATOM 2812 C CA . LEU B 1 130 ? -11.672 1.711 19.266 1 94.56 130 LEU B CA 1
ATOM 2813 C C . LEU B 1 130 ? -12.844 1.304 18.375 1 94.56 130 LEU B C 1
ATOM 2815 O O . LEU B 1 130 ? -12.977 0.132 18.016 1 94.56 130 LEU B O 1
ATOM 2819 N N . LEU B 1 131 ? -13.633 2.26 18.062 1 95.12 131 LEU B N 1
ATOM 2820 C CA . LEU B 1 131 ? -14.773 1.977 17.203 1 95.12 131 LEU B CA 1
ATOM 2821 C C . LEU B 1 131 ? -14.305 1.564 15.805 1 95.12 131 LEU B C 1
ATOM 2823 O O . LEU B 1 131 ? -14.875 0.66 15.195 1 95.12 131 LEU B O 1
ATOM 2827 N N . ALA B 1 132 ? -13.281 2.232 15.32 1 96.12 132 ALA B N 1
ATOM 2828 C CA . ALA B 1 132 ? -12.727 1.901 14.008 1 96.12 132 ALA B CA 1
ATOM 2829 C C . ALA B 1 132 ? -12.195 0.473 13.984 1 96.12 132 ALA B C 1
ATOM 2831 O O . ALA B 1 132 ? -12.461 -0.282 13.047 1 96.12 132 ALA B O 1
ATOM 2832 N N . ILE B 1 133 ? -11.453 0.084 14.977 1 96.62 133 ILE B N 1
ATOM 2833 C CA . ILE B 1 133 ? -10.883 -1.257 15.07 1 96.62 133 ILE B CA 1
ATOM 2834 C C . ILE B 1 133 ? -12.008 -2.287 15.164 1 96.62 133 ILE B C 1
ATOM 2836 O O . ILE B 1 133 ? -11.953 -3.334 14.516 1 96.62 133 ILE B O 1
ATOM 2840 N N . SER B 1 134 ? -13.008 -1.99 15.984 1 96.69 134 SER B N 1
ATOM 2841 C CA . SER B 1 134 ? -14.141 -2.9 16.156 1 96.69 134 SER B CA 1
ATOM 2842 C C . SER B 1 134 ? -14.883 -3.1 14.836 1 96.69 134 SER B C 1
ATOM 2844 O O . SER B 1 134 ? -15.297 -4.215 14.516 1 96.69 134 SER B O 1
ATOM 2846 N N . PHE B 1 135 ? -15.055 -1.996 14.156 1 96.38 135 PHE B N 1
ATOM 2847 C CA . PHE B 1 135 ? -15.719 -2.09 12.867 1 96.38 135 PHE B CA 1
ATOM 2848 C C . PHE B 1 135 ? -14.914 -2.959 11.906 1 96.38 135 PHE B C 1
ATOM 2850 O O . PHE B 1 135 ? -15.477 -3.797 11.195 1 96.38 135 PHE B O 1
ATOM 2857 N N . TRP B 1 136 ? -13.617 -2.725 11.797 1 96.88 136 TRP B N 1
ATOM 2858 C CA . TRP B 1 136 ? -12.742 -3.516 10.938 1 96.88 136 TRP B CA 1
ATOM 2859 C C . TRP B 1 136 ? -12.789 -4.992 11.32 1 96.88 136 TRP B C 1
ATOM 2861 O O . TRP B 1 136 ? -12.867 -5.863 10.445 1 96.88 136 TRP B O 1
ATOM 2871 N N . LEU B 1 137 ? -12.758 -5.301 12.633 1 96.88 137 LEU B N 1
ATOM 2872 C CA . LEU B 1 137 ? -12.797 -6.672 13.125 1 96.88 137 LEU B CA 1
ATOM 2873 C C . LEU B 1 137 ? -14.125 -7.336 12.773 1 96.88 137 LEU B C 1
ATOM 2875 O O . LEU B 1 137 ? -14.156 -8.508 12.383 1 96.88 137 LEU B O 1
ATOM 2879 N N . LEU B 1 138 ? -15.18 -6.598 12.914 1 97.5 138 LEU B N 1
ATOM 2880 C CA . LEU B 1 138 ? -16.5 -7.125 12.578 1 97.5 138 LEU B CA 1
ATOM 2881 C C . LEU B 1 138 ? -16.578 -7.457 11.086 1 97.5 138 LEU B C 1
ATOM 2883 O O . LEU B 1 138 ? -17.062 -8.531 10.711 1 97.5 138 LEU B O 1
ATOM 2887 N N . LEU B 1 139 ? -16.141 -6.531 10.328 1 97.25 139 LEU B N 1
ATOM 2888 C CA . LEU B 1 139 ? -16.125 -6.758 8.883 1 97.25 139 LEU B CA 1
ATOM 2889 C C . LEU B 1 139 ? -15.266 -7.965 8.531 1 97.25 139 LEU B C 1
ATOM 2891 O O . LEU B 1 139 ? -15.633 -8.766 7.664 1 97.25 139 LEU B O 1
ATOM 2895 N N . PHE B 1 140 ? -14.133 -8.055 9.211 1 97.38 140 PHE B N 1
ATOM 2896 C CA . PHE B 1 140 ? -13.172 -9.133 9.008 1 97.38 140 PHE B CA 1
ATOM 2897 C C . PHE B 1 140 ? -13.797 -10.484 9.344 1 97.38 140 PHE B C 1
ATOM 2899 O O . PHE B 1 140 ? -13.734 -11.422 8.547 1 97.38 140 PHE B O 1
ATOM 2906 N N . LEU B 1 141 ? -14.492 -10.617 10.461 1 97.88 141 LEU B N 1
ATOM 2907 C CA . LEU B 1 141 ? -15.086 -11.859 10.93 1 97.88 141 LEU B CA 1
ATOM 2908 C C . LEU B 1 141 ? -16.312 -12.219 10.094 1 97.88 141 LEU B C 1
ATOM 2910 O O . LEU B 1 141 ? -16.484 -13.375 9.688 1 97.88 141 LEU B O 1
ATOM 2914 N N . VAL B 1 142 ? -17.156 -11.242 9.812 1 98.06 142 VAL B N 1
ATOM 2915 C CA . VAL B 1 142 ? -18.359 -11.484 9.039 1 98.06 142 VAL B CA 1
ATOM 2916 C C . VAL B 1 142 ? -18 -11.82 7.598 1 98.06 142 VAL B C 1
ATOM 2918 O O . VAL B 1 142 ? -18.578 -12.734 7 1 98.06 142 VAL B O 1
ATOM 2921 N N . GLY B 1 143 ? -17.062 -11.031 7.062 1 97.56 143 GLY B N 1
ATOM 2922 C CA . GLY B 1 143 ? -16.609 -11.344 5.715 1 97.56 143 GLY B CA 1
ATOM 2923 C C . GLY B 1 143 ? -16.094 -12.758 5.578 1 97.56 143 GLY B C 1
ATOM 2924 O O . GLY B 1 143 ? -16.406 -13.453 4.605 1 97.56 143 GLY B O 1
ATOM 2925 N N . ALA B 1 144 ? -15.281 -13.188 6.535 1 97.94 144 ALA B N 1
ATOM 2926 C CA . ALA B 1 144 ? -14.734 -14.539 6.516 1 97.94 144 ALA B CA 1
ATOM 2927 C C . ALA B 1 144 ? -15.844 -15.586 6.586 1 97.94 144 ALA B C 1
ATOM 2929 O O . ALA B 1 144 ? -15.781 -16.609 5.906 1 97.94 144 ALA B O 1
ATOM 2930 N N . ALA B 1 145 ? -16.844 -15.336 7.402 1 98 145 ALA B N 1
ATOM 2931 C CA . ALA B 1 145 ? -17.953 -16.266 7.535 1 98 145 ALA B CA 1
ATOM 2932 C C . ALA B 1 145 ? -18.734 -16.391 6.227 1 98 145 ALA B C 1
ATOM 2934 O O . ALA B 1 145 ? -19.094 -17.484 5.805 1 98 145 ALA B O 1
ATOM 2935 N N . VAL B 1 146 ? -19 -15.289 5.625 1 97.88 146 VAL B N 1
ATOM 2936 C CA . VAL B 1 146 ? -19.734 -15.289 4.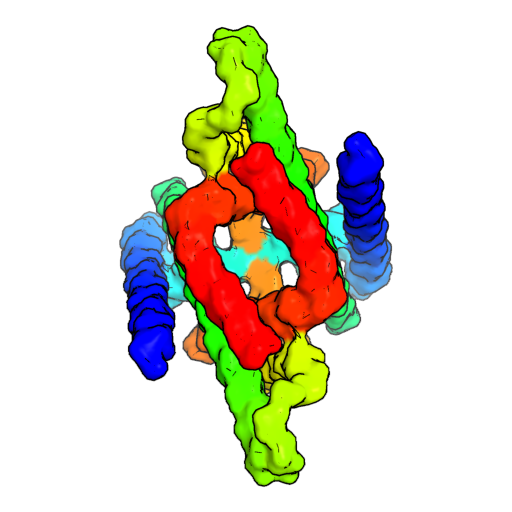363 1 97.88 146 VAL B CA 1
ATOM 2937 C C . VAL B 1 146 ? -18.922 -16 3.287 1 97.88 146 VAL B C 1
ATOM 2939 O O . VAL B 1 146 ? -19.453 -16.797 2.523 1 97.88 146 VAL B O 1
ATOM 2942 N N . GLN B 1 147 ? -17.609 -15.68 3.285 1 97.25 147 GLN B N 1
ATOM 2943 C CA . GLN B 1 147 ? -16.734 -16.281 2.277 1 97.25 147 GLN B CA 1
ATOM 2944 C C . GLN B 1 147 ? -16.656 -17.797 2.463 1 97.25 147 GLN B C 1
ATOM 2946 O O . GLN B 1 147 ? -16.562 -18.531 1.484 1 97.25 147 GLN B O 1
ATOM 2951 N N . MET B 1 148 ? -16.594 -18.219 3.703 1 96.88 148 MET B N 1
ATOM 2952 C CA . MET B 1 148 ? -16.594 -19.641 4.023 1 96.88 148 MET B CA 1
ATOM 2953 C C . MET B 1 148 ? -17.812 -20.328 3.412 1 96.88 148 MET B C 1
ATOM 2955 O O . MET B 1 148 ? -17.672 -21.391 2.797 1 96.88 148 MET B O 1
ATOM 2959 N N . LEU B 1 149 ? -18.938 -19.75 3.52 1 96 149 LEU B N 1
ATOM 2960 C CA . LEU B 1 149 ? -20.188 -20.344 3.08 1 96 149 LEU B CA 1
ATOM 2961 C C . LEU B 1 149 ? -20.266 -20.375 1.558 1 96 149 LEU B C 1
ATOM 2963 O O . LEU B 1 149 ? -20.719 -21.375 0.979 1 96 149 LEU B O 1
ATOM 2967 N N . VAL B 1 150 ? -19.75 -19.328 0.949 1 95.5 150 VAL B N 1
ATOM 2968 C CA . VAL B 1 150 ? -19.938 -19.219 -0.494 1 95.5 150 VAL B CA 1
ATOM 2969 C C . VAL B 1 150 ? -18.875 -20.031 -1.215 1 95.5 150 VAL B C 1
ATOM 2971 O O . VAL B 1 150 ? -19.109 -20.562 -2.301 1 95.5 150 VAL B O 1
ATOM 2974 N N . GLU B 1 151 ? -17.625 -20.172 -0.78 1 95.06 151 GLU B N 1
ATOM 2975 C CA . GLU B 1 151 ? -16.516 -20.844 -1.438 1 95.06 151 GLU B CA 1
ATOM 2976 C C . GLU B 1 151 ? -16.328 -22.266 -0.889 1 95.06 151 GLU B C 1
ATOM 2978 O O . GLU B 1 151 ? -15.547 -23.047 -1.433 1 95.06 151 GLU B O 1
ATOM 2983 N N . ASP B 1 152 ? -17 -22.641 0.21 1 93.44 152 ASP B N 1
ATOM 2984 C CA . ASP B 1 152 ? -16.797 -23.906 0.91 1 93.44 152 ASP B CA 1
ATOM 2985 C C . ASP B 1 152 ? -15.383 -24.031 1.459 1 93.44 152 ASP B C 1
ATOM 2987 O O . ASP B 1 152 ? -14.711 -25.031 1.245 1 93.44 152 ASP B O 1
ATOM 2991 N N . TRP B 1 153 ? -14.812 -22.938 1.866 1 94.81 153 TRP B N 1
ATOM 2992 C CA . TRP B 1 153 ? -13.523 -22.891 2.547 1 94.81 153 TRP B CA 1
ATOM 2993 C C . TRP B 1 153 ? -13.688 -23.156 4.039 1 94.81 153 TRP B C 1
ATOM 2995 O O . TRP B 1 153 ? -14.797 -23.094 4.574 1 94.81 153 TRP B O 1
ATOM 3005 N N . GLU B 1 154 ? -12.602 -23.594 4.672 1 96.06 154 GLU B N 1
ATOM 3006 C CA . GLU B 1 154 ? -12.586 -23.562 6.129 1 96.06 154 GLU B CA 1
ATOM 3007 C C . GLU B 1 154 ? -12.57 -22.125 6.648 1 96.06 154 GLU B C 1
ATOM 3009 O O . GLU B 1 154 ? -12.047 -21.219 5.984 1 96.06 154 GLU B O 1
ATOM 3014 N N . TYR B 1 155 ? -13.148 -21.938 7.773 1 96.88 155 TYR B N 1
ATOM 3015 C CA . TYR B 1 155 ? -13.211 -20.578 8.328 1 96.88 155 TYR B CA 1
ATOM 3016 C C . TYR B 1 155 ? -11.812 -20 8.5 1 96.88 155 TYR B C 1
ATOM 3018 O O . TYR B 1 155 ? -11.602 -18.812 8.234 1 96.88 155 TYR B O 1
ATOM 3026 N N . GLY B 1 156 ? -10.836 -20.844 8.93 1 96.38 156 GLY B N 1
ATOM 3027 C CA . GLY B 1 156 ? -9.469 -20.375 9.078 1 96.38 156 GLY B CA 1
ATOM 3028 C C . GLY B 1 156 ? -8.867 -19.875 7.777 1 96.38 156 GLY B C 1
ATOM 3029 O O . GLY B 1 156 ? -8.164 -18.859 7.758 1 96.38 156 GLY B O 1
ATOM 3030 N N . ASP B 1 157 ? -9.164 -20.562 6.738 1 96.25 157 ASP B N 1
ATOM 3031 C CA . ASP B 1 157 ? -8.68 -20.156 5.422 1 96.25 157 ASP B CA 1
ATOM 3032 C C . ASP B 1 157 ? -9.32 -18.844 4.977 1 96.25 157 ASP B C 1
ATOM 3034 O O . ASP B 1 157 ? -8.664 -18 4.352 1 96.25 157 ASP B O 1
ATOM 3038 N N . SER B 1 158 ? -10.586 -18.734 5.309 1 97.5 158 SER B N 1
ATOM 3039 C CA . SER B 1 158 ? -11.281 -17.5 4.965 1 97.5 158 SER B CA 1
ATOM 3040 C C . SER B 1 158 ? -10.711 -16.312 5.738 1 97.5 158 SER B C 1
ATOM 3042 O O . SER B 1 158 ? -10.562 -15.219 5.191 1 97.5 158 SER B O 1
ATOM 3044 N N . LEU B 1 159 ? -10.398 -16.547 6.977 1 97.62 159 LEU B N 1
ATOM 3045 C CA . LEU B 1 159 ? -9.773 -15.508 7.785 1 97.62 159 LEU B CA 1
ATOM 3046 C C . LEU B 1 159 ? -8.406 -15.133 7.215 1 97.62 159 LEU B C 1
ATOM 3048 O O . LEU B 1 159 ? -8.094 -13.945 7.09 1 97.62 159 LEU B O 1
ATOM 3052 N N . TYR B 1 160 ? -7.68 -16.156 6.898 1 97.38 160 TYR B N 1
ATOM 3053 C CA . TYR B 1 160 ? -6.371 -15.938 6.293 1 97.38 160 TYR B CA 1
ATOM 3054 C C . TYR B 1 160 ? -6.488 -15.148 4.996 1 97.38 160 TYR B C 1
ATOM 3056 O O . TYR B 1 160 ? -5.742 -14.195 4.773 1 97.38 160 TYR B O 1
ATOM 3064 N N . PHE B 1 161 ? -7.434 -15.477 4.223 1 97.5 161 PHE B N 1
ATOM 3065 C CA . PHE B 1 161 ? -7.672 -14.828 2.939 1 97.5 161 PHE B CA 1
ATOM 3066 C C . PHE B 1 161 ? -7.941 -13.344 3.129 1 97.5 161 PHE B C 1
ATOM 3068 O O . PHE B 1 161 ? -7.309 -12.5 2.484 1 97.5 161 PHE B O 1
ATOM 3075 N N . TYR B 1 162 ? -8.805 -13 3.98 1 97.94 162 TYR B N 1
ATOM 3076 C CA . TYR B 1 162 ? -9.188 -11.602 4.137 1 97.94 162 TYR B CA 1
ATOM 3077 C C . TYR B 1 162 ? -8.102 -10.82 4.863 1 97.94 162 TYR B C 1
ATOM 3079 O O . TYR B 1 162 ? -7.895 -9.641 4.594 1 97.94 162 TYR B O 1
ATOM 3087 N N . ALA B 1 163 ? -7.402 -11.461 5.77 1 97.31 163 ALA B N 1
ATOM 3088 C CA . ALA B 1 163 ? -6.297 -10.766 6.422 1 97.31 163 ALA B CA 1
ATOM 3089 C C . ALA B 1 163 ? -5.246 -10.328 5.406 1 97.31 163 ALA B C 1
ATOM 3091 O O . ALA B 1 163 ? -4.848 -9.164 5.383 1 97.31 163 ALA B O 1
ATOM 3092 N N . ILE B 1 164 ? -4.891 -11.211 4.562 1 96.94 164 ILE B N 1
ATOM 3093 C CA . ILE B 1 164 ? -3.871 -10.961 3.549 1 96.94 164 ILE B CA 1
ATOM 3094 C C . ILE B 1 164 ? -4.398 -9.953 2.529 1 96.94 164 ILE B C 1
ATOM 3096 O O . ILE B 1 164 ? -3.66 -9.078 2.072 1 96.94 164 ILE B O 1
ATOM 3100 N N . THR B 1 165 ? -5.664 -10.031 2.273 1 97.62 165 THR B N 1
ATOM 3101 C CA . THR B 1 165 ? -6.285 -9.148 1.293 1 97.62 165 THR B CA 1
ATOM 3102 C C . THR B 1 165 ? -6.441 -7.738 1.86 1 97.62 165 THR B C 1
ATOM 3104 O O . THR B 1 165 ? -6.141 -6.754 1.184 1 97.62 165 THR B O 1
ATOM 3107 N N . PHE B 1 166 ? -6.891 -7.645 3.125 1 97.5 166 PHE B N 1
ATOM 3108 C CA . PHE B 1 166 ? -7.105 -6.344 3.752 1 97.5 166 PHE B CA 1
ATOM 3109 C C . PHE B 1 166 ? -5.781 -5.609 3.939 1 97.5 166 PHE B C 1
ATOM 3111 O O . PHE B 1 166 ? -5.754 -4.383 4.031 1 97.5 166 PHE B O 1
ATOM 3118 N N . MET B 1 167 ? -4.727 -6.32 3.975 1 96.5 167 MET B N 1
ATOM 3119 C CA . MET B 1 167 ? -3.406 -5.711 4.113 1 96.5 167 MET B CA 1
ATOM 3120 C C . MET B 1 167 ? -2.736 -5.547 2.754 1 96.5 167 MET B C 1
ATOM 3122 O O . MET B 1 167 ? -1.569 -5.16 2.676 1 96.5 167 MET B O 1
ATOM 3126 N N . THR B 1 168 ? -3.404 -5.855 1.625 1 96.44 168 THR B N 1
ATOM 3127 C CA . THR B 1 168 ? -3.098 -5.672 0.21 1 96.44 168 THR B CA 1
ATOM 3128 C C . THR B 1 168 ? -1.865 -6.484 -0.182 1 96.44 168 THR B C 1
ATOM 3130 O O . THR B 1 168 ? -1.091 -6.066 -1.047 1 96.44 168 THR B O 1
ATOM 3133 N N . VAL B 1 169 ? -1.565 -7.531 0.51 1 96.81 169 VAL B N 1
ATOM 3134 C CA . VAL B 1 169 ? -0.456 -8.414 0.176 1 96.81 169 VAL B CA 1
ATOM 3135 C C . VAL B 1 169 ? -0.844 -9.312 -1 1 96.81 169 VAL B C 1
ATOM 3137 O O . VAL B 1 169 ? -0.175 -9.312 -2.037 1 96.81 169 VAL B O 1
ATOM 3140 N N . GLY B 1 170 ? -1.906 -10.086 -0.989 1 95.62 170 GLY B N 1
ATOM 3141 C CA . GLY B 1 170 ? -2.486 -10.867 -2.066 1 95.62 170 GLY B CA 1
ATOM 3142 C C . GLY B 1 170 ? -1.538 -11.914 -2.621 1 95.62 170 GLY B C 1
ATOM 3143 O O . GLY B 1 170 ? -1.131 -11.836 -3.783 1 95.62 170 GLY B O 1
ATOM 3144 N N . PHE B 1 171 ? -1.288 -13 -1.986 1 95.44 171 PHE B N 1
ATOM 3145 C CA . PHE B 1 171 ? -0.378 -14.055 -2.416 1 95.44 171 PHE B CA 1
ATOM 3146 C C . PHE B 1 171 ? -0.942 -14.797 -3.621 1 95.44 171 PHE B C 1
ATOM 3148 O O . PHE B 1 171 ? -0.187 -15.344 -4.43 1 95.44 171 PHE B O 1
ATOM 3155 N N . GLY B 1 172 ? -2.234 -14.922 -3.672 1 95.19 172 GLY B N 1
ATOM 3156 C CA . GLY B 1 172 ? -2.869 -15.648 -4.762 1 95.19 172 GLY B CA 1
ATOM 3157 C C . GLY B 1 172 ? -2.971 -17.141 -4.504 1 95.19 172 GLY B C 1
ATOM 3158 O O . GLY B 1 172 ? -3.264 -17.906 -5.418 1 95.19 172 GLY B O 1
ATOM 3159 N N . ASP B 1 173 ? -2.609 -17.594 -3.281 1 93.69 173 ASP B N 1
ATOM 3160 C CA . ASP B 1 173 ? -2.742 -19.016 -2.938 1 93.69 173 ASP B CA 1
ATOM 3161 C C . ASP B 1 173 ? -4.207 -19.391 -2.746 1 93.69 173 ASP B C 1
ATOM 3163 O O . ASP B 1 173 ? -4.598 -20.531 -3.012 1 93.69 173 ASP B O 1
ATOM 3167 N N . LEU B 1 174 ? -5.012 -18.484 -2.258 1 94.38 174 LEU B N 1
ATOM 3168 C CA . LEU B 1 174 ? -6.465 -18.625 -2.211 1 94.38 174 LEU B CA 1
ATOM 3169 C C . LEU B 1 174 ? -7.141 -17.562 -3.08 1 94.38 174 LEU B C 1
ATOM 3171 O O . LEU B 1 174 ? -6.996 -16.359 -2.832 1 94.38 174 LEU B O 1
ATOM 3175 N N . ILE B 1 175 ? -7.789 -18.047 -4.102 1 95.25 175 ILE B N 1
ATOM 3176 C CA . ILE B 1 175 ? -8.445 -17.141 -5.043 1 95.25 175 ILE B CA 1
ATOM 3177 C C . ILE B 1 175 ? -9.953 -17.328 -4.973 1 95.25 175 ILE B C 1
ATOM 3179 O O . ILE B 1 175 ? -10.461 -18.438 -5.152 1 95.25 175 ILE B O 1
ATOM 3183 N N . PRO B 1 176 ? -10.656 -16.328 -4.73 1 95.62 176 PRO B N 1
ATOM 3184 C CA . PRO B 1 176 ? -12.102 -16.469 -4.605 1 95.62 176 PRO B CA 1
ATOM 3185 C C . PRO B 1 176 ? -12.797 -16.672 -5.953 1 95.62 176 PRO B C 1
ATOM 3187 O O . PRO B 1 176 ? -12.43 -16.016 -6.938 1 95.62 176 PRO B O 1
ATOM 3190 N N . LEU B 1 177 ? -13.758 -17.484 -6.004 1 94.44 177 LEU B N 1
ATOM 3191 C CA . LEU B 1 177 ? -14.617 -17.688 -7.164 1 94.44 177 LEU B CA 1
ATOM 3192 C C . LEU B 1 177 ? -15.805 -16.719 -7.125 1 94.44 177 LEU B C 1
ATOM 3194 O O . LEU B 1 177 ? -16.203 -16.172 -8.156 1 94.44 177 LEU B O 1
ATOM 3198 N N . ALA B 1 178 ? -16.328 -16.531 -5.906 1 95.69 178 ALA B N 1
ATOM 3199 C CA . ALA B 1 178 ? -17.422 -15.578 -5.715 1 95.69 178 ALA B CA 1
ATOM 3200 C C . ALA B 1 178 ? -16.891 -14.156 -5.586 1 95.69 178 ALA B C 1
ATOM 3202 O O . ALA B 1 178 ? -17.062 -13.516 -4.543 1 95.69 178 ALA B O 1
ATOM 3203 N N . ARG B 1 179 ? -16.484 -13.617 -6.695 1 95.81 179 ARG B N 1
ATOM 3204 C CA . ARG B 1 179 ? -15.812 -12.32 -6.723 1 95.81 179 ARG B CA 1
ATOM 3205 C C . ARG B 1 179 ? -16.797 -11.195 -6.418 1 95.81 179 ARG B C 1
ATOM 3207 O O . ARG B 1 179 ? -16.406 -10.156 -5.879 1 95.81 179 ARG B O 1
ATOM 3214 N N . TYR B 1 180 ? -18.078 -11.43 -6.707 1 94 180 TYR B N 1
ATOM 3215 C CA . TYR B 1 180 ? -19.094 -10.422 -6.43 1 94 180 TYR B CA 1
ATOM 3216 C C . TYR B 1 180 ? -19.25 -10.203 -4.93 1 94 180 TYR B C 1
ATOM 3218 O O . TYR B 1 180 ? -19.734 -9.156 -4.5 1 94 180 TYR B O 1
ATOM 3226 N N . ILE B 1 181 ? -18.844 -11.125 -4.121 1 95.94 181 ILE B N 1
ATOM 3227 C CA . ILE B 1 181 ? -18.875 -11 -2.668 1 95.94 181 ILE B CA 1
ATOM 3228 C C . ILE B 1 181 ? -17.547 -10.43 -2.172 1 95.94 181 ILE B C 1
ATOM 3230 O O . ILE B 1 181 ? -17.531 -9.508 -1.354 1 95.94 181 ILE B O 1
ATOM 3234 N N . SER B 1 182 ? -16.453 -10.953 -2.717 1 96.75 182 SER B N 1
ATOM 3235 C CA . SER B 1 182 ? -15.125 -10.586 -2.217 1 96.75 182 SER B CA 1
ATOM 3236 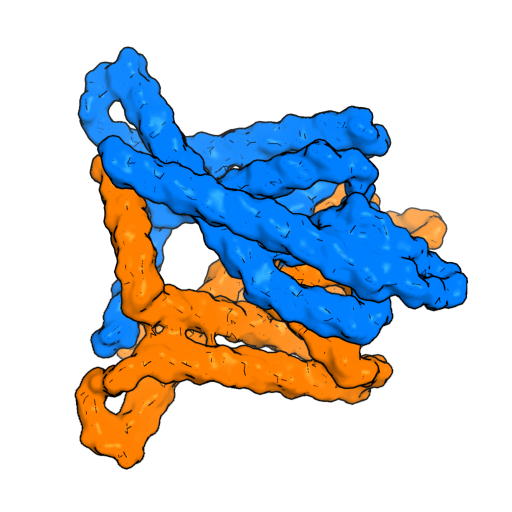C C . SER B 1 182 ? -14.797 -9.133 -2.535 1 96.75 182 SER B C 1
ATOM 3238 O O . SER B 1 182 ? -14.117 -8.461 -1.754 1 96.75 182 SER B O 1
ATOM 3240 N N . VAL B 1 183 ? -15.289 -8.617 -3.693 1 97.19 183 VAL B N 1
ATOM 3241 C CA . VAL B 1 183 ? -14.938 -7.277 -4.148 1 97.19 183 VAL B CA 1
ATOM 3242 C C . VAL B 1 183 ? -15.492 -6.242 -3.176 1 97.19 183 VAL B C 1
ATOM 3244 O O . VAL B 1 183 ? -14.742 -5.418 -2.641 1 97.19 183 VAL B O 1
ATOM 3247 N N . PRO B 1 184 ? -16.781 -6.316 -2.836 1 96.38 184 PRO B N 1
ATOM 3248 C CA . PRO B 1 184 ? -17.297 -5.324 -1.888 1 96.38 184 PRO B CA 1
ATOM 3249 C C . PRO B 1 184 ? -16.656 -5.449 -0.503 1 96.38 184 PRO B C 1
ATOM 3251 O O . PRO B 1 184 ? -16.391 -4.441 0.148 1 96.38 184 PRO B O 1
ATOM 3254 N N . PHE B 1 185 ? -16.453 -6.609 -0.034 1 97.69 185 PHE B N 1
ATOM 3255 C CA . PHE B 1 185 ? -15.844 -6.789 1.275 1 97.69 185 PHE B CA 1
ATOM 3256 C C . PHE B 1 185 ? -14.414 -6.254 1.281 1 97.69 185 PHE B C 1
ATOM 3258 O O . PHE B 1 185 ? -13.969 -5.676 2.275 1 97.69 185 PHE B O 1
ATOM 3265 N N . THR B 1 186 ? -13.688 -6.449 0.183 1 97.69 186 THR B N 1
ATOM 3266 C CA . THR B 1 186 ? -12.328 -5.941 0.078 1 97.69 186 THR B CA 1
ATOM 3267 C C . THR B 1 186 ? -12.32 -4.414 0.096 1 97.69 186 THR B C 1
ATOM 3269 O O . THR B 1 186 ? -11.508 -3.803 0.8 1 97.69 186 THR B O 1
ATOM 3272 N N . MET B 1 187 ? -13.211 -3.816 -0.632 1 97.12 187 MET B N 1
ATOM 3273 C CA . MET B 1 187 ? -13.273 -2.359 -0.67 1 97.12 187 MET B CA 1
ATOM 3274 C C . MET B 1 187 ? -13.602 -1.793 0.708 1 97.12 187 MET B C 1
ATOM 3276 O O . MET B 1 187 ? -12.969 -0.834 1.154 1 97.12 187 MET B O 1
ATOM 3280 N N . LEU B 1 188 ? -14.531 -2.43 1.343 1 96.94 188 LEU B N 1
ATOM 3281 C CA . LEU B 1 188 ? -14.922 -1.987 2.678 1 96.94 188 LEU B CA 1
ATOM 3282 C C . LEU B 1 188 ? -13.789 -2.211 3.676 1 96.94 188 LEU B C 1
ATOM 3284 O O . LEU B 1 188 ? -13.562 -1.381 4.559 1 96.94 188 LEU B O 1
ATOM 3288 N N . GLY B 1 189 ? -13.156 -3.342 3.525 1 97.75 189 GLY B N 1
ATOM 3289 C CA . GLY B 1 189 ? -12.031 -3.631 4.395 1 97.75 189 GLY B CA 1
ATOM 3290 C C . GLY B 1 189 ? -10.898 -2.631 4.254 1 97.75 189 GLY B C 1
ATOM 3291 O O . GLY B 1 189 ? -10.359 -2.152 5.254 1 97.75 189 GLY B O 1
ATOM 3292 N N . LEU B 1 190 ? -10.562 -2.289 3.027 1 97.5 190 LEU B N 1
ATOM 3293 C CA . LEU B 1 190 ? -9.5 -1.319 2.764 1 97.5 190 LEU B CA 1
ATOM 3294 C C . LEU B 1 190 ? -9.898 0.066 3.262 1 97.5 190 LEU B C 1
ATOM 3296 O O . LEU B 1 190 ? -9.062 0.801 3.797 1 97.5 190 LEU B O 1
ATOM 3300 N N . ALA B 1 191 ? -11.133 0.391 3.074 1 96.94 191 ALA B N 1
ATOM 3301 C CA . ALA B 1 191 ? -11.633 1.658 3.598 1 96.94 191 ALA B CA 1
ATOM 3302 C C . ALA B 1 191 ? -11.547 1.696 5.121 1 96.94 191 ALA B C 1
ATOM 3304 O O . ALA B 1 191 ? -11.211 2.732 5.703 1 96.94 191 ALA B O 1
ATOM 3305 N N . ALA B 1 192 ? -11.859 0.599 5.719 1 97.38 192 ALA B N 1
ATOM 3306 C CA . ALA B 1 192 ? -11.789 0.508 7.172 1 97.38 192 ALA B CA 1
ATOM 3307 C C . ALA B 1 192 ? -10.352 0.671 7.664 1 97.38 192 ALA B C 1
ATOM 3309 O O . ALA B 1 192 ? -10.109 1.258 8.719 1 97.38 192 ALA B O 1
ATOM 3310 N N . VAL B 1 193 ? -9.422 0.109 6.965 1 96.5 193 VAL B N 1
ATOM 3311 C CA . VAL B 1 193 ? -8.016 0.3 7.316 1 96.5 193 VAL B CA 1
ATOM 3312 C C . VAL B 1 193 ? -7.664 1.782 7.23 1 96.5 193 VAL B C 1
ATOM 3314 O O . VAL B 1 193 ? -6.984 2.314 8.109 1 96.5 193 VAL B O 1
ATOM 3317 N N . SER B 1 194 ? -8.086 2.402 6.18 1 94.94 194 SER B N 1
ATOM 3318 C CA . SER B 1 194 ? -7.879 3.84 6.039 1 94.94 194 SER B CA 1
ATOM 3319 C C . SER B 1 194 ? -8.477 4.602 7.219 1 94.94 194 SER B C 1
ATOM 3321 O O . SER B 1 194 ? -7.863 5.535 7.734 1 94.94 194 SER B O 1
ATOM 3323 N N . ASN B 1 195 ? -9.641 4.211 7.648 1 95.69 195 ASN B N 1
ATOM 3324 C CA . ASN B 1 195 ? -10.297 4.797 8.812 1 95.69 195 ASN B CA 1
ATOM 3325 C C . ASN B 1 195 ? -9.438 4.656 10.07 1 95.69 195 ASN B C 1
ATOM 3327 O O . ASN B 1 195 ? -9.281 5.613 10.828 1 95.69 195 ASN B O 1
ATOM 3331 N N . ILE B 1 196 ? -8.922 3.525 10.234 1 95.31 196 ILE B N 1
ATOM 3332 C CA . ILE B 1 196 ? -8.07 3.275 11.391 1 95.31 196 ILE B CA 1
ATOM 3333 C C . ILE B 1 196 ? -6.836 4.18 11.328 1 95.31 196 ILE B C 1
ATOM 3335 O O . ILE B 1 196 ? -6.406 4.723 12.344 1 95.31 196 ILE B O 1
ATOM 3339 N N . LEU B 1 197 ? -6.293 4.328 10.172 1 91.25 197 LEU B N 1
ATOM 3340 C CA . LEU B 1 197 ? -5.121 5.18 10 1 91.25 197 LEU B CA 1
ATOM 3341 C C . LEU B 1 197 ? -5.445 6.629 10.344 1 91.25 197 LEU B C 1
ATOM 3343 O O . LEU B 1 197 ? -4.656 7.309 11.008 1 91.25 197 LEU B O 1
ATOM 3347 N N . HIS B 1 198 ? -6.57 7.07 9.969 1 88.75 198 HIS B N 1
ATOM 3348 C CA . HIS B 1 198 ? -6.992 8.422 10.305 1 88.75 198 HIS B CA 1
ATOM 3349 C C . HIS B 1 198 ? -7.211 8.57 11.812 1 88.75 198 HIS B C 1
ATOM 3351 O O . HIS B 1 198 ? -6.797 9.57 12.406 1 88.75 198 HIS B O 1
ATOM 3357 N N . ALA B 1 199 ? -7.875 7.586 12.328 1 91 199 ALA B N 1
ATOM 3358 C CA . ALA B 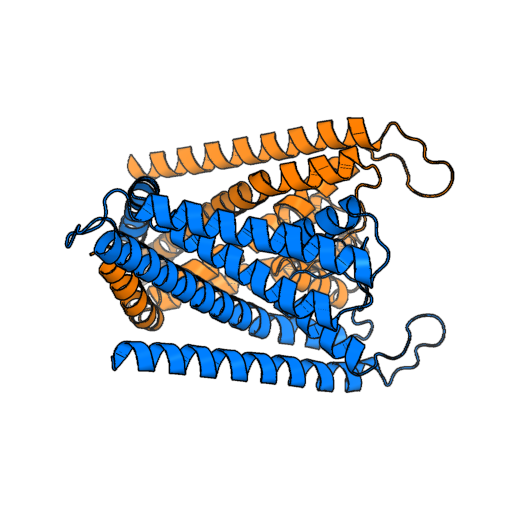1 199 ? -8.148 7.617 13.758 1 91 199 ALA B CA 1
ATOM 3359 C C . ALA B 1 199 ? -6.859 7.586 14.57 1 91 199 ALA B C 1
ATOM 3361 O O . ALA B 1 199 ? -6.742 8.266 15.594 1 91 199 ALA B O 1
ATOM 3362 N N . THR B 1 200 ? -5.945 6.812 14.141 1 88 200 THR B N 1
ATOM 3363 C CA . THR B 1 200 ? -4.652 6.723 14.805 1 88 200 THR B CA 1
ATOM 3364 C C . THR B 1 200 ? -3.91 8.055 14.727 1 88 200 THR B C 1
ATOM 3366 O O . THR B 1 200 ? -3.301 8.492 15.711 1 88 200 THR B O 1
ATOM 3369 N N . ALA B 1 201 ? -3.98 8.68 13.594 1 80.94 201 ALA B N 1
ATOM 3370 C CA . ALA B 1 201 ? -3.297 9.953 13.383 1 80.94 201 ALA B CA 1
ATOM 3371 C C . ALA B 1 201 ? -3.883 11.047 14.273 1 80.94 201 ALA B C 1
ATOM 3373 O O . ALA B 1 201 ? -3.211 12.039 14.57 1 80.94 201 ALA B O 1
ATOM 3374 N N . SER B 1 202 ? -5.066 10.828 14.695 1 80.5 202 SER B N 1
ATOM 3375 C CA . SER B 1 202 ? -5.75 11.844 15.492 1 80.5 202 SER B CA 1
ATOM 3376 C C . SER B 1 202 ? -5.438 11.672 16.984 1 80.5 202 SER B C 1
ATOM 3378 O O . SER B 1 202 ? -5.723 12.562 17.781 1 80.5 202 SER B O 1
ATOM 3380 N N . LEU B 1 203 ? -4.816 10.609 17.281 1 81.19 203 LEU B N 1
ATOM 3381 C CA . LEU B 1 203 ? -4.465 10.391 18.688 1 81.19 203 LEU B CA 1
ATOM 3382 C C . LEU B 1 203 ? -3.4 11.383 19.141 1 81.19 203 LEU B C 1
ATOM 3384 O O . LEU B 1 203 ? -2.438 11.648 18.422 1 81.19 203 LEU B O 1
ATOM 3388 N N . PRO B 1 204 ? -3.578 11.953 20.266 1 70.31 204 PRO B N 1
ATOM 3389 C CA . PRO B 1 204 ? -2.693 13.016 20.734 1 70.31 204 PRO B CA 1
ATOM 3390 C C . PRO B 1 204 ? -1.222 12.609 20.734 1 70.31 204 PRO B C 1
ATOM 3392 O O . PRO B 1 204 ? -0.355 13.414 20.375 1 70.31 204 PRO B O 1
ATOM 3395 N N . LEU B 1 205 ? -0.958 11.477 21.109 1 65.31 205 LEU B N 1
ATOM 3396 C CA . LEU B 1 205 ? 0.425 11.008 21.125 1 65.31 205 LEU B CA 1
ATOM 3397 C C . LEU B 1 205 ? 1.026 11.031 19.734 1 65.31 205 LEU B C 1
ATOM 3399 O O . LEU B 1 205 ? 2.156 11.484 19.547 1 65.31 205 LEU B O 1
ATOM 3403 N N . ILE B 1 206 ? 0.277 10.664 18.891 1 70.06 206 ILE B N 1
ATOM 3404 C CA . ILE B 1 206 ? 0.753 10.57 17.516 1 70.06 206 ILE B CA 1
ATOM 3405 C C . ILE B 1 206 ? 0.8 11.961 16.891 1 70.06 206 ILE B C 1
ATOM 3407 O O . ILE B 1 206 ? 1.717 12.273 16.125 1 70.06 206 ILE B O 1
ATOM 3411 N N . ARG B 1 207 ? -0.086 12.664 17.266 1 65.12 207 ARG B N 1
ATOM 3412 C CA . ARG B 1 207 ? -0.108 14.039 16.766 1 65.12 207 ARG B CA 1
ATOM 3413 C C . ARG B 1 207 ? 1.136 14.805 17.219 1 65.12 207 ARG B C 1
ATOM 3415 O O . ARG B 1 207 ? 1.7 15.586 16.438 1 65.12 207 ARG B O 1
ATOM 3422 N N . ARG B 1 208 ? 1.49 14.523 18.406 1 61.69 208 ARG B N 1
ATOM 3423 C CA . ARG B 1 208 ? 2.678 15.188 18.938 1 61.69 208 ARG B CA 1
ATOM 3424 C C . ARG B 1 208 ? 3.93 14.75 18.172 1 61.69 208 ARG B C 1
ATOM 3426 O O . ARG B 1 208 ? 4.785 15.578 17.859 1 61.69 208 ARG B O 1
ATOM 3433 N N . ILE B 1 209 ? 3.854 13.555 17.766 1 59.31 209 ILE B N 1
ATOM 3434 C CA . ILE B 1 209 ? 5.004 13.008 17.062 1 59.31 209 ILE B CA 1
ATOM 3435 C C . ILE B 1 209 ? 5.004 13.492 15.617 1 59.31 209 ILE B C 1
ATOM 3437 O O . ILE B 1 209 ? 6.047 13.883 15.086 1 59.31 209 ILE B O 1
ATOM 3441 N N . THR B 1 210 ? 3.793 13.609 15.086 1 56.59 210 THR B N 1
ATOM 3442 C CA . THR B 1 210 ? 3.672 14.008 13.688 1 56.59 210 THR B CA 1
ATOM 3443 C C . THR B 1 210 ? 3.766 15.523 13.539 1 56.59 210 THR B C 1
ATOM 3445 O O . THR B 1 210 ? 4.234 16.031 12.523 1 56.59 210 THR B O 1
ATOM 3448 N N . ALA B 1 211 ? 3.217 16.203 14.562 1 53.41 211 ALA B N 1
ATOM 3449 C CA . ALA B 1 211 ? 3.352 17.656 14.57 1 53.41 211 ALA B CA 1
ATOM 3450 C C . ALA B 1 211 ? 4.816 18.062 14.508 1 53.41 211 ALA B C 1
ATOM 3452 O O . ALA B 1 211 ? 5.164 19.047 13.836 1 53.41 211 ALA B O 1
ATOM 3453 N N . GLY B 1 212 ? 5.559 17.281 15.195 1 49.5 212 GLY B N 1
ATOM 3454 C CA . GLY B 1 212 ? 6.984 17.547 15.086 1 49.5 212 GLY B CA 1
ATOM 3455 C C . GLY B 1 212 ? 7.527 17.328 13.688 1 49.5 212 GLY B C 1
ATOM 3456 O O . GLY B 1 212 ? 8.32 18.125 13.188 1 49.5 212 GLY B O 1
ATOM 3457 N N . SER B 1 213 ? 6.953 16.344 13.109 1 52.5 213 SER B N 1
ATOM 3458 C CA . SER B 1 213 ? 7.383 16.047 11.742 1 52.5 213 SER B CA 1
ATOM 3459 C C . SER B 1 213 ? 6.852 17.094 10.766 1 52.5 213 SER B C 1
ATOM 3461 O O . SER B 1 213 ? 7.562 17.516 9.844 1 52.5 213 SER B O 1
ATOM 3463 N N . LEU B 1 214 ? 5.555 17.469 10.977 1 52.56 214 LEU B N 1
ATOM 3464 C CA . LEU B 1 214 ? 4.938 18.516 10.164 1 52.56 214 LEU B CA 1
ATOM 3465 C C . LEU B 1 214 ? 5.664 19.844 10.344 1 52.56 214 LEU B C 1
ATOM 3467 O O . LEU B 1 214 ? 5.836 20.594 9.383 1 52.56 214 LEU B O 1
ATOM 3471 N N . ARG B 1 215 ? 5.953 20.156 11.586 1 51.06 215 ARG B N 1
ATOM 3472 C CA . ARG B 1 215 ? 6.773 21.328 11.805 1 51.06 215 ARG B CA 1
ATOM 3473 C C . ARG B 1 215 ? 8.086 21.25 11.039 1 51.06 215 ARG B C 1
ATOM 3475 O O . ARG B 1 215 ? 8.547 22.234 10.469 1 51.06 215 ARG B O 1
ATOM 3482 N N . ASP B 1 216 ? 8.547 20.094 10.945 1 51.22 216 ASP B N 1
ATOM 3483 C CA . ASP B 1 216 ? 9.766 19.891 10.164 1 51.22 216 ASP B CA 1
ATOM 3484 C C . ASP B 1 216 ? 9.484 20.078 8.672 1 51.22 216 ASP B C 1
ATOM 3486 O O . ASP B 1 216 ? 10.305 20.656 7.949 1 51.22 216 ASP B O 1
ATOM 3490 N N . GLU B 1 217 ? 8.344 19.547 8.25 1 52.84 217 GLU B N 1
ATOM 3491 C CA . GLU B 1 217 ? 7.922 19.766 6.871 1 52.84 217 GLU B CA 1
ATOM 3492 C C . GLU B 1 217 ? 7.707 21.25 6.586 1 52.84 217 GLU B C 1
ATOM 3494 O O . GLU B 1 217 ? 8.062 21.734 5.512 1 52.84 217 GLU B O 1
ATOM 3499 N N . GLU B 1 218 ? 7.031 21.906 7.559 1 50.25 218 GLU B N 1
ATOM 3500 C CA . GLU B 1 218 ? 6.824 23.344 7.453 1 50.25 218 GLU B CA 1
ATOM 3501 C C . GLU B 1 218 ? 8.148 24.094 7.449 1 50.25 218 GLU B C 1
ATOM 3503 O O . GLU B 1 218 ? 8.312 25.078 6.723 1 50.25 218 GLU B O 1
ATOM 3508 N N . LEU B 1 219 ? 9.023 23.641 8.211 1 48.59 219 LEU B N 1
ATOM 3509 C CA . LEU B 1 219 ? 10.32 24.297 8.258 1 48.59 219 LEU B CA 1
ATOM 3510 C C . LEU B 1 219 ? 11.109 24.047 6.977 1 48.59 219 LEU B C 1
ATOM 3512 O O . LEU B 1 219 ? 11.922 24.875 6.574 1 48.59 219 LEU B O 1
ATOM 3516 N N . ALA B 1 220 ? 10.828 22.969 6.477 1 50.5 220 ALA B N 1
ATOM 3517 C CA . ALA B 1 220 ? 11.43 22.719 5.168 1 50.5 220 ALA B CA 1
ATOM 3518 C C . ALA B 1 220 ? 10.852 23.656 4.109 1 50.5 220 ALA B C 1
ATOM 3520 O O . ALA B 1 220 ? 11.461 23.859 3.062 1 50.5 220 ALA B O 1
ATOM 3521 N N . GLN B 1 221 ? 9.664 24.125 4.262 1 45.5 221 GLN B N 1
ATOM 3522 C CA . GLN B 1 221 ? 8.961 25.047 3.381 1 45.5 221 GLN B CA 1
ATOM 3523 C C . GLN B 1 221 ? 9.539 26.453 3.48 1 45.5 221 GLN B C 1
ATOM 3525 O O . GLN B 1 221 ? 9.242 27.312 2.65 1 45.5 221 GLN B O 1
ATOM 3530 N N . VAL B 1 222 ? 10.32 26.828 4.676 1 43.22 222 VAL B N 1
ATOM 3531 C CA . VAL B 1 222 ? 10.969 28.125 4.809 1 43.22 222 VAL B CA 1
ATOM 3532 C C . VAL B 1 222 ? 12.422 28.031 4.363 1 43.22 222 VAL B C 1
ATOM 3534 O O . VAL B 1 222 ? 13.117 27.062 4.695 1 43.22 222 VAL B O 1
#

pLDDT: mean 87.1, std 15.45, range [43.22, 98.5]

Organism: Stylophora pistillata (NCBI:txid50429)

Radius of gyration: 22.96 Å; Cα contacts (8 Å, |Δi|>4): 475; chains: 2; bounding box: 55×69×58 Å

InterPro domains:
  IPR003280 Two pore domain potassium channel [PR01333] (56-84)
  IPR003280 Two pore domain potassium channel [PR01333] (167-176)
  IPR003280 Two pore domain potassium channel [PTHR11003] (10-198)
  IPR013099 Potassium channel domain [PF07885] (14-96)
  IPR013099 Potassium channel domain [PF07885] (136-201)

Foldseek 3Di:
DVVVVVLVVVLVVLVVVLVVLLQVQLVVLLVVQQPDPPDDDDPRDDSVNSSVVLLLLLCLLCQPPDQGDDPVRVVVSVVSNVPSNVSLVVSLLSLLVVLLVVLLVVVCCCCCVPVVDNDDDDPSLVSSLVVLVVVLVVLLQVLLVVQCVVQVDDSVVSSVQLVSLLVSHNNNPDDGPPCVSVSVSSSVSVSSVSNNVVSVCPDPVNVVVVVVVVVVVVVVVD/DVVVVVLVVVLVVLVVVLVVLLQVQLVVCLVVQQPDPPDDDDPRDDSVNSSVVLLLLLCLLCQPPDQGDDPVRVVVSVVSNVPSNVSLVVSLLSLLVVLLVVLLVVVCCCCCVPVVDNDDDDPSLVSSLVVLVVVLVVLLQVLLVVQCVVQVDDSVVSSVQLVSLLVSHNNNPDDGPPVVSVSVSSSVSVSSVSNNVVSVCPDPVNVVVVVVVVVVVVVVVD

Secondary structure (DSSP, 8-state):
-HHHHHHHHHHHHHHHHHHHHHHHHHHHHHHHHTT---SSS-----HHHHHHHHHHHHTT----SS---SHHHHHHHHHHHHHHHHHHHHHHHHHHHHHHHHHHHHHHHHIIIII---S--TTHHHHHHHHHHHHHHHHHHHHHHHHHHHHT--HHHHHHHHHHHHTT---SSS--S-HHHHHHHHHHHHHHHHHHHHHHHTSHHHHHHHHHHHHHHHHHT-/-HHHHHHHHHHHHHHHHHHHHHHHHHHHHHHHHTT---SSS-----HHHHHHHHHHHHTT----SS---SHHHHHHHHHHHHHHHHHHHHHHHHHHHHHHHHHHHHHHHHIIIII---S--TTHHHHHHHHHHHHHHHHHHHHHHHHHHHHT--HHHHHHHHHHHHTT---SSS--S-HHHHHHHHHHHHHHHHHHHHHHHTSHHHHHHHHHHHHHHHHHT-

Solvent-accessible surface area (backbone atoms only — not comparable to full-atom values): 22727 Å² total; per-residue (Å²): 108,70,65,57,47,50,50,50,50,49,52,50,52,48,48,51,50,50,54,49,50,40,52,49,37,15,54,52,45,24,63,60,50,38,64,67,72,58,86,86,78,74,75,62,45,43,60,67,52,19,35,50,37,36,52,32,49,28,64,17,18,15,38,40,86,70,69,70,84,47,71,69,43,40,52,48,49,50,58,50,37,68,54,38,28,58,51,43,51,52,47,32,45,51,49,6,51,52,49,47,53,50,42,50,50,50,51,50,49,47,34,36,71,74,62,66,46,88,59,84,64,79,62,48,45,59,54,41,32,50,50,32,50,49,50,40,49,48,50,50,54,50,47,14,52,52,46,14,69,74,70,71,46,54,57,68,56,24,41,47,49,48,53,37,43,52,62,20,15,18,37,43,85,74,73,78,82,62,48,85,57,51,50,57,51,45,53,52,41,41,22,32,52,35,19,34,52,52,30,50,52,59,26,65,70,44,34,57,56,44,47,53,48,46,51,48,53,53,50,65,73,100,108,69,65,55,48,51,51,51,49,50,51,49,51,48,50,51,50,49,52,50,50,40,52,50,38,15,53,52,45,23,63,60,50,39,63,66,73,58,85,87,79,75,74,64,43,44,59,67,52,20,35,52,39,34,51,32,48,29,64,17,18,15,36,40,86,68,69,69,84,47,70,68,43,40,52,48,48,50,57,50,38,67,55,38,28,57,50,44,50,53,48,31,46,51,50,7,50,51,49,46,54,48,44,50,50,50,52,50,49,49,35,34,72,72,62,66,45,90,58,85,64,82,61,50,46,59,52,40,33,51,49,32,49,50,50,41,50,49,50,50,54,50,47,14,52,53,45,14,69,75,70,71,45,54,56,68,56,24,41,46,48,48,50,38,45,50,62,20,17,18,36,43,85,76,72,79,83,61,48,84,58,51,52,58,50,46,54,51,40,40,22,32,51,35,20,35,51,51,30,50,54,59,26,65,71,44,34,57,56,44,47,53,48,46,50,48,53,51,49,65,74,100